Protein AF-A0A2A5VUQ7-F1 (afdb_monomer_lite)

Radius of gyration: 29.66 Å; chains: 1; bounding box: 62×109×73 Å

Foldseek 3Di:
DDDPPPPVVVVVVVVVVVVVCVVVDDDPPPPDPPDPPADDPPDFPPDDQQWADFADFFWKFKWWKWKDCPLLQCVLFPPWDFGIWTKMKMKGFHDWDWDQAPNFTFIKTKMKMKMKTKDAFIWGQDPRDIWTFIKMKIKMWIWIATRQQRFTFKIKIWIWIKGACTDPPVCVPQNRMDRFKIKIKIKGKVNGHRLDAPSDDFLWKWKFWIWIWIDMDIDGPPCSDDIDHTDTDTFIKMKHQQEWAQPPFQPPQRRTWTKIWIARPPPRHTPFIFTHGSSLSGTQWGWDDDPSGMIMIIHTNDIDGDQFQKDWAKAWPFQEDEAFDKTKIKIAIAGSVRQADFQQWKWKDQGQVPDIDIFGHHPRNITMDIDHPHQDADSIDTPLASHKTKIWIARVVRRGIDIGIHTYHNDADQKDKDWNPSSWWKWKADPNDIDTADPVNHPDDDPPIDIDIDIDIAIPHRAWAAWDKDWDADPVRDIDIDIRHTHGD

Sequence (489 aa):
MGDHSRLLPISLVLLLIFSILVPLSQPENPSELESDSSLNLVSTRSGTLIDVVDWRIGDEWIYDAEFDVEDLVVGGAPGSQVGVLTGQLTREVVDIRIATVDNVSTLVYDLDSSGTFNYNGATIVASGFNVGGDLEVELEMEEVIRASDLGQITYNMYLDVDFNNIGFPASLVVGSSLDLATLSIDTDYSPPKEIYDFPMNVGEIWDTETTTSTAWSGEVYDNLFELPDDSEESTTERFEVVGSGDPGVSYSGCSNAYNVTAYNASSGNINGYRWWCDNARNDAWWHQSIDVGADIDFKLNQYNPVSRNHEIDVNLAFPAWPLDFDLGVWVNVTNSNGQPVANQDVEFAYEIEEDIRVVTTAANGSAYLEFDTGHELDSSPTNFDFASHGVIAWIEATDEIGVSTLTLDENLVEVDLVAVSSGVSVSRLRDGVSQQLNSLTGYYAIPGDELTFSVPVQNRGILSSPTTILEIQAPDGSSSQVSVPSLPA

pLDDT: mean 86.26, std 13.79, range [35.72, 98.69]

Structure (mmCIF, N/CA/C/O backbone):
data_AF-A0A2A5VUQ7-F1
#
_entry.id   AF-A0A2A5VUQ7-F1
#
loop_
_atom_site.group_PDB
_atom_site.id
_atom_site.type_symbol
_atom_site.label_atom_id
_atom_site.label_alt_id
_atom_site.label_comp_id
_atom_site.label_asym_id
_atom_site.label_entity_id
_atom_site.label_seq_id
_atom_site.pdbx_PDB_ins_code
_atom_site.Cartn_x
_atom_site.Cartn_y
_atom_site.Cartn_z
_atom_site.occupancy
_atom_site.B_iso_or_equiv
_atom_site.auth_seq_id
_atom_site.auth_comp_id
_atom_site.auth_asym_id
_atom_site.auth_atom_id
_atom_site.pdbx_PDB_model_num
ATOM 1 N N . MET A 1 1 ? 33.742 87.148 -28.316 1.00 51.78 1 MET A N 1
ATOM 2 C CA . MET A 1 1 ? 33.645 86.913 -26.859 1.00 51.78 1 MET A CA 1
ATOM 3 C C . MET A 1 1 ? 32.172 86.918 -26.496 1.00 51.78 1 MET A C 1
ATOM 5 O O . MET A 1 1 ? 31.564 87.976 -26.518 1.00 51.78 1 MET A O 1
ATOM 9 N N . GLY A 1 2 ? 31.593 85.738 -26.287 1.00 43.94 2 GLY A N 1
ATOM 10 C CA . GLY A 1 2 ? 30.202 85.541 -25.881 1.00 43.94 2 GLY A CA 1
ATOM 11 C C . GLY A 1 2 ? 30.125 84.226 -25.110 1.00 43.94 2 GLY A C 1
ATOM 12 O O . GLY A 1 2 ? 30.600 83.209 -25.604 1.00 43.94 2 GLY A O 1
ATOM 13 N N . ASP A 1 3 ? 29.654 84.309 -23.871 1.00 47.31 3 ASP A N 1
ATOM 14 C CA . ASP A 1 3 ? 29.726 83.309 -22.802 1.00 47.31 3 ASP A CA 1
ATOM 15 C C . ASP A 1 3 ? 29.113 81.941 -23.154 1.00 47.31 3 ASP A C 1
ATOM 17 O O . ASP A 1 3 ? 27.896 81.812 -23.263 1.00 47.31 3 ASP A O 1
ATOM 21 N N . HIS A 1 4 ? 29.932 80.884 -23.175 1.00 51.66 4 HIS A N 1
ATOM 22 C CA . HIS A 1 4 ? 29.469 79.490 -23.043 1.00 51.66 4 HIS A CA 1
ATOM 23 C C . HIS A 1 4 ? 29.433 79.006 -21.578 1.00 51.66 4 HIS A C 1
ATOM 25 O O . HIS A 1 4 ? 29.252 77.823 -21.308 1.00 51.66 4 HIS A O 1
ATOM 31 N N . SER A 1 5 ? 29.561 79.913 -20.606 1.00 55.75 5 SER A N 1
ATOM 32 C CA . SER A 1 5 ? 29.673 79.580 -19.179 1.00 55.75 5 SER A CA 1
ATOM 33 C C . SER A 1 5 ? 28.332 79.484 -18.428 1.00 55.75 5 SER A C 1
ATOM 35 O O . SER A 1 5 ? 28.324 79.163 -17.243 1.00 55.75 5 SER A O 1
ATOM 37 N N . ARG A 1 6 ? 27.181 79.728 -19.081 1.00 54.34 6 ARG A N 1
ATOM 38 C CA . ARG A 1 6 ? 25.870 79.831 -18.396 1.00 54.34 6 ARG A CA 1
ATOM 39 C C . ARG A 1 6 ? 24.880 78.677 -18.611 1.00 54.34 6 ARG A C 1
ATOM 41 O O . ARG A 1 6 ? 23.832 78.687 -17.977 1.00 54.34 6 ARG A O 1
ATOM 48 N N . LEU A 1 7 ? 25.189 77.675 -19.441 1.00 53.56 7 LEU A N 1
ATOM 49 C CA . LEU A 1 7 ? 24.254 76.565 -19.726 1.00 53.56 7 LEU A CA 1
ATOM 50 C C . LEU A 1 7 ? 24.424 75.336 -18.813 1.00 53.56 7 LEU A C 1
ATOM 52 O O . LEU A 1 7 ? 23.458 74.615 -18.578 1.00 53.56 7 LEU A O 1
ATOM 56 N N . LEU A 1 8 ? 25.607 75.134 -18.227 1.00 51.72 8 LEU A N 1
ATOM 57 C CA . LEU A 1 8 ? 25.865 74.051 -17.268 1.00 51.72 8 LEU A CA 1
ATOM 58 C C . LEU A 1 8 ? 25.092 74.165 -15.933 1.00 51.72 8 LEU A C 1
ATOM 60 O O . LEU A 1 8 ? 24.547 73.151 -15.499 1.00 51.72 8 LEU A O 1
ATOM 64 N N . PRO A 1 9 ? 24.958 75.342 -15.284 1.00 56.28 9 PRO A N 1
ATOM 65 C CA . PRO A 1 9 ? 24.253 75.417 -14.002 1.00 56.28 9 PRO A CA 1
ATOM 66 C C . PRO A 1 9 ? 22.727 75.305 -14.147 1.00 56.28 9 PRO A C 1
ATOM 68 O O . PRO A 1 9 ? 22.066 74.814 -13.240 1.00 56.28 9 PRO A O 1
ATOM 71 N N . ILE A 1 10 ? 22.156 75.702 -15.291 1.00 60.69 10 ILE A N 1
ATOM 72 C CA . ILE A 1 10 ? 20.702 75.632 -15.531 1.00 60.69 10 ILE A CA 1
ATOM 73 C C . ILE A 1 10 ? 20.263 74.182 -15.777 1.00 60.69 10 ILE A C 1
ATOM 75 O O . ILE A 1 10 ? 19.234 73.757 -15.257 1.00 60.69 10 ILE A O 1
ATOM 79 N N . SER A 1 11 ? 21.073 73.399 -16.498 1.00 57.03 11 SER A N 1
ATOM 80 C CA . SER A 1 11 ? 20.800 71.976 -16.726 1.00 57.03 11 SER A CA 1
ATOM 81 C C . SER A 1 11 ? 20.880 71.152 -15.438 1.00 57.03 11 SER A C 1
ATOM 83 O O . SER A 1 11 ? 20.106 70.214 -15.272 1.00 57.03 11 SER A O 1
ATOM 85 N N . LEU A 1 12 ? 21.783 71.509 -14.515 1.00 56.41 12 LEU A N 1
ATOM 86 C CA . LEU A 1 12 ? 21.939 70.804 -13.240 1.00 56.41 12 LEU A CA 1
ATOM 87 C C . LEU A 1 12 ? 20.773 71.092 -12.279 1.00 56.41 12 LEU A C 1
ATOM 89 O O . LEU A 1 12 ? 20.304 70.192 -11.590 1.00 56.41 12 LEU A O 1
ATOM 93 N N . VAL A 1 13 ? 20.268 72.331 -12.273 1.00 66.81 13 VAL A N 1
ATOM 94 C CA . VAL A 1 13 ? 19.104 72.733 -11.466 1.00 66.81 13 VAL A CA 1
ATOM 95 C C . VAL A 1 13 ? 17.812 72.093 -11.986 1.00 66.81 13 VAL A C 1
ATOM 97 O O . VAL A 1 13 ? 16.998 71.647 -11.185 1.00 66.81 13 VAL A O 1
ATOM 100 N N . LEU A 1 14 ? 17.636 71.970 -13.306 1.00 60.56 14 LEU A N 1
ATOM 101 C CA . LEU A 1 14 ? 16.483 71.275 -13.898 1.00 60.56 14 LEU A CA 1
ATOM 102 C C . LEU A 1 14 ? 16.478 69.766 -13.603 1.00 60.56 14 LEU A C 1
ATOM 104 O O . LEU A 1 14 ? 15.415 69.215 -13.331 1.00 60.56 14 LEU A O 1
ATOM 108 N N . LEU A 1 15 ? 17.649 69.120 -13.583 1.00 60.50 15 LEU A N 1
ATOM 109 C CA . LEU A 1 15 ? 17.805 67.716 -13.173 1.00 60.50 15 LEU A CA 1
ATOM 110 C C . LEU A 1 15 ? 17.478 67.507 -11.686 1.00 60.50 15 LEU A C 1
ATOM 112 O O . LEU A 1 15 ? 16.801 66.545 -11.331 1.00 60.50 15 LEU A O 1
ATOM 116 N N . LEU A 1 16 ? 17.889 68.448 -10.830 1.00 61.06 16 LEU A N 1
ATOM 117 C CA . LEU A 1 16 ? 17.567 68.436 -9.401 1.00 61.06 16 LEU A CA 1
ATOM 118 C C . LEU A 1 16 ? 16.066 68.641 -9.148 1.00 61.06 16 LEU A C 1
ATOM 120 O O . LEU A 1 16 ? 15.486 67.927 -8.338 1.00 61.06 16 LEU A O 1
ATOM 124 N N . ILE A 1 17 ? 15.404 69.536 -9.887 1.00 62.19 17 ILE A N 1
ATOM 125 C CA . ILE A 1 17 ? 13.949 69.739 -9.780 1.00 62.19 17 ILE A CA 1
ATOM 126 C C . ILE A 1 17 ? 13.176 68.507 -10.281 1.00 62.19 17 ILE A C 1
ATOM 128 O O . ILE A 1 17 ? 12.191 68.123 -9.654 1.00 62.19 17 ILE A O 1
ATOM 132 N N . PHE A 1 18 ? 13.640 67.838 -11.345 1.00 57.00 18 PHE A N 1
ATOM 133 C CA . PHE A 1 18 ? 13.026 66.588 -11.808 1.00 57.00 18 PHE A CA 1
ATOM 134 C C . PHE A 1 18 ? 13.181 65.452 -10.788 1.00 57.00 18 PHE A C 1
ATOM 136 O O . PHE A 1 18 ? 12.223 64.723 -10.561 1.00 57.00 18 PHE A O 1
ATOM 143 N N . SER A 1 19 ? 14.327 65.344 -10.101 1.00 57.06 19 SER A N 1
ATOM 144 C CA . SER A 1 19 ? 14.546 64.305 -9.078 1.00 57.06 19 SER A CA 1
ATOM 145 C C . SER A 1 19 ? 13.661 64.436 -7.829 1.00 57.06 19 SER A C 1
ATOM 147 O O . SER A 1 19 ? 13.413 63.440 -7.158 1.00 57.06 19 SER A O 1
ATOM 149 N N . ILE A 1 20 ? 13.132 65.633 -7.542 1.00 59.25 20 ILE A N 1
ATOM 150 C CA . ILE A 1 20 ? 12.236 65.878 -6.395 1.00 59.25 20 ILE A CA 1
ATOM 151 C C . ILE A 1 20 ? 10.765 65.575 -6.752 1.00 59.25 20 ILE A C 1
ATOM 153 O O . ILE A 1 20 ? 9.938 65.414 -5.860 1.00 59.25 20 ILE A O 1
ATOM 157 N N . LEU A 1 21 ? 10.428 65.462 -8.046 1.00 50.69 21 LEU A N 1
ATOM 158 C CA . LEU A 1 21 ? 9.065 65.189 -8.534 1.00 50.69 21 LEU A CA 1
ATOM 159 C C . LEU A 1 21 ? 8.803 63.709 -8.869 1.00 50.69 21 LEU A C 1
ATOM 161 O O . LEU A 1 21 ? 7.646 63.321 -8.999 1.00 50.69 21 LEU A O 1
ATOM 165 N N . VAL A 1 22 ? 9.841 62.866 -8.934 1.00 50.41 22 VAL A N 1
ATOM 166 C CA . VAL A 1 22 ? 9.694 61.409 -9.131 1.00 50.41 22 VAL A CA 1
ATOM 167 C C . VAL A 1 22 ? 8.857 60.702 -8.042 1.00 50.41 22 VAL A C 1
ATOM 169 O O . VAL A 1 22 ? 8.088 59.817 -8.419 1.00 50.41 22 VAL A O 1
ATOM 172 N N . PRO A 1 23 ? 8.875 61.073 -6.739 1.00 48.03 23 PRO A N 1
ATOM 173 C CA . PRO A 1 23 ? 8.088 60.347 -5.743 1.00 48.03 23 PRO A CA 1
ATOM 174 C C . PRO A 1 23 ? 6.576 60.628 -5.820 1.00 48.03 23 PRO A C 1
ATOM 176 O O . PRO A 1 23 ? 5.823 60.010 -5.082 1.00 48.03 23 PRO A O 1
ATOM 179 N N . LEU A 1 24 ? 6.102 61.513 -6.714 1.00 46.97 24 LEU A N 1
ATOM 180 C CA . LEU A 1 24 ? 4.662 61.732 -6.948 1.00 46.97 24 LEU A CA 1
ATOM 181 C C . LEU A 1 24 ? 4.059 60.838 -8.044 1.00 46.97 24 LEU A C 1
ATOM 183 O O . LEU A 1 24 ? 2.872 60.945 -8.339 1.00 46.97 24 LEU A O 1
ATOM 187 N N . SER A 1 25 ? 4.867 59.975 -8.656 1.00 49.72 25 SER A N 1
ATOM 188 C CA . SER A 1 25 ? 4.430 59.033 -9.694 1.00 49.72 25 SER A CA 1
ATOM 189 C C . SER A 1 25 ? 5.041 57.653 -9.468 1.00 49.72 25 SER A C 1
ATOM 191 O O . SER A 1 25 ? 5.501 56.999 -10.402 1.00 49.72 25 SER A O 1
ATOM 193 N N . GLN A 1 26 ? 5.057 57.209 -8.209 1.00 42.81 26 GLN A N 1
ATOM 194 C CA . GLN A 1 26 ? 5.096 55.775 -7.959 1.00 42.81 26 GLN A CA 1
ATOM 195 C C . GLN A 1 26 ? 3.756 55.206 -8.453 1.00 42.81 26 GLN A C 1
ATOM 197 O O . GLN A 1 26 ? 2.716 55.724 -8.036 1.00 42.81 26 GLN A O 1
ATOM 202 N N . PRO A 1 27 ? 3.728 54.193 -9.343 1.00 45.44 27 PRO A N 1
ATOM 203 C CA . PRO A 1 27 ? 2.577 53.302 -9.342 1.00 45.44 27 PRO A CA 1
ATOM 204 C C . PRO A 1 27 ? 2.417 52.830 -7.895 1.00 45.44 27 PRO A C 1
ATOM 206 O O . PRO A 1 27 ? 3.428 52.557 -7.241 1.00 45.44 27 PRO A O 1
ATOM 209 N N . GLU A 1 28 ? 1.193 52.825 -7.369 1.00 38.69 28 GLU A N 1
ATOM 210 C CA . GLU A 1 28 ? 0.927 52.137 -6.109 1.00 38.69 28 GLU A CA 1
ATOM 211 C C . GLU A 1 28 ? 1.588 50.762 -6.224 1.00 38.69 28 GLU A C 1
ATOM 213 O O . GLU A 1 28 ? 1.261 49.986 -7.124 1.00 38.69 28 GLU A O 1
ATOM 218 N N . ASN A 1 29 ? 2.600 50.501 -5.390 1.00 42.22 29 ASN A N 1
ATOM 219 C CA . ASN A 1 29 ? 2.990 49.124 -5.151 1.00 42.22 29 ASN A CA 1
ATOM 220 C C . ASN A 1 29 ? 1.692 48.465 -4.682 1.00 42.22 29 ASN A C 1
ATOM 222 O O . ASN A 1 29 ? 1.122 48.994 -3.720 1.00 42.22 29 ASN A O 1
ATOM 226 N N . PRO A 1 30 ? 1.180 47.414 -5.349 1.00 42.69 30 PRO A N 1
ATOM 227 C CA . PRO A 1 30 ? 0.073 46.680 -4.771 1.00 42.69 30 PRO A CA 1
ATOM 228 C C . PRO A 1 30 ? 0.517 46.314 -3.359 1.00 42.69 30 PRO A C 1
ATOM 230 O O . PRO A 1 30 ? 1.628 45.809 -3.162 1.00 42.69 30 PRO A O 1
ATOM 233 N N . SER A 1 31 ? -0.292 46.724 -2.389 1.00 44.88 31 SER A N 1
ATOM 234 C CA . SER A 1 31 ? -0.138 46.361 -0.994 1.00 44.88 31 SER A CA 1
ATOM 235 C C . SER A 1 31 ? 0.171 44.868 -0.907 1.00 44.88 31 SER A C 1
ATOM 237 O O . SER A 1 31 ? -0.376 44.062 -1.664 1.00 44.88 31 SER A O 1
ATOM 239 N N . GLU A 1 32 ? 1.102 44.518 -0.018 1.00 50.25 32 GLU A N 1
ATOM 240 C CA . GLU A 1 32 ? 1.304 43.141 0.427 1.00 50.25 32 GLU A CA 1
ATOM 241 C C . GLU A 1 32 ? -0.063 42.496 0.650 1.00 50.25 32 GLU A C 1
ATOM 243 O O . GLU A 1 32 ? -0.844 43.070 1.400 1.00 50.25 32 GLU A O 1
ATOM 248 N N . LEU A 1 33 ? -0.338 41.380 -0.044 1.00 44.09 33 LEU A N 1
ATOM 249 C CA . LEU A 1 33 ? -1.437 40.429 0.185 1.00 44.09 33 LEU A CA 1
ATOM 250 C C . LEU A 1 33 ? -2.589 40.972 1.059 1.00 44.09 33 LEU A C 1
ATOM 252 O O . LEU A 1 33 ? -2.882 40.414 2.114 1.00 44.09 33 LEU A O 1
ATOM 256 N N . GLU A 1 34 ? -3.270 42.046 0.640 1.00 48.91 34 GLU A N 1
ATOM 257 C CA . GLU A 1 34 ? -4.566 42.375 1.233 1.00 48.91 34 GLU A CA 1
ATOM 258 C C . GLU A 1 34 ? -5.546 41.351 0.673 1.00 48.91 34 GLU A C 1
ATOM 260 O O . GLU A 1 34 ? -6.101 41.498 -0.415 1.00 48.91 34 GLU A O 1
ATOM 265 N N . SER A 1 35 ? -5.678 40.252 1.402 1.00 51.28 35 SER A N 1
ATOM 266 C CA . SER A 1 35 ? -6.673 39.224 1.157 1.00 51.28 35 SER A CA 1
ATOM 267 C C . SER A 1 35 ? -7.432 39.016 2.454 1.00 51.28 35 SER A C 1
ATOM 269 O O . SER A 1 35 ? -6.831 38.875 3.520 1.00 51.28 35 SER A O 1
ATOM 271 N N . ASP A 1 36 ? -8.760 39.055 2.358 1.00 53.09 36 ASP A N 1
ATOM 272 C CA . ASP A 1 36 ? -9.656 38.598 3.410 1.00 53.09 36 ASP A CA 1
ATOM 273 C C . ASP A 1 36 ? -9.287 37.142 3.733 1.00 53.09 36 ASP A C 1
ATOM 275 O O . ASP A 1 36 ? -9.711 36.213 3.045 1.00 53.09 36 ASP A O 1
ATOM 279 N N . SER A 1 37 ? -8.452 36.934 4.755 1.00 53.62 37 SER A N 1
ATOM 280 C CA . SER A 1 37 ? -8.194 35.598 5.281 1.00 53.62 37 SER A CA 1
ATOM 281 C C . SER A 1 37 ? -9.501 35.102 5.881 1.00 53.62 37 SER A C 1
ATOM 283 O O . SER A 1 37 ? -9.965 35.604 6.907 1.00 53.62 37 SER A O 1
ATOM 285 N N . SER A 1 38 ? -10.147 34.167 5.188 1.00 61.19 38 SER A N 1
ATOM 286 C CA . SER A 1 38 ? -11.369 33.538 5.664 1.00 61.19 38 SER A CA 1
ATOM 287 C C . SER A 1 38 ? -11.043 32.129 6.131 1.00 61.19 38 SER A C 1
ATOM 289 O O . SER A 1 38 ? -10.598 31.280 5.361 1.00 61.19 38 SER A O 1
ATOM 291 N N . LEU A 1 39 ? -11.244 31.889 7.424 1.00 59.19 39 LEU A N 1
ATOM 292 C CA . LEU A 1 39 ? -11.134 30.557 7.991 1.00 59.19 39 LEU A CA 1
ATOM 293 C C . LEU A 1 39 ? -12.459 29.836 7.765 1.00 59.19 39 LEU A C 1
ATOM 295 O O . LEU A 1 39 ? -13.459 30.134 8.421 1.00 59.19 39 LEU A O 1
ATOM 299 N N . ASN A 1 40 ? -12.464 28.900 6.826 1.00 61.66 40 ASN A N 1
ATOM 300 C CA . ASN A 1 40 ? -13.628 28.079 6.535 1.00 61.66 40 ASN A CA 1
ATOM 301 C C . ASN A 1 40 ? -13.351 26.638 6.944 1.00 61.66 40 ASN A C 1
ATOM 303 O O . ASN A 1 40 ? -12.251 26.121 6.765 1.00 61.66 40 ASN A O 1
ATOM 307 N N . LEU A 1 41 ? -14.377 25.974 7.462 1.00 56.22 41 LEU A N 1
ATOM 308 C CA . LEU A 1 41 ? -14.365 24.531 7.624 1.00 56.22 41 LEU A CA 1
ATOM 309 C C . LEU A 1 41 ? -14.526 23.914 6.234 1.00 56.22 41 LEU A C 1
ATOM 311 O O . LEU A 1 41 ? -15.636 23.855 5.709 1.00 56.22 41 LEU A O 1
ATOM 315 N N . VAL A 1 42 ? -13.407 23.536 5.619 1.00 53.62 42 VAL A N 1
ATOM 316 C CA . VAL A 1 42 ? -13.381 23.017 4.240 1.00 53.62 42 VAL A CA 1
ATOM 317 C C . VAL A 1 42 ? -14.016 21.629 4.169 1.00 53.62 42 VAL A C 1
ATOM 319 O O . VAL A 1 42 ? -14.690 21.300 3.197 1.00 53.62 42 VAL A O 1
ATOM 322 N N . SER A 1 43 ? -13.851 20.832 5.225 1.00 48.03 43 SER A N 1
ATOM 323 C CA . SER A 1 43 ? -14.470 19.519 5.340 1.00 48.03 43 SER A CA 1
ATOM 324 C C . SER A 1 43 ? -14.710 19.152 6.799 1.00 48.03 43 SER A C 1
ATOM 326 O O . SER A 1 43 ? -13.861 19.366 7.662 1.00 48.03 43 SER A O 1
ATOM 328 N N . THR A 1 44 ? -15.881 18.582 7.065 1.00 42.50 44 THR A N 1
ATOM 329 C CA . THR A 1 44 ? -16.148 17.797 8.268 1.00 42.50 44 THR A CA 1
ATOM 330 C C . THR A 1 44 ? -16.145 16.343 7.858 1.00 42.50 44 THR A C 1
ATOM 332 O O . THR A 1 44 ? -17.140 15.861 7.311 1.00 42.50 44 THR A O 1
ATOM 335 N N . ARG A 1 45 ? -15.058 15.624 8.123 1.00 45.72 45 ARG A N 1
ATOM 336 C C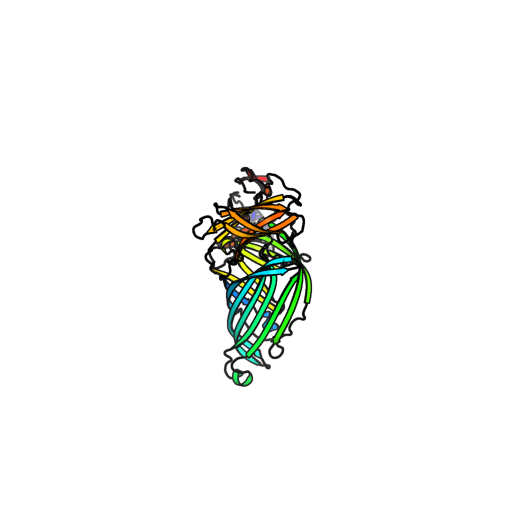A . ARG A 1 45 ? -15.130 14.167 8.071 1.00 45.72 45 ARG A CA 1
ATOM 337 C C . ARG A 1 45 ? -15.731 13.671 9.375 1.00 45.72 45 ARG A C 1
ATOM 339 O O . ARG A 1 45 ? -15.045 13.412 10.352 1.00 45.72 45 ARG A O 1
ATOM 346 N N . SER A 1 46 ? -17.057 13.607 9.398 1.00 35.72 46 SER A N 1
ATOM 347 C CA . SER A 1 46 ? -17.762 12.700 10.296 1.00 35.72 46 SER A CA 1
ATOM 348 C C . SER A 1 46 ? -17.737 11.320 9.637 1.00 35.72 46 SER A C 1
ATOM 350 O O . SER A 1 46 ? -18.661 10.979 8.902 1.00 35.72 46 SER A O 1
ATOM 352 N N . GLY A 1 47 ? -16.648 10.577 9.801 1.00 38.78 47 GLY A N 1
ATOM 353 C CA . GLY A 1 47 ? -16.517 9.256 9.192 1.00 38.78 47 GLY A CA 1
ATOM 354 C C . GLY A 1 47 ? -15.064 8.839 9.067 1.00 38.78 47 GLY A C 1
ATOM 355 O O . GLY A 1 47 ? -14.396 9.334 8.167 1.00 38.78 47 GLY A O 1
ATOM 356 N N . THR A 1 48 ? -14.677 7.983 10.016 1.00 45.25 48 THR A N 1
ATOM 357 C CA . THR A 1 48 ? -13.584 6.998 10.015 1.00 45.25 48 THR A CA 1
ATOM 358 C C . THR A 1 48 ? -12.173 7.513 9.726 1.00 45.25 48 THR A C 1
ATOM 360 O O . THR A 1 48 ? -11.888 8.074 8.669 1.00 45.25 48 THR A O 1
ATOM 363 N N . LEU A 1 49 ? -11.276 7.269 10.687 1.00 63.94 49 LEU A N 1
ATOM 364 C CA . LEU A 1 49 ? -9.859 7.046 10.413 1.00 63.94 49 LEU A CA 1
ATOM 365 C C . LEU A 1 49 ? -9.703 6.189 9.139 1.00 63.94 49 LEU A C 1
ATOM 367 O O . LEU A 1 49 ? -10.567 5.346 8.876 1.00 63.94 49 LEU A O 1
ATOM 371 N N . ILE A 1 50 ? -8.663 6.421 8.329 1.00 81.44 50 ILE A N 1
ATOM 372 C CA . ILE A 1 50 ? -8.379 5.492 7.227 1.00 81.44 50 ILE A CA 1
ATOM 373 C C . ILE A 1 50 ? -7.847 4.233 7.879 1.00 81.44 50 ILE A C 1
ATOM 375 O O . ILE A 1 50 ? -6.692 4.194 8.286 1.00 81.44 50 ILE A O 1
ATOM 379 N N . ASP A 1 51 ? -8.723 3.260 8.031 1.00 90.00 51 ASP A N 1
ATOM 380 C CA . ASP A 1 51 ? -8.382 1.973 8.600 1.00 90.00 51 ASP A CA 1
ATOM 381 C C . ASP A 1 51 ? -7.708 1.095 7.538 1.00 90.00 51 ASP A C 1
ATOM 383 O O . ASP A 1 51 ? -7.798 1.369 6.332 1.00 90.00 51 ASP A O 1
ATOM 387 N N . VAL A 1 52 ? -7.045 0.037 7.989 1.00 94.62 52 VAL A N 1
ATOM 388 C CA . VAL A 1 52 ? -6.542 -1.009 7.105 1.00 94.62 52 VAL A CA 1
ATOM 389 C C . VAL A 1 52 ? -7.700 -1.600 6.300 1.00 94.62 52 VAL A C 1
ATOM 391 O O . VAL A 1 52 ? -8.826 -1.758 6.782 1.00 94.62 52 VAL A O 1
ATOM 394 N N . VAL A 1 53 ? -7.439 -1.892 5.029 1.00 93.94 53 VAL A N 1
ATOM 395 C CA . VAL A 1 53 ? -8.450 -2.416 4.112 1.00 93.94 53 VAL A CA 1
ATOM 396 C C . VAL A 1 53 ? -8.341 -3.924 3.979 1.00 93.94 53 VAL A C 1
ATOM 398 O O . VAL A 1 53 ? -7.262 -4.507 3.989 1.00 93.94 53 VAL A O 1
ATOM 401 N N . ASP A 1 54 ? -9.486 -4.556 3.769 1.00 93.81 54 ASP A N 1
ATOM 402 C CA . ASP A 1 54 ? -9.576 -5.955 3.391 1.00 93.81 54 ASP A CA 1
ATOM 403 C C . ASP A 1 54 ? -9.751 -6.094 1.867 1.00 93.81 54 ASP A C 1
ATOM 405 O O . ASP A 1 54 ? -10.660 -5.491 1.273 1.00 93.81 54 ASP A O 1
ATOM 409 N N . TRP A 1 55 ? -8.898 -6.907 1.240 1.00 96.69 55 TRP A N 1
ATOM 410 C CA . TRP A 1 55 ? -8.992 -7.264 -0.177 1.00 96.69 55 TRP A CA 1
ATOM 411 C C . TRP A 1 55 ? -9.717 -8.597 -0.383 1.00 96.69 55 TRP A C 1
ATOM 413 O O . TRP A 1 55 ? -9.980 -9.358 0.556 1.00 96.69 55 TRP A O 1
ATOM 423 N N . ARG A 1 56 ? -10.100 -8.869 -1.628 1.00 95.31 56 ARG A N 1
ATOM 424 C CA . ARG A 1 56 ? -10.689 -10.133 -2.073 1.00 95.31 56 ARG A CA 1
ATOM 425 C C . ARG A 1 56 ? -9.877 -10.705 -3.217 1.00 95.31 56 ARG A C 1
ATOM 427 O O . ARG A 1 56 ? -9.433 -9.959 -4.081 1.00 95.31 56 ARG A O 1
ATOM 434 N N . ILE A 1 57 ? -9.774 -12.032 -3.264 1.00 97.44 57 ILE A N 1
ATOM 435 C CA . ILE A 1 57 ? -9.244 -12.724 -4.441 1.00 97.44 57 ILE A CA 1
ATOM 436 C C . ILE A 1 57 ? -10.051 -12.285 -5.673 1.00 97.44 57 ILE A C 1
ATOM 438 O O . ILE A 1 57 ? -11.283 -12.394 -5.690 1.00 97.44 57 ILE A O 1
ATOM 442 N N . GLY A 1 58 ? -9.342 -11.784 -6.680 1.00 97.62 58 GLY A N 1
ATOM 443 C CA . GLY A 1 58 ? -9.862 -11.220 -7.920 1.00 97.62 58 GLY A CA 1
ATOM 444 C C . GLY A 1 58 ? -10.116 -9.710 -7.904 1.00 97.62 58 GLY A C 1
ATOM 445 O O . GLY A 1 58 ? -10.562 -9.181 -8.924 1.00 97.62 58 GLY A O 1
ATOM 446 N N . ASP A 1 59 ? -9.894 -9.005 -6.786 1.00 98.44 59 ASP A N 1
ATOM 447 C CA . ASP A 1 59 ? -9.866 -7.538 -6.805 1.00 98.44 59 ASP A CA 1
ATOM 448 C C . ASP A 1 59 ? -8.752 -7.090 -7.762 1.00 98.44 59 ASP A C 1
ATOM 450 O O . ASP A 1 59 ? -7.600 -7.499 -7.615 1.00 98.44 59 ASP A O 1
ATOM 454 N N . GLU A 1 60 ? -9.115 -6.274 -8.756 1.00 98.62 60 GLU A N 1
ATOM 455 C CA . GLU A 1 60 ? -8.232 -5.910 -9.868 1.00 98.62 60 GLU A CA 1
ATOM 456 C C . GLU A 1 60 ? -8.078 -4.387 -9.985 1.00 98.62 60 GLU A C 1
ATOM 458 O O . GLU A 1 60 ? -9.058 -3.630 -9.987 1.00 98.62 60 GLU A O 1
ATOM 463 N N . TRP A 1 61 ? -6.838 -3.937 -10.159 1.00 98.62 61 TRP A N 1
ATOM 464 C CA . TRP A 1 61 ? -6.473 -2.554 -10.447 1.00 98.62 61 TRP A CA 1
ATOM 465 C C . TRP A 1 61 ? -5.742 -2.473 -11.783 1.00 98.62 61 TRP A C 1
ATOM 467 O O . TRP A 1 61 ? -4.810 -3.228 -12.048 1.00 98.62 61 TRP A O 1
ATOM 477 N N . ILE A 1 62 ? -6.142 -1.520 -12.621 1.00 98.56 62 ILE A N 1
ATOM 478 C CA . ILE A 1 62 ? -5.491 -1.235 -13.899 1.00 98.56 62 ILE A CA 1
ATOM 479 C C . ILE A 1 62 ? -4.842 0.139 -13.800 1.00 98.56 62 ILE A C 1
ATOM 481 O O . ILE A 1 62 ? -5.526 1.144 -13.573 1.00 98.56 62 ILE A O 1
ATOM 485 N N . TYR A 1 63 ? -3.534 0.182 -14.017 1.00 98.38 63 TYR A N 1
ATOM 486 C CA . TYR A 1 63 ? -2.711 1.383 -13.997 1.00 98.38 63 TYR A CA 1
ATOM 487 C C . TYR A 1 63 ? -2.273 1.745 -15.412 1.00 98.38 63 TYR A C 1
ATOM 489 O O . TYR A 1 63 ? -1.825 0.884 -16.165 1.00 98.38 63 TYR A O 1
ATOM 497 N N . ASP A 1 64 ? -2.365 3.023 -15.765 1.00 97.88 64 ASP A N 1
ATOM 498 C CA . ASP A 1 64 ? -1.591 3.569 -16.876 1.00 97.88 64 ASP A CA 1
ATOM 499 C C . ASP A 1 64 ? -0.165 3.786 -16.363 1.00 97.88 64 ASP A C 1
ATOM 501 O O . ASP A 1 64 ? 0.015 4.450 -15.336 1.00 97.88 64 ASP A O 1
ATOM 505 N N . ALA A 1 65 ? 0.832 3.221 -17.045 1.00 95.19 65 ALA A N 1
ATOM 506 C CA . ALA A 1 65 ? 2.217 3.306 -16.601 1.00 95.19 65 ALA A CA 1
ATOM 507 C C . ALA A 1 65 ? 3.155 3.945 -17.626 1.00 95.19 65 ALA A C 1
ATOM 509 O O . ALA A 1 65 ? 3.014 3.773 -18.844 1.00 95.19 65 ALA A O 1
ATOM 510 N N . GLU A 1 66 ? 4.116 4.687 -17.087 1.00 94.75 66 GLU A N 1
ATOM 511 C CA . GLU A 1 66 ? 5.218 5.325 -17.794 1.00 94.75 66 GLU A CA 1
ATOM 512 C C . GLU A 1 66 ? 6.517 4.707 -17.273 1.00 94.75 66 GLU A C 1
ATOM 514 O O . GLU A 1 66 ? 6.760 4.716 -16.070 1.00 94.75 66 GLU A O 1
ATOM 519 N N . PHE A 1 67 ? 7.324 4.149 -18.172 1.00 93.25 67 PHE A N 1
ATOM 520 C CA . PHE A 1 67 ? 8.593 3.509 -17.842 1.00 93.25 67 PHE A CA 1
ATOM 521 C C . PHE A 1 67 ? 9.718 4.278 -18.541 1.00 93.25 67 PHE A C 1
ATOM 523 O O . PHE A 1 67 ? 9.863 4.227 -19.767 1.00 93.25 67 PHE A O 1
ATOM 530 N N . ASP A 1 68 ? 10.501 5.017 -17.761 1.00 90.38 68 ASP A N 1
ATOM 531 C CA . ASP A 1 68 ? 11.698 5.708 -18.222 1.00 90.38 68 ASP A CA 1
ATOM 532 C C . ASP A 1 68 ? 12.940 4.824 -18.035 1.00 90.38 68 ASP A C 1
ATOM 534 O O . ASP A 1 68 ? 13.311 4.453 -16.924 1.00 90.38 68 ASP A O 1
ATOM 538 N N . VAL A 1 69 ? 13.576 4.467 -19.151 1.00 86.94 69 VAL A N 1
ATOM 539 C CA . VAL A 1 69 ? 14.789 3.631 -19.207 1.00 86.94 69 VAL A CA 1
ATOM 540 C C . VAL A 1 69 ? 15.963 4.374 -19.839 1.00 86.94 69 VAL A C 1
ATOM 542 O O . VAL A 1 69 ? 16.939 3.743 -20.252 1.00 86.94 69 VAL A O 1
ATOM 545 N N . GLU A 1 70 ? 15.865 5.697 -20.016 1.00 83.00 70 GLU A N 1
ATOM 546 C CA . GLU A 1 70 ? 16.898 6.456 -20.725 1.00 83.00 70 GLU A CA 1
ATOM 547 C C . GLU A 1 70 ? 18.273 6.256 -20.070 1.00 83.00 70 GLU A C 1
ATOM 549 O O . GLU A 1 70 ? 19.243 5.941 -20.768 1.00 83.00 70 GLU A O 1
ATOM 554 N N . ASP A 1 71 ? 18.341 6.346 -18.742 1.00 81.56 71 ASP A N 1
ATOM 555 C CA . ASP A 1 71 ? 19.585 6.197 -17.986 1.00 81.56 71 ASP A CA 1
ATOM 556 C C . ASP A 1 71 ? 20.164 4.777 -18.089 1.00 81.56 71 ASP A C 1
ATOM 558 O O . ASP A 1 71 ? 21.358 4.625 -18.380 1.00 81.56 71 ASP A O 1
ATOM 562 N N . LEU A 1 72 ? 19.324 3.745 -17.968 1.00 82.62 72 LEU A N 1
ATOM 563 C CA . LEU A 1 72 ? 19.696 2.343 -18.182 1.00 82.62 72 LEU A CA 1
ATOM 564 C C . LEU A 1 72 ? 20.308 2.125 -19.578 1.00 82.62 72 LEU A C 1
ATOM 566 O O . LEU A 1 72 ? 21.415 1.593 -19.725 1.00 82.62 72 LEU A O 1
ATOM 570 N N . VAL A 1 73 ? 19.615 2.568 -20.631 1.00 78.62 73 VAL A N 1
ATOM 571 C CA . VAL A 1 73 ? 20.019 2.295 -22.019 1.00 78.62 73 VAL A CA 1
ATOM 572 C C . VAL A 1 73 ? 21.240 3.124 -22.431 1.00 78.62 73 VAL A C 1
ATOM 574 O O . VAL A 1 73 ? 22.126 2.619 -23.128 1.00 78.62 73 VAL A O 1
ATOM 577 N N . VAL A 1 74 ? 21.331 4.390 -22.014 1.00 76.94 74 VAL A N 1
ATOM 578 C CA . VAL A 1 74 ? 22.489 5.252 -22.309 1.00 76.94 74 VAL A CA 1
ATOM 579 C C . VAL A 1 74 ? 23.725 4.807 -21.529 1.00 76.94 74 VAL A C 1
ATOM 581 O O . VAL A 1 74 ? 24.830 4.851 -22.083 1.00 76.94 74 VAL A O 1
ATOM 584 N N . GLY A 1 75 ? 23.549 4.371 -20.279 1.00 74.06 75 GLY A N 1
ATOM 585 C CA . GLY A 1 75 ? 24.618 3.834 -19.441 1.00 74.06 75 GLY A CA 1
ATOM 586 C C . GLY A 1 75 ? 25.267 2.598 -20.060 1.00 74.06 75 GLY A C 1
ATOM 587 O O . GLY A 1 75 ? 26.497 2.521 -20.121 1.00 74.06 75 GLY A O 1
ATOM 588 N N . GLY A 1 76 ? 24.448 1.683 -20.588 1.00 73.69 76 GLY A N 1
ATOM 589 C CA . GLY A 1 76 ? 24.937 0.445 -21.189 1.00 73.69 76 GLY A CA 1
ATOM 590 C C . GLY A 1 76 ? 25.379 0.541 -22.656 1.00 73.69 76 GLY A C 1
ATOM 591 O O . GLY A 1 76 ? 26.366 -0.063 -23.078 1.00 73.69 76 GLY A O 1
ATOM 592 N N . ALA A 1 77 ? 24.704 1.366 -23.457 1.00 76.75 77 ALA A N 1
ATOM 593 C CA . ALA A 1 77 ? 25.017 1.566 -24.871 1.00 76.75 77 ALA A CA 1
ATOM 594 C C . ALA A 1 77 ? 25.109 3.058 -25.222 1.00 76.75 77 ALA A C 1
ATOM 596 O O . ALA A 1 77 ? 24.161 3.637 -25.769 1.00 76.75 77 ALA A O 1
ATOM 597 N N . PRO A 1 78 ? 26.272 3.699 -24.990 1.00 81.25 78 PRO A N 1
ATOM 598 C CA . PRO A 1 78 ? 26.448 5.121 -25.250 1.00 81.25 78 PRO A CA 1
ATOM 599 C C . PRO A 1 78 ? 26.133 5.508 -26.700 1.00 81.25 78 PRO A C 1
ATOM 601 O O . PRO A 1 78 ? 26.733 4.995 -27.647 1.00 81.25 78 PRO A O 1
ATOM 604 N N . GLY A 1 79 ? 25.232 6.478 -26.871 1.00 80.88 79 GLY A N 1
ATOM 605 C CA . GLY A 1 79 ? 24.757 6.939 -28.182 1.00 80.88 79 GLY A CA 1
ATOM 606 C C . GLY A 1 79 ? 23.399 6.372 -28.600 1.00 80.88 79 GLY A C 1
ATOM 607 O O . GLY A 1 79 ? 22.897 6.758 -29.659 1.00 80.88 79 GLY A O 1
ATOM 608 N N . SER A 1 80 ? 22.809 5.508 -27.772 1.00 85.25 80 SER A N 1
ATOM 609 C CA . SER A 1 80 ? 21.414 5.088 -27.885 1.00 85.25 80 SER A CA 1
ATOM 610 C C . SER A 1 80 ? 20.456 6.238 -27.547 1.00 85.25 80 SER A C 1
ATOM 612 O O . SER A 1 80 ? 20.826 7.198 -26.874 1.00 85.25 80 SER A O 1
ATOM 614 N N . GLN A 1 81 ? 19.241 6.165 -28.080 1.00 87.12 81 GLN A N 1
ATOM 615 C CA . GLN A 1 81 ? 18.152 7.118 -27.902 1.00 87.12 81 GLN A CA 1
ATOM 616 C C . GLN A 1 81 ? 16.859 6.329 -27.741 1.00 87.12 81 GLN A C 1
ATOM 618 O O . GLN A 1 81 ? 16.405 5.668 -28.680 1.00 87.12 81 GLN A O 1
ATOM 623 N N . VAL A 1 82 ? 16.283 6.418 -26.552 1.00 86.94 82 VAL A N 1
ATOM 624 C CA . VAL A 1 82 ? 15.023 5.787 -26.170 1.00 86.94 82 VAL A CA 1
ATOM 625 C C . VAL A 1 82 ? 14.185 6.865 -25.492 1.00 86.94 82 VAL A C 1
ATOM 627 O O . VAL A 1 82 ? 14.739 7.749 -24.848 1.00 86.94 82 VAL A O 1
ATOM 630 N N . GLY A 1 83 ? 12.876 6.860 -25.721 1.00 88.69 83 GLY A N 1
ATOM 631 C CA . GLY A 1 83 ? 11.958 7.692 -24.948 1.00 88.69 83 GLY A CA 1
ATOM 632 C C . GLY A 1 83 ? 11.199 6.851 -23.932 1.00 88.69 83 GLY A C 1
ATOM 633 O O . GLY A 1 83 ? 11.299 5.629 -23.939 1.00 88.69 83 GLY A O 1
ATOM 634 N N . VAL A 1 84 ? 10.397 7.516 -23.108 1.00 93.75 84 VAL A N 1
ATOM 635 C CA . VAL A 1 84 ? 9.549 6.871 -22.101 1.00 93.75 84 VAL A CA 1
ATOM 636 C C . VAL A 1 84 ? 8.609 5.864 -22.768 1.00 93.75 84 VAL A C 1
ATOM 638 O O . VAL A 1 84 ? 7.852 6.219 -23.682 1.00 93.75 84 VAL A O 1
ATOM 641 N N . LEU A 1 85 ? 8.674 4.609 -22.328 1.00 95.81 85 LEU A N 1
ATOM 642 C CA . LEU A 1 85 ? 7.746 3.573 -22.752 1.00 95.81 85 LEU A CA 1
ATOM 643 C C . LEU A 1 85 ? 6.418 3.780 -22.031 1.00 95.81 85 LEU A C 1
ATOM 645 O O . LEU A 1 85 ? 6.370 4.224 -20.887 1.00 95.81 85 LEU A O 1
ATOM 649 N N . THR A 1 86 ? 5.327 3.444 -22.707 1.00 97.12 86 THR A N 1
ATOM 650 C CA . THR A 1 86 ? 3.981 3.571 -22.136 1.00 97.12 86 THR A CA 1
ATOM 651 C C . THR A 1 86 ? 3.204 2.283 -22.329 1.00 97.12 86 THR A C 1
ATOM 653 O O . THR A 1 86 ? 3.421 1.558 -23.305 1.00 97.12 86 THR A O 1
ATOM 656 N N . GLY A 1 87 ? 2.304 1.996 -21.398 1.00 96.88 87 GLY A N 1
ATOM 657 C CA . GLY A 1 87 ? 1.521 0.768 -21.382 1.00 96.88 87 GLY A CA 1
ATOM 658 C C . GLY A 1 87 ? 0.530 0.762 -20.228 1.00 96.88 87 GLY A C 1
ATOM 659 O O . GLY A 1 87 ? 0.342 1.774 -19.551 1.00 96.88 87 GLY A O 1
ATOM 660 N N . GLN A 1 88 ? -0.114 -0.381 -20.024 1.00 97.44 88 GLN A N 1
ATOM 661 C CA . GLN A 1 88 ? -0.972 -0.607 -18.866 1.00 97.44 88 GLN A CA 1
ATOM 662 C C . GLN A 1 88 ? -0.434 -1.777 -18.054 1.00 97.44 88 GLN A C 1
ATOM 664 O O . GLN A 1 88 ? 0.007 -2.772 -18.628 1.00 97.44 88 GLN A O 1
ATOM 669 N N . LEU A 1 89 ? -0.501 -1.640 -16.734 1.00 98.19 89 LEU A N 1
ATOM 670 C CA . LEU A 1 89 ? -0.241 -2.705 -15.777 1.00 98.19 89 LEU A CA 1
ATOM 671 C C . LEU A 1 89 ? -1.575 -3.134 -15.165 1.00 98.19 89 LEU A C 1
ATOM 673 O O . LEU A 1 89 ? -2.340 -2.287 -14.701 1.00 98.19 89 LEU A O 1
ATOM 677 N N . THR A 1 90 ? -1.840 -4.434 -15.142 1.00 98.62 90 THR A N 1
ATOM 678 C CA . THR A 1 90 ? -2.933 -5.015 -14.354 1.00 98.62 90 THR A CA 1
ATOM 679 C C . THR A 1 90 ? -2.342 -5.624 -13.095 1.00 98.62 90 THR A C 1
ATOM 681 O O . THR A 1 90 ? -1.357 -6.344 -13.199 1.00 98.62 90 THR A O 1
ATOM 684 N N . ARG A 1 91 ? -2.928 -5.331 -11.935 1.00 98.62 91 ARG A N 1
ATOM 685 C CA . ARG A 1 91 ? -2.609 -5.912 -10.627 1.00 98.62 91 ARG A CA 1
ATOM 686 C C . ARG A 1 91 ? -3.847 -6.619 -10.096 1.00 98.62 91 ARG A C 1
ATOM 688 O O . ARG A 1 91 ? -4.916 -6.013 -10.098 1.00 98.62 91 ARG A O 1
ATOM 695 N N . GLU A 1 92 ? -3.706 -7.840 -9.605 1.00 98.69 92 GLU A N 1
ATOM 696 C CA . GLU A 1 92 ? -4.806 -8.658 -9.087 1.00 98.69 92 GLU A CA 1
ATOM 697 C C . GLU A 1 92 ? -4.396 -9.342 -7.777 1.00 98.69 92 GLU A C 1
ATOM 699 O O . GLU A 1 92 ? -3.260 -9.795 -7.638 1.00 98.69 92 GLU A O 1
ATOM 704 N N . VAL A 1 93 ? -5.315 -9.435 -6.813 1.00 98.69 93 VAL A N 1
ATOM 705 C CA . VAL A 1 93 ? -5.138 -10.342 -5.666 1.00 98.69 93 VAL A CA 1
ATOM 706 C C . VAL A 1 93 ? -5.442 -11.763 -6.121 1.00 98.69 93 VAL A C 1
ATOM 708 O O . VAL A 1 93 ? -6.586 -12.070 -6.452 1.00 98.69 93 VAL A O 1
ATOM 711 N N . VAL A 1 94 ? -4.445 -12.640 -6.123 1.00 98.44 94 VAL A N 1
ATOM 712 C CA . VAL A 1 94 ? -4.576 -13.993 -6.684 1.00 98.44 94 VAL A CA 1
ATOM 713 C C . VAL A 1 94 ? -4.796 -15.068 -5.627 1.00 98.44 94 VAL A C 1
ATOM 715 O O . VAL A 1 94 ? -5.420 -16.088 -5.929 1.00 98.44 94 VAL A O 1
ATOM 718 N N . ASP A 1 95 ? -4.343 -14.838 -4.394 1.00 97.88 95 ASP A N 1
ATOM 719 C CA . ASP A 1 95 ? -4.527 -15.778 -3.289 1.00 97.88 95 ASP A CA 1
ATOM 720 C C . ASP A 1 95 ? -4.615 -15.071 -1.929 1.00 97.88 95 ASP A C 1
ATOM 722 O O . ASP A 1 95 ? -4.138 -13.949 -1.741 1.00 97.88 95 ASP A O 1
ATOM 726 N N . ILE A 1 96 ? -5.232 -15.763 -0.975 1.00 97.75 96 ILE A N 1
ATOM 727 C CA . ILE A 1 96 ? -5.242 -15.430 0.448 1.00 97.75 96 ILE A CA 1
ATOM 728 C C . ILE A 1 96 ? -4.853 -16.701 1.185 1.00 97.75 96 ILE A C 1
ATOM 730 O O . ILE A 1 96 ? -5.552 -17.710 1.107 1.00 97.75 96 ILE A O 1
ATOM 734 N N . ARG A 1 97 ? -3.749 -16.668 1.929 1.00 96.44 97 ARG A N 1
ATOM 735 C CA . ARG A 1 97 ? -3.231 -17.876 2.579 1.00 96.44 97 ARG A CA 1
ATOM 736 C C . ARG A 1 97 ? -2.504 -17.581 3.874 1.00 96.44 97 ARG A C 1
ATOM 738 O O . ARG A 1 97 ? -2.080 -16.464 4.138 1.00 96.44 97 ARG A O 1
ATOM 745 N N . ILE A 1 98 ? -2.294 -18.632 4.657 1.00 96.75 98 ILE A N 1
ATOM 746 C CA . ILE A 1 98 ? -1.409 -18.587 5.818 1.00 96.75 98 ILE A CA 1
ATOM 747 C C . ILE A 1 98 ? 0.042 -18.787 5.365 1.00 96.75 98 ILE A C 1
ATOM 749 O O . ILE A 1 98 ? 0.368 -19.737 4.644 1.00 96.75 98 ILE A O 1
ATOM 753 N N . ALA A 1 99 ? 0.921 -17.907 5.825 1.00 96.81 99 ALA A N 1
ATOM 754 C CA . ALA A 1 99 ? 2.368 -17.980 5.703 1.00 96.81 99 ALA A CA 1
ATOM 755 C C . ALA A 1 99 ? 3.017 -18.003 7.093 1.00 96.81 99 ALA A C 1
ATOM 757 O O . ALA A 1 99 ? 2.394 -17.682 8.101 1.00 96.81 99 ALA A O 1
ATOM 758 N N . THR A 1 100 ? 4.289 -18.391 7.154 1.00 95.56 100 THR A N 1
ATOM 759 C CA . THR A 1 100 ? 5.100 -18.188 8.359 1.00 95.56 100 THR A CA 1
ATOM 760 C C . THR A 1 100 ? 5.994 -16.980 8.134 1.00 95.56 100 THR A C 1
ATOM 762 O O . THR A 1 100 ? 6.897 -17.058 7.304 1.00 95.56 100 THR A O 1
ATOM 765 N N . VAL A 1 101 ? 5.748 -15.899 8.871 1.00 93.75 101 VAL A N 1
ATOM 766 C CA . VAL A 1 101 ? 6.494 -14.634 8.797 1.00 93.75 101 VAL A CA 1
ATOM 767 C C . VAL A 1 101 ? 7.099 -14.386 10.174 1.00 93.75 101 VAL A C 1
ATOM 769 O O . VAL A 1 101 ? 6.388 -14.440 11.168 1.00 93.75 101 VAL A O 1
ATOM 772 N N . ASP A 1 102 ? 8.422 -14.250 10.267 1.00 88.12 102 ASP A N 1
ATOM 773 C CA . ASP A 1 102 ? 9.146 -14.079 11.541 1.00 88.12 102 ASP A CA 1
ATOM 774 C C . ASP A 1 102 ? 8.819 -15.124 12.640 1.00 88.12 102 ASP A C 1
ATOM 776 O O . ASP A 1 102 ? 8.971 -14.888 13.836 1.00 88.12 102 ASP A O 1
ATOM 780 N N . ASN A 1 103 ? 8.477 -16.353 12.225 1.00 89.56 103 ASN A N 1
ATOM 781 C CA . ASN A 1 103 ? 7.990 -17.481 13.048 1.00 89.56 103 ASN A CA 1
ATOM 782 C C . ASN A 1 103 ? 6.554 -17.358 13.584 1.00 89.56 103 ASN A C 1
ATOM 784 O O . ASN A 1 103 ? 6.128 -18.235 14.335 1.00 89.56 103 ASN A O 1
ATOM 788 N N . VAL A 1 104 ? 5.803 -16.351 13.153 1.00 92.56 104 VAL A N 1
ATOM 789 C CA . VAL A 1 104 ? 4.375 -16.182 13.432 1.00 92.56 104 VAL A CA 1
ATOM 790 C C . VAL A 1 104 ? 3.557 -16.757 12.273 1.00 92.56 104 VAL A C 1
ATOM 792 O O . VAL A 1 104 ? 3.975 -16.724 11.113 1.00 92.56 104 VAL A O 1
ATOM 795 N N . SER A 1 105 ? 2.413 -17.367 12.590 1.00 95.06 105 SER A N 1
ATOM 796 C CA . SER A 1 105 ? 1.433 -17.802 11.590 1.00 95.06 105 SER A CA 1
ATOM 797 C C . SER A 1 105 ? 0.610 -16.593 11.164 1.00 95.06 105 SER A C 1
ATOM 799 O O . SER A 1 105 ? -0.170 -16.089 11.965 1.00 95.06 105 SER A O 1
ATOM 801 N N . THR A 1 106 ? 0.782 -16.162 9.921 1.00 96.75 106 THR A N 1
ATOM 802 C CA . THR A 1 106 ? 0.314 -14.862 9.432 1.00 96.75 106 THR A CA 1
ATOM 803 C C . THR A 1 106 ? -0.517 -15.034 8.172 1.00 96.75 106 THR A C 1
ATOM 805 O O . THR A 1 106 ? -0.108 -15.740 7.248 1.00 96.75 106 THR A O 1
ATOM 808 N N . LEU A 1 107 ? -1.670 -14.383 8.115 1.00 97.88 107 LEU A N 1
ATOM 809 C CA . LEU A 1 107 ? -2.512 -14.299 6.936 1.00 97.88 107 LEU A CA 1
ATOM 810 C C . LEU A 1 107 ? -1.921 -13.276 5.964 1.00 97.88 107 LEU A C 1
ATOM 812 O O . LEU A 1 107 ? -1.604 -12.143 6.332 1.00 97.88 107 LEU A O 1
ATOM 816 N N . VAL A 1 108 ? -1.750 -13.687 4.712 1.00 98.44 108 VAL A N 1
ATOM 817 C CA . VAL A 1 108 ? -1.130 -12.875 3.664 1.00 98.44 108 VAL A CA 1
ATOM 818 C C . VAL A 1 108 ? -1.979 -12.873 2.400 1.00 98.44 108 VAL A C 1
ATOM 820 O O . VAL A 1 108 ? -2.680 -13.844 2.104 1.00 98.44 108 VAL A O 1
ATOM 823 N N . TYR A 1 109 ? -1.879 -11.779 1.656 1.00 98.62 109 TYR A N 1
ATOM 824 C CA . TYR A 1 109 ? -2.322 -11.665 0.276 1.00 98.62 109 TYR A CA 1
ATOM 825 C C . TYR A 1 109 ? -1.150 -11.971 -0.654 1.00 98.62 109 TYR A C 1
ATOM 827 O O . TYR A 1 109 ? -0.063 -11.424 -0.457 1.00 98.62 109 TYR A O 1
ATOM 835 N N . ASP A 1 110 ? -1.401 -12.772 -1.686 1.00 98.69 110 ASP A N 1
ATOM 836 C CA . ASP A 1 110 ? -0.513 -12.870 -2.843 1.00 98.69 110 ASP A CA 1
ATOM 837 C C . ASP A 1 110 ? -1.093 -12.007 -3.972 1.00 98.69 110 ASP A C 1
ATOM 839 O O . ASP A 1 110 ? -2.290 -12.089 -4.282 1.00 98.69 110 ASP A O 1
ATOM 843 N N . LEU A 1 111 ? -0.260 -11.150 -4.560 1.00 98.69 111 LEU A N 1
ATOM 844 C CA . LEU A 1 111 ? -0.643 -10.257 -5.647 1.00 98.69 111 LEU A CA 1
ATOM 845 C C . LEU A 1 111 ? 0.246 -10.499 -6.855 1.00 98.69 111 LEU A C 1
ATOM 847 O O . LEU A 1 111 ? 1.469 -10.437 -6.740 1.00 98.69 111 LEU A O 1
ATOM 851 N N . ASP A 1 112 ? -0.393 -10.642 -8.011 1.00 98.69 112 ASP A N 1
ATOM 852 C CA . ASP A 1 112 ? 0.287 -10.705 -9.297 1.00 98.69 112 ASP A CA 1
ATOM 853 C C . ASP A 1 112 ? 0.025 -9.412 -10.057 1.00 98.69 112 ASP A C 1
ATOM 855 O O . ASP A 1 112 ? -1.097 -8.897 -10.103 1.00 98.69 112 ASP A O 1
ATOM 859 N N . SER A 1 113 ? 1.065 -8.876 -10.683 1.00 98.44 113 SER A N 1
ATOM 860 C CA . SER A 1 113 ? 0.936 -7.771 -11.623 1.00 98.44 113 SER A CA 1
ATOM 861 C C . SER A 1 113 ? 1.629 -8.091 -12.934 1.00 98.44 113 SER A C 1
ATOM 863 O O . SER A 1 113 ? 2.712 -8.659 -12.934 1.00 98.44 113 SER A O 1
ATOM 865 N N . SER A 1 114 ? 1.039 -7.690 -14.058 1.00 98.06 114 SER A N 1
ATOM 866 C CA . SER A 1 114 ? 1.671 -7.835 -15.371 1.00 98.06 114 SER A CA 1
ATOM 867 C C . SER A 1 114 ? 1.318 -6.694 -16.319 1.00 98.06 114 SER A C 1
ATOM 869 O O . SER A 1 114 ? 0.231 -6.106 -16.252 1.00 98.06 114 SER A O 1
ATOM 871 N N . GLY A 1 115 ? 2.248 -6.353 -17.208 1.00 97.25 115 GLY A N 1
ATOM 872 C CA . GLY A 1 115 ? 2.063 -5.302 -18.203 1.00 97.25 115 GLY A CA 1
ATOM 873 C C . GLY A 1 115 ? 3.119 -5.332 -19.301 1.00 97.25 115 GLY A C 1
ATOM 874 O O . GLY A 1 115 ? 4.225 -5.827 -19.109 1.00 97.25 115 GLY A O 1
ATOM 875 N N . THR A 1 116 ? 2.772 -4.766 -20.457 1.00 96.94 116 THR A N 1
ATOM 876 C CA . THR A 1 116 ? 3.693 -4.609 -21.591 1.00 96.94 116 THR A CA 1
ATOM 877 C C . THR A 1 116 ? 3.799 -3.135 -21.959 1.00 96.94 116 THR A C 1
ATOM 879 O O . THR A 1 116 ? 2.796 -2.474 -22.254 1.00 96.94 116 THR A O 1
ATOM 882 N N . PHE A 1 117 ? 5.024 -2.623 -21.985 1.00 96.25 117 PHE A N 1
ATOM 883 C CA . PHE A 1 117 ? 5.345 -1.225 -22.245 1.00 96.25 117 PHE A CA 1
ATOM 884 C C . PHE A 1 117 ? 6.091 -1.095 -23.558 1.00 96.25 117 PHE A C 1
ATOM 886 O O . PHE A 1 117 ? 6.968 -1.892 -23.865 1.00 96.25 117 PHE A O 1
ATOM 893 N N . ASN A 1 118 ? 5.741 -0.084 -24.349 1.00 96.12 118 ASN A N 1
ATOM 894 C CA . ASN A 1 118 ? 6.259 0.056 -25.704 1.00 96.12 118 ASN A CA 1
ATOM 895 C C . ASN A 1 118 ? 6.751 1.476 -25.998 1.00 96.12 118 ASN A C 1
ATOM 897 O O . ASN A 1 118 ? 6.104 2.463 -25.633 1.00 96.12 118 ASN A O 1
ATOM 901 N N . TYR A 1 119 ? 7.843 1.572 -26.757 1.00 95.50 119 TYR A N 1
ATOM 902 C CA . TYR A 1 119 ? 8.300 2.799 -27.404 1.00 95.50 119 TYR A CA 1
ATOM 903 C C . TYR A 1 119 ? 8.725 2.533 -28.852 1.00 95.50 119 TYR A C 1
ATOM 905 O O . TYR A 1 119 ? 9.665 1.789 -29.130 1.00 95.50 119 TYR A O 1
ATOM 913 N N . ASN A 1 120 ? 8.064 3.206 -29.794 1.00 94.12 120 ASN A N 1
ATOM 914 C CA . ASN A 1 120 ? 8.346 3.040 -31.218 1.00 94.12 120 ASN A CA 1
ATOM 915 C C . ASN A 1 120 ? 9.433 4.005 -31.704 1.00 94.12 120 ASN A C 1
ATOM 917 O O . ASN A 1 120 ? 9.381 5.206 -31.428 1.00 94.12 120 ASN A O 1
ATOM 921 N N . GLY A 1 121 ? 10.347 3.510 -32.539 1.00 90.94 121 GLY A N 1
ATOM 922 C CA . GLY A 1 121 ? 11.385 4.324 -33.174 1.00 90.94 121 GLY A CA 1
ATOM 923 C C . GLY A 1 121 ? 12.589 4.641 -32.284 1.00 90.94 121 GLY A C 1
ATOM 924 O O . GLY A 1 121 ? 13.260 5.652 -32.507 1.00 90.94 121 GLY A O 1
ATOM 925 N N . ALA A 1 122 ? 12.879 3.784 -31.308 1.00 91.81 122 ALA A N 1
ATOM 926 C CA . ALA A 1 122 ? 14.123 3.826 -30.556 1.00 91.81 122 ALA A CA 1
ATOM 927 C C . ALA A 1 122 ? 15.337 3.556 -31.462 1.00 91.81 122 ALA A C 1
ATOM 929 O O . ALA A 1 122 ? 15.254 2.971 -32.549 1.00 91.81 122 ALA A O 1
ATOM 930 N N . THR A 1 123 ? 16.501 4.014 -31.014 1.00 90.88 123 THR A N 1
ATOM 931 C CA . THR A 1 123 ? 17.789 3.702 -31.631 1.00 90.88 123 THR A CA 1
ATOM 932 C C . THR A 1 123 ? 18.734 3.190 -30.563 1.00 90.88 123 THR A C 1
ATOM 934 O O . THR A 1 123 ? 19.034 3.922 -29.631 1.00 90.88 123 THR A O 1
ATOM 937 N N . ILE A 1 124 ? 19.264 1.983 -30.721 1.00 87.69 124 ILE A N 1
ATOM 938 C CA . ILE A 1 124 ? 20.282 1.432 -29.820 1.00 87.69 124 ILE A CA 1
ATOM 939 C C . ILE A 1 124 ? 21.615 1.262 -30.541 1.00 87.69 124 ILE A C 1
ATOM 941 O O . ILE A 1 124 ? 21.663 1.127 -31.767 1.00 87.69 124 ILE A O 1
ATOM 945 N N . VAL A 1 125 ? 22.717 1.258 -29.799 1.00 85.06 125 VAL A N 1
ATOM 946 C CA . VAL A 1 125 ? 24.029 0.884 -30.337 1.00 85.06 125 VAL A CA 1
ATOM 947 C C . VAL A 1 125 ? 24.269 -0.595 -30.065 1.00 85.06 125 VAL A C 1
ATOM 949 O O . VAL A 1 125 ? 24.647 -0.969 -28.963 1.00 85.06 125 VAL A O 1
ATOM 952 N N . ALA A 1 126 ? 24.102 -1.434 -31.087 1.00 77.12 126 ALA A N 1
ATOM 953 C CA . ALA A 1 126 ? 24.373 -2.868 -31.000 1.00 77.12 126 ALA A CA 1
ATOM 954 C C . ALA A 1 126 ? 25.496 -3.252 -31.969 1.00 77.12 126 ALA A C 1
ATOM 956 O O . ALA A 1 126 ? 25.540 -2.793 -33.114 1.00 77.12 126 ALA A O 1
ATOM 957 N N . SER A 1 127 ? 26.447 -4.072 -31.507 1.00 74.00 127 SER A N 1
ATOM 958 C CA . SER A 1 127 ? 27.592 -4.530 -32.312 1.00 74.00 127 SER A CA 1
ATOM 959 C C . SER A 1 127 ? 28.373 -3.394 -33.012 1.00 74.00 127 SER A C 1
ATOM 961 O O . SER A 1 127 ? 28.928 -3.571 -34.102 1.00 74.00 127 SER A O 1
ATOM 963 N N . GLY A 1 128 ? 28.430 -2.211 -32.385 1.00 75.88 128 GLY A N 1
ATOM 964 C CA . GLY A 1 128 ? 29.214 -1.055 -32.835 1.00 75.88 128 GLY A CA 1
ATOM 965 C C . GLY A 1 128 ? 28.565 -0.161 -33.901 1.00 75.88 128 GLY A C 1
ATOM 966 O O . GLY A 1 128 ? 29.270 0.653 -34.504 1.00 75.88 128 GLY A O 1
ATOM 967 N N . PHE A 1 129 ? 27.261 -0.285 -34.162 1.00 81.00 129 PHE A N 1
ATOM 968 C CA . PHE A 1 129 ? 26.520 0.621 -35.046 1.00 81.00 129 PHE A CA 1
ATOM 969 C C . PHE A 1 129 ? 25.103 0.897 -34.529 1.00 81.00 129 PHE A C 1
ATOM 971 O O . PHE A 1 129 ? 24.564 0.146 -33.724 1.00 81.00 129 PHE A O 1
ATOM 978 N N . ASN A 1 130 ? 24.499 1.984 -35.016 1.00 87.25 130 ASN A N 1
ATOM 979 C CA . ASN A 1 130 ? 23.145 2.374 -34.629 1.00 87.25 130 ASN A CA 1
ATOM 980 C C . ASN A 1 130 ? 22.111 1.471 -35.309 1.00 87.25 130 ASN A C 1
ATOM 982 O O . ASN A 1 130 ? 22.082 1.361 -36.541 1.00 87.25 130 ASN A O 1
ATOM 986 N N . VAL A 1 131 ? 21.241 0.883 -34.500 1.00 88.56 131 VAL A N 1
ATOM 987 C CA . VAL A 1 131 ? 20.134 0.020 -34.896 1.00 88.56 131 VAL A CA 1
ATOM 988 C C . VAL A 1 131 ? 18.839 0.722 -34.520 1.00 88.56 131 VAL A C 1
ATOM 990 O O . VAL A 1 131 ? 18.632 1.047 -33.359 1.00 88.56 131 VAL A O 1
ATOM 993 N N . GLY A 1 132 ? 17.991 0.987 -35.512 1.00 92.62 132 GLY A N 1
ATOM 994 C CA . GLY A 1 132 ? 16.649 1.522 -35.286 1.00 92.62 132 GLY A CA 1
ATOM 995 C C . GLY A 1 132 ? 15.619 0.399 -35.216 1.00 92.62 132 GLY A C 1
ATOM 996 O O . GLY A 1 132 ? 15.715 -0.556 -35.996 1.00 92.62 132 GLY A O 1
ATOM 997 N N . GLY A 1 133 ? 14.645 0.549 -34.328 1.00 94.00 133 GLY A N 1
ATOM 998 C CA . GLY A 1 133 ? 13.603 -0.435 -34.051 1.00 94.00 133 GLY A CA 1
ATOM 999 C C . GLY A 1 133 ? 12.623 0.086 -33.006 1.00 94.00 133 GLY A C 1
ATOM 1000 O O . GLY A 1 133 ? 12.590 1.285 -32.723 1.00 94.00 133 GLY A O 1
ATOM 1001 N N . ASP A 1 134 ? 11.839 -0.823 -32.452 1.00 94.56 134 ASP A N 1
ATOM 1002 C CA . ASP A 1 134 ? 10.862 -0.541 -31.406 1.00 94.56 134 ASP A CA 1
ATOM 1003 C C . ASP A 1 134 ? 11.292 -1.280 -30.138 1.00 94.56 134 ASP A C 1
ATOM 1005 O O . ASP A 1 134 ? 11.740 -2.421 -30.221 1.00 94.56 134 ASP A O 1
ATOM 1009 N N . LEU A 1 135 ? 11.208 -0.616 -28.991 1.00 93.75 135 LEU A N 1
ATOM 1010 C CA . LEU A 1 135 ? 11.555 -1.191 -27.697 1.00 93.75 135 LEU A CA 1
ATOM 1011 C C . LEU A 1 135 ? 10.278 -1.637 -26.989 1.00 93.75 135 LEU A C 1
ATOM 1013 O O . LEU A 1 135 ? 9.322 -0.861 -26.905 1.00 93.75 135 LEU A O 1
ATOM 1017 N N . GLU A 1 136 ? 10.294 -2.858 -26.480 1.00 94.81 136 GLU A N 1
ATOM 1018 C CA . GLU A 1 136 ? 9.222 -3.475 -25.710 1.00 94.81 136 GLU A CA 1
ATOM 1019 C C . GLU A 1 136 ? 9.790 -3.990 -24.385 1.00 94.81 136 GLU A C 1
ATOM 1021 O O . GLU A 1 136 ? 10.903 -4.513 -24.347 1.00 94.81 136 GLU A O 1
ATOM 1026 N N . VAL A 1 137 ? 9.046 -3.790 -23.300 1.00 94.19 137 VAL A N 1
ATOM 1027 C CA . VAL A 1 137 ? 9.368 -4.328 -21.977 1.00 94.19 137 VAL A CA 1
ATOM 1028 C C . VAL A 1 137 ? 8.133 -5.029 -21.436 1.00 94.19 137 VAL A C 1
ATOM 1030 O O . VAL A 1 137 ? 7.100 -4.385 -21.236 1.00 94.19 137 VAL A O 1
ATOM 1033 N N . GLU A 1 138 ? 8.239 -6.328 -21.198 1.00 96.19 138 GLU A N 1
ATOM 1034 C CA . GLU A 1 138 ? 7.279 -7.085 -20.402 1.00 96.19 138 GLU A CA 1
ATOM 1035 C C . GLU A 1 138 ? 7.718 -7.022 -18.935 1.00 96.19 138 GLU A C 1
ATOM 1037 O O . GLU A 1 138 ? 8.887 -7.230 -18.614 1.00 96.19 138 GLU A O 1
ATOM 1042 N N . LEU A 1 139 ? 6.789 -6.664 -18.051 1.00 95.75 139 LEU A N 1
ATOM 1043 C CA . LEU A 1 139 ? 6.997 -6.595 -16.608 1.00 95.75 139 LEU A CA 1
ATOM 1044 C C . LEU A 1 139 ? 5.999 -7.522 -15.934 1.00 95.75 139 LEU A C 1
ATOM 1046 O O . LEU A 1 139 ? 4.793 -7.383 -16.154 1.00 95.75 139 LEU A O 1
ATOM 1050 N N . GLU A 1 140 ? 6.497 -8.380 -15.058 1.00 98.06 140 GLU A N 1
ATOM 1051 C CA . GLU A 1 140 ? 5.704 -9.166 -14.120 1.00 98.06 140 GLU A CA 1
ATOM 1052 C C . GLU A 1 140 ? 6.182 -8.869 -12.694 1.00 98.06 140 GLU A C 1
ATOM 1054 O O . GLU A 1 140 ? 7.371 -8.647 -12.461 1.00 98.06 140 GLU A O 1
ATOM 1059 N N . MET A 1 141 ? 5.259 -8.809 -11.737 1.00 98.12 141 MET A N 1
ATOM 1060 C CA . MET A 1 141 ? 5.576 -8.615 -10.323 1.00 98.12 141 MET A CA 1
ATOM 1061 C C . MET A 1 141 ? 4.759 -9.580 -9.477 1.00 98.12 141 MET A C 1
ATOM 1063 O O . MET A 1 141 ? 3.552 -9.688 -9.681 1.00 98.12 141 MET A O 1
ATOM 1067 N N . GLU A 1 142 ? 5.413 -10.222 -8.517 1.00 98.62 142 GLU A N 1
ATOM 1068 C CA . GLU A 1 142 ? 4.788 -11.100 -7.527 1.00 98.62 142 GLU A CA 1
ATOM 1069 C C . GLU A 1 142 ? 5.064 -10.538 -6.130 1.00 98.62 142 GLU A C 1
ATOM 1071 O O . GLU A 1 142 ? 6.215 -10.280 -5.758 1.00 98.62 142 GLU A O 1
ATOM 1076 N N . GLU A 1 143 ? 4.012 -10.336 -5.344 1.00 98.38 143 GLU A N 1
ATOM 1077 C CA . GLU A 1 143 ? 4.111 -9.714 -4.025 1.00 98.38 143 GLU A CA 1
ATOM 1078 C C . GLU A 1 143 ? 3.389 -10.526 -2.969 1.00 98.38 143 GLU A C 1
ATOM 1080 O O . GLU A 1 143 ? 2.286 -11.019 -3.195 1.00 98.38 143 GLU A O 1
ATOM 1085 N N . VAL A 1 144 ? 3.994 -10.589 -1.785 1.00 98.69 144 VAL A N 1
ATOM 1086 C CA . VAL A 1 144 ? 3.364 -11.156 -0.594 1.00 98.69 144 VAL A CA 1
ATOM 1087 C C . VAL A 1 144 ? 3.212 -10.037 0.424 1.00 98.69 144 VAL A C 1
ATOM 1089 O O . VAL A 1 144 ? 4.195 -9.406 0.819 1.00 98.69 144 VAL A O 1
ATOM 1092 N N . ILE A 1 145 ? 1.974 -9.778 0.833 1.00 98.31 145 ILE A N 1
ATOM 1093 C CA . ILE A 1 145 ? 1.604 -8.651 1.692 1.00 98.31 145 ILE A CA 1
ATOM 1094 C C . ILE A 1 145 ? 0.853 -9.171 2.916 1.00 98.31 145 ILE A C 1
ATOM 1096 O O . ILE A 1 145 ? -0.066 -9.978 2.792 1.00 98.31 145 ILE A O 1
ATOM 1100 N N . ARG A 1 146 ? 1.225 -8.708 4.108 1.00 97.69 146 ARG A N 1
ATOM 1101 C CA . ARG A 1 146 ? 0.574 -9.080 5.366 1.00 97.69 146 ARG A CA 1
ATOM 1102 C C . ARG A 1 146 ? -0.841 -8.497 5.447 1.00 97.69 146 ARG A C 1
ATOM 1104 O O . ARG A 1 146 ? -1.056 -7.331 5.134 1.00 97.69 146 ARG A O 1
ATOM 1111 N N . ALA A 1 147 ? -1.821 -9.295 5.869 1.00 97.50 147 ALA A N 1
ATOM 1112 C CA . ALA A 1 147 ? -3.222 -8.875 5.859 1.00 97.50 147 ALA A CA 1
ATOM 1113 C C . ALA A 1 147 ? -3.618 -7.948 7.024 1.00 97.50 147 ALA A C 1
ATOM 1115 O O . ALA A 1 147 ? -4.626 -7.252 6.911 1.00 97.50 147 ALA A O 1
ATOM 1116 N N . SER A 1 148 ? -2.857 -7.941 8.124 1.00 96.44 148 SER A N 1
ATOM 1117 C CA . SER A 1 148 ? -3.148 -7.143 9.326 1.00 96.44 148 SER A CA 1
ATOM 1118 C C . SER A 1 148 ? -2.977 -5.637 9.116 1.00 96.44 148 SER A C 1
ATOM 1120 O O . SER A 1 148 ? -3.715 -4.863 9.712 1.00 96.44 148 SER A O 1
ATOM 1122 N N . ASP A 1 149 ? -2.024 -5.234 8.279 1.00 95.25 149 ASP A N 1
ATOM 1123 C CA . ASP A 1 149 ? -1.539 -3.845 8.168 1.00 95.25 149 ASP A CA 1
ATOM 1124 C C . ASP A 1 149 ? -0.989 -3.494 6.771 1.00 95.25 149 ASP A C 1
ATOM 1126 O O . ASP A 1 149 ? -0.571 -2.368 6.529 1.00 95.25 149 ASP A O 1
ATOM 1130 N N . LEU A 1 150 ? -1.019 -4.432 5.818 1.00 96.81 150 LEU A N 1
ATOM 1131 C CA . LEU A 1 150 ? -0.420 -4.293 4.486 1.00 96.81 150 LEU A CA 1
ATOM 1132 C C . LEU A 1 150 ? 1.113 -4.148 4.471 1.00 96.81 150 LEU A C 1
ATOM 1134 O O . LEU A 1 150 ? 1.673 -3.657 3.487 1.00 96.81 150 LEU A O 1
ATOM 1138 N N . GLY A 1 151 ? 1.808 -4.638 5.502 1.00 96.00 151 GLY A N 1
ATOM 1139 C CA . GLY A 1 151 ? 3.263 -4.768 5.500 1.00 96.00 151 GLY A CA 1
ATOM 1140 C C . GLY A 1 151 ? 3.757 -5.656 4.351 1.00 96.00 151 GLY A C 1
ATOM 1141 O O . GLY A 1 151 ? 3.332 -6.804 4.200 1.00 96.00 151 GLY A O 1
ATOM 1142 N N . GLN A 1 152 ? 4.660 -5.134 3.521 1.00 96.31 152 GLN A N 1
ATOM 1143 C CA . GLN A 1 152 ? 5.205 -5.845 2.365 1.00 96.31 152 GLN A CA 1
ATOM 1144 C C . GLN A 1 152 ? 6.282 -6.839 2.817 1.00 96.31 152 GLN A C 1
ATOM 1146 O O . GLN A 1 152 ? 7.281 -6.441 3.410 1.00 96.31 152 GLN A O 1
ATOM 1151 N N . ILE A 1 153 ? 6.085 -8.129 2.541 1.00 97.81 153 ILE A N 1
ATOM 1152 C CA . ILE A 1 153 ? 6.997 -9.208 2.956 1.00 97.81 153 ILE A CA 1
ATOM 1153 C C . ILE A 1 153 ? 8.003 -9.490 1.839 1.00 97.81 153 ILE A C 1
ATOM 1155 O O . ILE A 1 153 ? 9.209 -9.427 2.058 1.00 97.81 153 ILE A O 1
ATOM 1159 N N . THR A 1 154 ? 7.504 -9.744 0.627 1.00 98.12 154 THR A N 1
ATOM 1160 C CA . THR A 1 154 ? 8.340 -9.944 -0.563 1.00 98.12 154 THR A CA 1
ATOM 1161 C C . THR A 1 154 ? 7.845 -9.110 -1.730 1.00 98.12 154 THR A C 1
ATOM 1163 O O . THR A 1 154 ? 6.649 -8.830 -1.854 1.00 98.12 154 THR A O 1
ATOM 1166 N N . TYR A 1 155 ? 8.777 -8.754 -2.604 1.00 96.75 155 TYR A N 1
ATOM 1167 C CA . TYR A 1 155 ? 8.528 -7.995 -3.817 1.00 96.75 155 TYR A CA 1
ATOM 1168 C C . TYR A 1 155 ? 9.472 -8.484 -4.919 1.00 96.75 155 TYR A C 1
ATOM 1170 O O . TYR A 1 155 ? 10.646 -8.108 -4.958 1.00 96.75 155 TYR A O 1
ATOM 1178 N N . ASN A 1 156 ? 8.965 -9.355 -5.789 1.00 97.94 156 ASN A N 1
ATOM 1179 C CA . ASN A 1 156 ? 9.738 -9.936 -6.879 1.00 97.94 156 ASN A CA 1
ATOM 1180 C C . ASN A 1 156 ? 9.336 -9.278 -8.193 1.00 97.94 156 ASN A C 1
ATOM 1182 O O . ASN A 1 156 ? 8.148 -9.175 -8.493 1.00 97.94 156 ASN A O 1
ATOM 1186 N N . MET A 1 157 ? 10.317 -8.849 -8.980 1.00 96.88 157 MET A N 1
ATOM 1187 C CA . MET A 1 157 ? 10.102 -8.273 -10.304 1.00 96.88 157 MET A CA 1
ATOM 1188 C C . MET A 1 157 ? 10.792 -9.109 -11.373 1.00 96.88 157 MET A C 1
ATOM 1190 O O . MET A 1 157 ? 11.977 -9.422 -11.250 1.00 96.88 157 MET A O 1
ATOM 1194 N N . TYR A 1 158 ? 10.084 -9.359 -12.467 1.00 96.38 158 TYR A N 1
ATOM 1195 C CA . TYR A 1 158 ? 10.605 -9.985 -13.673 1.00 96.38 158 TYR A CA 1
ATOM 1196 C C . TYR A 1 158 ? 10.446 -9.025 -14.849 1.00 96.38 158 TYR A C 1
ATOM 1198 O O . TYR A 1 158 ? 9.366 -8.492 -15.090 1.00 96.38 158 TYR A O 1
ATOM 1206 N N . LEU A 1 159 ? 11.536 -8.782 -15.569 1.00 93.75 159 LEU A N 1
ATOM 1207 C CA . LEU A 1 159 ? 11.588 -7.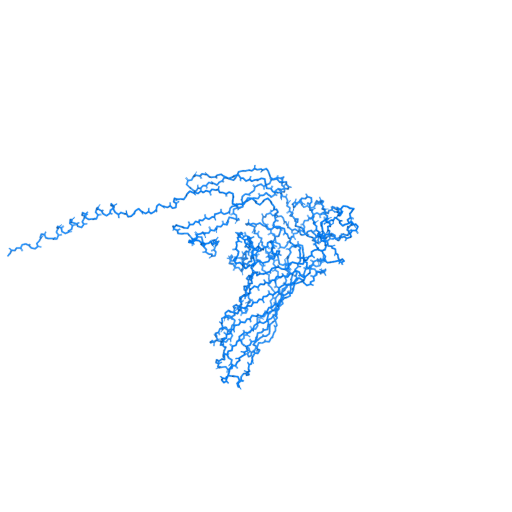882 -16.717 1.00 93.75 159 LEU A CA 1
ATOM 1208 C C . LEU A 1 159 ? 12.104 -8.657 -17.926 1.00 93.75 159 LEU A C 1
ATOM 1210 O O . LEU A 1 159 ? 13.174 -9.258 -17.840 1.00 93.75 159 LEU A O 1
ATOM 1214 N N . ASP A 1 160 ? 11.397 -8.591 -19.049 1.00 93.44 160 ASP A N 1
ATOM 1215 C CA . ASP A 1 160 ? 11.875 -9.083 -20.342 1.00 93.44 160 ASP A CA 1
ATOM 1216 C C . ASP A 1 160 ? 11.905 -7.933 -21.348 1.00 93.44 160 ASP A C 1
ATOM 1218 O O . ASP A 1 160 ? 10.906 -7.244 -21.560 1.00 93.44 160 ASP A O 1
ATOM 1222 N N . VAL A 1 161 ? 13.081 -7.657 -21.907 1.00 91.94 161 VAL A N 1
ATOM 1223 C CA . VAL A 1 161 ? 13.353 -6.456 -22.698 1.00 91.94 161 VAL A CA 1
ATOM 1224 C C . VAL A 1 161 ? 13.719 -6.851 -24.116 1.00 91.94 161 VAL A C 1
ATOM 1226 O O . VAL A 1 161 ? 14.818 -7.339 -24.382 1.00 91.94 161 VAL A O 1
ATOM 1229 N N . ASP A 1 162 ? 12.845 -6.509 -25.054 1.00 92.56 162 ASP A N 1
ATOM 1230 C CA . ASP A 1 162 ? 12.978 -6.854 -26.460 1.00 92.56 162 ASP A CA 1
ATOM 1231 C C . ASP A 1 162 ? 13.124 -5.616 -27.349 1.00 92.56 162 ASP A C 1
ATOM 1233 O O . ASP A 1 162 ? 12.433 -4.603 -27.219 1.00 92.56 162 ASP A O 1
ATOM 1237 N N . PHE A 1 163 ? 14.003 -5.715 -28.345 1.00 93.19 163 PHE A N 1
ATOM 1238 C CA . PHE A 1 163 ? 14.148 -4.728 -29.406 1.00 93.19 163 PHE A CA 1
ATOM 1239 C C . PHE A 1 163 ? 13.686 -5.296 -30.740 1.00 93.19 163 PHE A C 1
ATOM 1241 O O . PHE A 1 163 ? 14.385 -6.061 -31.408 1.00 93.19 163 PHE A O 1
ATOM 1248 N N . ASN A 1 164 ? 12.498 -4.886 -31.157 1.00 94.69 164 ASN A N 1
ATOM 1249 C CA . ASN A 1 164 ? 11.754 -5.434 -32.275 1.00 94.69 164 ASN A CA 1
ATOM 1250 C C . ASN A 1 164 ? 11.813 -4.541 -33.526 1.00 94.69 164 ASN A C 1
ATOM 1252 O O . ASN A 1 164 ? 12.371 -3.443 -33.545 1.00 94.69 164 ASN A O 1
ATOM 1256 N N . ASN A 1 165 ? 11.237 -5.036 -34.625 1.00 94.56 165 ASN A N 1
ATOM 1257 C CA . ASN A 1 165 ? 11.054 -4.297 -35.882 1.00 94.56 165 ASN A CA 1
ATOM 1258 C C . ASN A 1 165 ? 12.341 -3.700 -36.490 1.00 94.56 165 ASN A C 1
ATOM 1260 O O . ASN A 1 165 ? 12.312 -2.667 -37.168 1.00 94.56 165 ASN A O 1
ATOM 1264 N N . ILE A 1 166 ? 13.474 -4.394 -36.336 1.00 93.19 166 ILE A N 1
ATOM 1265 C CA . ILE A 1 166 ? 14.767 -3.933 -36.848 1.00 93.19 166 ILE A CA 1
ATOM 1266 C C . ILE A 1 166 ? 14.762 -3.895 -38.385 1.00 93.19 166 ILE A C 1
ATOM 1268 O O . ILE A 1 166 ? 14.583 -4.899 -39.087 1.00 93.19 166 ILE A O 1
ATOM 1272 N N . GLY A 1 167 ? 15.004 -2.703 -38.931 1.00 89.12 167 GLY A N 1
ATOM 1273 C CA . GLY A 1 167 ? 14.972 -2.440 -40.368 1.00 89.12 167 GLY A CA 1
ATOM 1274 C C . GLY A 1 167 ? 16.223 -2.880 -41.143 1.00 89.12 167 GLY A C 1
ATOM 1275 O O . GLY A 1 167 ? 17.317 -3.071 -40.610 1.00 89.12 167 GLY A O 1
ATOM 1276 N N . PHE A 1 168 ? 16.088 -2.977 -42.469 1.00 87.44 168 PHE A N 1
ATOM 1277 C CA . PHE A 1 168 ? 17.237 -3.115 -43.371 1.00 87.44 168 PHE A CA 1
ATOM 1278 C C . PHE A 1 168 ? 18.063 -1.809 -43.403 1.00 87.44 168 PHE A C 1
ATOM 1280 O O . PHE A 1 168 ? 17.469 -0.734 -43.500 1.00 87.44 168 PHE A O 1
ATOM 1287 N N . PRO A 1 169 ? 19.413 -1.858 -43.428 1.00 88.31 169 PRO A N 1
ATOM 1288 C CA . PRO A 1 169 ? 20.264 -3.048 -43.551 1.00 88.31 169 PRO A CA 1
ATOM 1289 C C . PRO A 1 169 ? 20.678 -3.701 -42.228 1.00 88.31 169 PRO A C 1
ATOM 1291 O O . PRO A 1 169 ? 21.297 -4.763 -42.278 1.00 88.31 169 PRO A O 1
ATOM 1294 N N . ALA A 1 170 ? 20.362 -3.096 -41.080 1.00 87.25 170 ALA A N 1
ATOM 1295 C CA . ALA A 1 170 ? 20.793 -3.570 -39.764 1.00 87.25 170 ALA A CA 1
ATOM 1296 C C . ALA A 1 170 ? 20.353 -5.016 -39.491 1.00 87.25 170 ALA A C 1
ATOM 1298 O O . ALA A 1 170 ? 21.152 -5.819 -39.008 1.00 87.25 170 ALA A O 1
ATOM 1299 N N . SER A 1 171 ? 19.148 -5.393 -39.928 1.00 90.25 171 SER A N 1
ATOM 1300 C CA . SER A 1 171 ? 18.627 -6.747 -39.722 1.00 90.25 171 SER A CA 1
ATOM 1301 C C . SER A 1 171 ? 19.389 -7.872 -40.424 1.00 90.25 171 SER A C 1
ATOM 1303 O O . SER A 1 171 ? 19.206 -9.038 -40.084 1.00 90.25 171 SER A O 1
ATOM 1305 N N . LEU A 1 172 ? 20.296 -7.561 -41.362 1.00 87.62 172 LEU A N 1
ATOM 1306 C CA . LEU A 1 172 ? 21.220 -8.557 -41.920 1.00 87.62 172 LEU A CA 1
ATOM 1307 C C . LEU A 1 172 ? 22.344 -8.957 -40.956 1.00 87.62 172 LEU A C 1
ATOM 1309 O O . LEU A 1 172 ? 23.000 -9.970 -41.193 1.00 87.62 172 LEU A O 1
ATOM 1313 N N . VAL A 1 173 ? 22.613 -8.136 -39.942 1.00 86.00 173 VAL A N 1
ATOM 1314 C CA . VAL A 1 173 ? 23.721 -8.322 -38.999 1.00 86.00 173 VAL A CA 1
ATOM 1315 C C . VAL A 1 173 ? 23.207 -8.833 -37.661 1.00 86.00 173 VAL A C 1
ATOM 1317 O O . VAL A 1 173 ? 23.746 -9.813 -37.160 1.00 86.00 173 VAL A O 1
ATOM 1320 N N . VAL A 1 174 ? 22.167 -8.194 -37.122 1.00 85.62 174 VAL A N 1
ATOM 1321 C CA . VAL A 1 174 ? 21.650 -8.469 -35.769 1.00 85.62 174 VAL A CA 1
ATOM 1322 C C . VAL A 1 174 ? 20.333 -9.248 -35.749 1.00 85.62 174 VAL A C 1
ATOM 1324 O O . VAL A 1 174 ? 19.911 -9.695 -34.697 1.00 85.62 174 VAL A O 1
ATOM 1327 N N . GLY A 1 175 ? 19.703 -9.473 -36.906 1.00 89.00 175 GLY A N 1
ATOM 1328 C CA . GLY A 1 175 ? 18.366 -10.071 -36.983 1.00 89.00 175 GLY A CA 1
ATOM 1329 C C . GLY A 1 175 ? 17.241 -9.031 -36.991 1.00 89.00 175 GLY A C 1
ATOM 1330 O O . GLY A 1 175 ? 17.485 -7.827 -36.988 1.00 89.00 175 GLY A O 1
ATOM 1331 N N . SER A 1 176 ? 15.993 -9.491 -37.105 1.00 91.12 176 SER A N 1
ATOM 1332 C CA . SER A 1 176 ? 14.801 -8.622 -37.110 1.00 91.12 176 SER A CA 1
ATOM 1333 C C . SER A 1 176 ? 14.332 -8.206 -35.715 1.00 91.12 176 SER A C 1
ATOM 1335 O O . SER A 1 176 ? 13.526 -7.285 -35.613 1.00 91.12 176 SER A O 1
ATOM 1337 N N . SER A 1 177 ? 14.826 -8.888 -34.686 1.00 92.69 177 SER A N 1
ATOM 1338 C CA . SER A 1 177 ? 14.637 -8.580 -33.274 1.00 92.69 177 SER A CA 1
ATOM 1339 C C . SER A 1 177 ? 15.907 -8.946 -32.502 1.00 92.69 177 SER A C 1
ATOM 1341 O O . SER A 1 177 ? 16.715 -9.744 -32.993 1.00 92.69 177 SER A O 1
ATOM 1343 N N . LEU A 1 178 ? 16.080 -8.344 -31.332 1.00 90.88 178 LEU A N 1
ATOM 1344 C CA . LEU A 1 178 ? 17.124 -8.634 -30.358 1.00 90.88 178 LEU A CA 1
ATOM 1345 C C . LEU A 1 178 ? 16.479 -8.718 -28.978 1.00 90.88 178 LEU A C 1
ATOM 1347 O O . LEU A 1 178 ? 15.893 -7.735 -28.547 1.00 90.88 178 LEU A O 1
ATOM 1351 N N . ASP A 1 179 ? 16.653 -9.848 -28.310 1.00 90.81 179 ASP A N 1
ATOM 1352 C CA . ASP A 1 179 ? 16.470 -9.952 -26.863 1.00 90.81 179 ASP A CA 1
ATOM 1353 C C . ASP A 1 179 ? 17.621 -9.172 -26.218 1.00 90.81 179 ASP A C 1
ATOM 1355 O O . ASP A 1 179 ? 18.790 -9.457 -26.508 1.00 90.81 179 ASP A O 1
ATOM 1359 N N . LEU A 1 180 ? 17.296 -8.102 -25.490 1.00 88.44 180 LEU A N 1
ATOM 1360 C CA . LEU A 1 180 ? 18.272 -7.203 -24.881 1.00 88.44 180 LEU A CA 1
ATOM 1361 C C . LEU A 1 180 ? 18.601 -7.609 -23.454 1.00 88.44 180 LEU A C 1
ATOM 1363 O O . LEU A 1 180 ? 19.773 -7.510 -23.075 1.00 88.44 180 LEU A O 1
ATOM 1367 N N . ALA A 1 181 ? 17.602 -8.006 -22.672 1.00 89.31 181 ALA A N 1
ATOM 1368 C CA . ALA A 1 181 ? 17.815 -8.489 -21.323 1.00 89.31 181 ALA A CA 1
ATOM 1369 C C . ALA A 1 181 ? 16.577 -9.184 -20.754 1.00 89.31 181 ALA A C 1
ATOM 1371 O O . ALA A 1 181 ? 15.473 -8.666 -20.870 1.00 89.31 181 ALA A O 1
ATOM 1372 N N . THR A 1 182 ? 16.811 -10.244 -19.987 1.00 92.94 182 THR A N 1
ATOM 1373 C CA . THR A 1 182 ? 15.838 -10.801 -19.045 1.00 92.94 182 THR A CA 1
ATOM 1374 C C . THR A 1 182 ? 16.398 -10.626 -17.638 1.00 92.94 182 THR A C 1
ATOM 1376 O O . THR A 1 182 ? 17.527 -11.051 -17.385 1.00 92.94 182 THR A O 1
ATOM 1379 N N . LEU A 1 183 ? 15.649 -10.004 -16.728 1.00 93.19 183 LEU A N 1
ATOM 1380 C CA . LEU A 1 183 ? 16.072 -9.730 -15.354 1.00 93.19 183 LEU A CA 1
ATOM 1381 C C . LEU A 1 183 ? 15.047 -10.255 -14.351 1.00 93.19 183 LEU A C 1
ATOM 1383 O O . LEU A 1 183 ? 13.845 -10.165 -14.572 1.00 93.19 183 LEU A O 1
ATOM 1387 N N . SER A 1 184 ? 15.552 -10.737 -13.223 1.00 96.19 184 SER A N 1
ATOM 1388 C CA . SER A 1 184 ? 14.796 -11.091 -12.026 1.00 96.19 184 SER A CA 1
ATOM 1389 C C . SER A 1 184 ? 15.403 -10.346 -10.848 1.00 96.19 184 SER A C 1
ATOM 1391 O O . SER A 1 184 ? 16.621 -10.408 -10.643 1.00 96.19 184 SER A O 1
ATOM 1393 N N . ILE A 1 185 ? 14.558 -9.655 -10.094 1.00 96.81 185 ILE A N 1
ATOM 1394 C CA . ILE A 1 185 ? 14.918 -8.905 -8.894 1.00 96.81 185 ILE A CA 1
ATOM 1395 C C . ILE A 1 185 ? 14.045 -9.445 -7.773 1.00 96.81 185 ILE A C 1
ATOM 1397 O O . ILE A 1 185 ? 12.872 -9.091 -7.682 1.00 96.81 185 ILE A O 1
ATOM 1401 N N . ASP A 1 186 ? 14.608 -10.315 -6.944 1.00 98.00 186 ASP A N 1
ATOM 1402 C CA . ASP A 1 186 ? 13.885 -10.887 -5.813 1.00 98.00 186 ASP A CA 1
ATOM 1403 C C . ASP A 1 186 ? 14.208 -10.064 -4.565 1.00 98.00 186 ASP A C 1
ATOM 1405 O O . ASP A 1 186 ? 15.383 -9.933 -4.202 1.00 98.00 186 ASP A O 1
ATOM 1409 N N . THR A 1 187 ? 13.185 -9.497 -3.921 1.00 97.06 187 THR A N 1
ATOM 1410 C CA . THR A 1 187 ? 13.353 -8.656 -2.727 1.00 97.06 187 THR A CA 1
ATOM 1411 C C . THR A 1 187 ? 12.581 -9.218 -1.543 1.00 97.06 187 THR A C 1
ATOM 1413 O O . THR A 1 187 ? 11.391 -9.511 -1.654 1.00 97.06 187 THR A O 1
ATOM 1416 N N . ASP A 1 188 ? 13.251 -9.322 -0.398 1.00 97.31 188 ASP A N 1
ATOM 1417 C CA . ASP A 1 188 ? 12.685 -9.761 0.881 1.00 97.31 188 ASP A CA 1
ATOM 1418 C C . ASP A 1 188 ? 12.911 -8.696 1.961 1.00 97.31 188 ASP A C 1
ATOM 1420 O O . ASP A 1 188 ? 13.979 -8.071 2.021 1.00 97.31 188 ASP A O 1
ATOM 1424 N N . TYR A 1 189 ? 11.898 -8.491 2.801 1.00 96.31 189 TYR A N 1
ATOM 1425 C CA . TYR A 1 189 ? 11.887 -7.508 3.878 1.00 96.31 189 TYR A CA 1
ATOM 1426 C C . TYR A 1 189 ? 11.714 -8.197 5.236 1.00 96.31 189 TYR A C 1
ATOM 1428 O O . TYR A 1 189 ? 10.703 -8.855 5.485 1.00 96.31 189 TYR A O 1
ATOM 1436 N N . SER A 1 190 ? 12.675 -7.992 6.144 1.00 94.81 190 SER A N 1
ATOM 1437 C CA . SER A 1 190 ? 12.588 -8.468 7.532 1.00 94.81 190 SER A CA 1
ATOM 1438 C C . SER A 1 190 ? 12.926 -7.353 8.544 1.00 94.81 190 SER A C 1
ATOM 1440 O O . SER A 1 190 ? 14.053 -6.832 8.524 1.00 94.81 190 SER A O 1
ATOM 1442 N N . PRO A 1 191 ? 11.985 -6.968 9.435 1.00 94.56 191 PRO A N 1
ATOM 1443 C CA . PRO A 1 191 ? 10.564 -7.348 9.409 1.00 94.56 191 PRO A CA 1
ATOM 1444 C C . PRO A 1 191 ? 9.858 -6.837 8.133 1.00 94.56 191 PRO A C 1
ATOM 1446 O O . PRO A 1 191 ? 10.447 -6.023 7.408 1.00 94.56 191 PRO A O 1
ATOM 1449 N N . PRO A 1 192 ? 8.619 -7.286 7.840 1.00 95.25 192 PRO A N 1
ATOM 1450 C CA . PRO A 1 192 ? 7.848 -6.789 6.703 1.00 95.25 192 PRO A CA 1
ATOM 1451 C C . PRO A 1 192 ? 7.786 -5.261 6.680 1.00 95.25 192 PRO A C 1
ATOM 1453 O O . PRO A 1 192 ? 7.625 -4.610 7.712 1.00 95.25 192 PRO A O 1
ATOM 1456 N N . LYS A 1 193 ? 7.936 -4.677 5.493 1.00 93.88 193 LYS A N 1
ATOM 1457 C CA . LYS A 1 193 ? 8.054 -3.232 5.316 1.00 93.88 193 LYS A CA 1
ATOM 1458 C C . LYS A 1 193 ? 6.682 -2.562 5.303 1.00 93.88 193 LYS A C 1
ATOM 1460 O O . LYS A 1 193 ? 5.924 -2.694 4.342 1.00 93.88 193 LYS A O 1
ATOM 1465 N N . GLU A 1 194 ? 6.397 -1.779 6.334 1.00 93.31 194 GLU A N 1
ATOM 1466 C CA . GLU A 1 194 ? 5.142 -1.034 6.479 1.00 93.31 194 GLU A CA 1
ATOM 1467 C C . GLU A 1 194 ? 5.223 0.337 5.791 1.00 93.31 194 GLU A C 1
ATOM 1469 O O . GLU A 1 194 ? 5.660 1.349 6.343 1.00 93.31 194 GLU A O 1
ATOM 1474 N N . ILE A 1 195 ? 4.817 0.360 4.519 1.00 92.25 195 ILE A N 1
ATOM 1475 C CA . ILE A 1 195 ? 4.737 1.590 3.709 1.00 92.25 195 ILE A CA 1
ATOM 1476 C C . ILE A 1 195 ? 3.577 2.478 4.153 1.00 92.25 195 ILE A C 1
ATOM 1478 O O . ILE A 1 195 ? 3.594 3.679 3.888 1.00 92.25 195 ILE A O 1
ATOM 1482 N N . TYR A 1 196 ? 2.579 1.880 4.796 1.00 93.38 196 TYR A N 1
ATOM 1483 C CA . TYR A 1 196 ? 1.439 2.528 5.415 1.00 93.38 196 TYR A CA 1
ATOM 1484 C C . TYR A 1 196 ? 1.376 2.056 6.853 1.00 93.38 196 TYR A C 1
ATOM 1486 O O . TYR A 1 196 ? 1.459 0.859 7.094 1.00 93.38 196 TYR A O 1
ATOM 1494 N N . ASP A 1 197 ? 1.219 3.001 7.764 1.00 92.00 197 ASP A N 1
ATOM 1495 C CA . ASP A 1 197 ? 0.934 2.729 9.160 1.00 92.00 197 ASP A CA 1
ATOM 1496 C C . ASP A 1 197 ? -0.527 3.109 9.402 1.00 92.00 197 ASP A C 1
ATOM 1498 O O . ASP A 1 197 ? -0.930 4.272 9.268 1.00 92.00 197 ASP A O 1
ATOM 1502 N N . PHE A 1 198 ? -1.355 2.087 9.593 1.00 92.75 198 PHE A N 1
ATOM 1503 C CA . PHE A 1 198 ? -2.775 2.277 9.816 1.00 92.75 198 PHE A CA 1
ATOM 1504 C C . PHE A 1 198 ? -3.034 2.454 11.315 1.00 92.75 198 PHE A C 1
ATOM 1506 O O . PHE A 1 198 ? -2.360 1.856 12.132 1.00 92.75 198 PHE A O 1
ATOM 1513 N N . PRO A 1 199 ? -4.059 3.213 11.709 1.00 89.38 199 PRO A N 1
ATOM 1514 C CA . PRO A 1 199 ? -4.892 4.017 10.842 1.00 89.38 199 PRO A CA 1
ATOM 1515 C C . PRO A 1 199 ? -4.202 5.313 10.389 1.00 89.38 199 PRO A C 1
ATOM 1517 O O . PRO A 1 199 ? -3.740 6.091 11.212 1.00 89.38 199 PRO A O 1
ATOM 1520 N N . MET A 1 200 ? -4.270 5.631 9.094 1.00 87.06 200 MET A N 1
ATOM 1521 C CA . MET A 1 200 ? -3.555 6.788 8.547 1.00 87.06 200 MET A CA 1
ATOM 1522 C C . MET A 1 200 ? -4.288 8.122 8.727 1.00 87.06 200 MET A C 1
ATOM 1524 O O . MET A 1 200 ? -5.462 8.286 8.362 1.00 87.06 200 MET A O 1
ATOM 1528 N N . ASN A 1 201 ? -3.529 9.145 9.117 1.00 80.62 201 ASN A N 1
ATOM 1529 C CA . ASN A 1 201 ? -3.937 10.541 9.186 1.00 80.62 201 ASN A CA 1
ATOM 1530 C C . ASN A 1 201 ? -2.877 11.490 8.617 1.00 80.62 201 ASN A C 1
ATOM 1532 O O . ASN A 1 201 ? -1.675 11.255 8.640 1.00 80.62 201 ASN A O 1
ATOM 1536 N N . VAL A 1 202 ? -3.332 12.645 8.121 1.00 81.62 202 VAL A N 1
ATOM 1537 C CA . VAL A 1 202 ? -2.421 13.674 7.601 1.00 81.62 202 VAL A CA 1
ATOM 1538 C C . VAL A 1 202 ? -1.543 14.233 8.722 1.00 81.62 202 VAL A C 1
ATOM 1540 O O . VAL A 1 202 ? -2.048 14.724 9.733 1.00 81.62 202 VAL A O 1
ATOM 1543 N N . GLY A 1 203 ? -0.236 14.259 8.480 1.00 77.69 203 GLY A N 1
ATOM 1544 C CA . GLY A 1 203 ? 0.785 14.708 9.418 1.00 77.69 203 GLY A CA 1
ATOM 1545 C C . GLY A 1 203 ? 1.379 13.602 10.277 1.00 77.69 203 GLY A C 1
ATOM 1546 O O . GLY A 1 203 ? 2.196 13.928 11.145 1.00 77.69 203 GLY A O 1
ATOM 1547 N N . GLU A 1 204 ? 0.963 12.352 10.065 1.00 82.56 204 GLU A N 1
ATOM 1548 C CA . GLU A 1 204 ? 1.589 11.193 10.688 1.00 82.56 204 GLU A CA 1
ATOM 1549 C C . GLU A 1 204 ? 2.954 10.897 10.083 1.00 82.56 204 GLU A C 1
ATOM 1551 O O . GLU A 1 204 ? 3.183 11.153 8.899 1.00 82.56 204 GLU A O 1
ATOM 1556 N N . ILE A 1 205 ? 3.869 10.441 10.940 1.00 86.50 205 ILE A N 1
ATOM 1557 C CA . ILE A 1 205 ? 5.265 10.157 10.623 1.00 86.50 205 ILE A CA 1
ATOM 1558 C C . ILE A 1 205 ? 5.662 8.906 11.395 1.00 86.50 205 ILE A C 1
ATOM 1560 O O . ILE A 1 205 ? 5.499 8.871 12.616 1.00 86.50 205 ILE A O 1
ATOM 1564 N N . TRP A 1 206 ? 6.254 7.948 10.697 1.00 90.56 206 TRP A N 1
ATOM 1565 C CA . TRP A 1 206 ? 6.828 6.744 11.287 1.00 90.56 206 TRP A CA 1
ATOM 1566 C C . TRP A 1 206 ? 8.174 6.437 10.644 1.00 90.56 206 TRP A C 1
ATOM 1568 O O . TRP A 1 206 ? 8.458 6.840 9.509 1.00 90.56 206 TRP A O 1
ATOM 1578 N N . ASP A 1 207 ? 9.024 5.756 11.404 1.00 90.06 207 ASP A N 1
ATOM 1579 C CA . ASP A 1 207 ? 10.294 5.231 10.921 1.00 90.06 207 ASP A CA 1
ATOM 1580 C C . ASP A 1 207 ? 10.169 3.711 10.814 1.00 90.06 207 ASP A C 1
ATOM 1582 O O . ASP A 1 207 ? 9.808 3.051 11.780 1.00 90.06 207 ASP A O 1
ATOM 1586 N N . THR A 1 208 ? 10.506 3.159 9.654 1.00 90.00 208 THR A N 1
ATOM 1587 C CA . THR A 1 208 ? 10.600 1.711 9.434 1.00 90.00 208 THR A CA 1
ATOM 1588 C C . THR A 1 208 ? 12.064 1.310 9.414 1.00 90.00 208 THR A C 1
ATOM 1590 O O . THR A 1 208 ? 12.866 1.870 8.659 1.00 90.00 208 THR A O 1
ATOM 1593 N N . GLU A 1 209 ? 12.437 0.363 10.267 1.00 91.44 209 GLU A N 1
ATOM 1594 C CA . GLU A 1 209 ? 13.762 -0.251 10.257 1.00 91.44 209 GLU A CA 1
ATOM 1595 C C . GLU A 1 209 ? 13.649 -1.646 9.651 1.00 91.44 209 GLU A C 1
ATOM 1597 O O . GLU A 1 209 ? 13.173 -2.577 10.294 1.00 91.44 209 GLU A O 1
ATOM 1602 N N . THR A 1 210 ? 14.111 -1.793 8.412 1.00 91.81 210 THR A N 1
ATOM 1603 C CA . THR A 1 210 ? 13.980 -3.044 7.661 1.00 91.81 210 THR A CA 1
ATOM 1604 C C . THR A 1 210 ? 15.339 -3.493 7.148 1.00 91.81 210 THR A C 1
ATOM 1606 O O . THR A 1 210 ? 16.134 -2.689 6.651 1.00 91.81 210 THR A O 1
ATOM 1609 N N . THR A 1 211 ? 15.612 -4.791 7.256 1.00 95.38 211 THR A N 1
ATOM 1610 C CA . THR A 1 211 ? 16.692 -5.441 6.511 1.00 95.38 211 THR A CA 1
ATOM 1611 C C . THR A 1 211 ? 16.129 -5.878 5.169 1.00 95.38 211 THR A C 1
ATOM 1613 O O . THR A 1 211 ? 15.220 -6.701 5.122 1.00 95.38 211 THR A O 1
ATOM 1616 N N . THR A 1 212 ? 16.638 -5.283 4.093 1.00 95.44 212 THR A N 1
ATOM 1617 C CA . THR A 1 212 ? 16.242 -5.589 2.718 1.00 95.44 212 THR A CA 1
ATOM 1618 C C . THR A 1 212 ? 17.290 -6.502 2.106 1.00 95.44 212 THR A C 1
ATOM 1620 O O . THR A 1 212 ? 18.463 -6.128 2.031 1.00 95.44 212 THR A O 1
ATOM 1623 N N . SER A 1 213 ? 16.869 -7.686 1.674 1.00 97.25 213 SER A N 1
ATOM 1624 C CA . SER A 1 213 ? 17.703 -8.598 0.891 1.00 97.25 213 SER A CA 1
ATOM 1625 C C . SER A 1 213 ? 17.279 -8.521 -0.567 1.00 97.25 213 SER A C 1
ATOM 1627 O O . SER A 1 213 ? 16.110 -8.755 -0.862 1.00 97.25 213 SER A O 1
ATOM 1629 N N . THR A 1 214 ? 18.205 -8.212 -1.472 1.00 97.06 214 THR A N 1
ATOM 1630 C CA . THR A 1 214 ? 17.935 -8.154 -2.914 1.00 97.06 214 THR A CA 1
ATOM 1631 C C . THR A 1 214 ? 18.852 -9.120 -3.648 1.00 97.06 214 THR A C 1
ATOM 1633 O O . THR A 1 214 ? 20.076 -9.046 -3.520 1.00 97.06 214 THR A O 1
ATOM 1636 N N . ALA A 1 215 ? 18.260 -10.013 -4.437 1.00 97.25 215 ALA A N 1
ATOM 1637 C CA . ALA A 1 215 ? 18.979 -10.931 -5.308 1.00 97.25 215 ALA A CA 1
ATOM 1638 C C . ALA A 1 215 ? 18.729 -10.584 -6.777 1.00 97.25 215 ALA A C 1
ATOM 1640 O O . ALA A 1 215 ? 17.585 -10.419 -7.203 1.00 97.25 215 ALA A O 1
ATOM 1641 N N . TRP A 1 216 ? 19.808 -10.503 -7.553 1.00 95.50 216 TRP A N 1
ATOM 1642 C CA . TRP A 1 216 ? 19.768 -10.174 -8.973 1.00 95.50 216 TRP A CA 1
ATOM 1643 C C . TRP A 1 216 ? 20.119 -11.401 -9.806 1.00 95.50 216 TRP A C 1
ATOM 1645 O O . TRP A 1 216 ? 21.139 -12.063 -9.604 1.00 95.50 216 TRP A O 1
ATOM 1655 N N . SER A 1 217 ? 19.307 -11.699 -10.815 1.00 95.31 217 SER A N 1
ATOM 1656 C CA . SER A 1 217 ? 19.662 -12.706 -11.813 1.00 95.31 217 SER A CA 1
ATOM 1657 C C . SER A 1 217 ? 19.119 -12.349 -13.190 1.00 95.31 217 SER A C 1
ATOM 1659 O O . SER A 1 217 ? 18.262 -11.480 -13.323 1.00 95.31 217 SER A O 1
ATOM 1661 N N . GLY A 1 218 ? 19.663 -12.971 -14.235 1.00 93.00 218 GLY A N 1
ATOM 1662 C CA . GLY A 1 218 ? 19.264 -12.657 -15.600 1.00 93.00 218 GLY A CA 1
ATOM 1663 C C . GLY A 1 218 ? 20.340 -12.895 -16.648 1.00 93.00 218 GLY A C 1
ATOM 1664 O O . GLY A 1 218 ? 21.452 -13.341 -16.349 1.00 93.00 218 GLY A O 1
ATOM 1665 N N . GLU A 1 219 ? 20.000 -12.559 -17.888 1.00 90.62 219 GLU A N 1
ATOM 1666 C CA . GLU A 1 219 ? 20.911 -12.514 -19.028 1.00 90.62 219 GLU A CA 1
ATOM 1667 C C . GLU A 1 219 ? 20.802 -11.140 -19.696 1.00 90.62 219 GLU A C 1
ATOM 1669 O O . GLU A 1 219 ? 19.711 -10.602 -19.840 1.00 90.62 219 GLU A O 1
ATOM 1674 N N . VAL A 1 220 ? 21.936 -10.560 -20.096 1.00 87.62 220 VAL A N 1
ATOM 1675 C CA . VAL A 1 220 ? 21.987 -9.256 -20.774 1.00 87.62 220 VAL A CA 1
ATOM 1676 C C . VAL A 1 220 ? 22.756 -9.415 -22.080 1.00 87.62 220 VAL A C 1
ATOM 1678 O O . VAL A 1 220 ? 23.900 -9.887 -22.100 1.00 87.62 220 VAL A O 1
ATOM 1681 N N . TYR A 1 221 ? 22.145 -9.005 -23.186 1.00 85.06 221 TYR A N 1
ATOM 1682 C CA . TYR A 1 221 ? 22.739 -9.072 -24.514 1.00 85.06 221 TYR A CA 1
ATOM 1683 C C . TYR A 1 221 ? 24.057 -8.304 -24.570 1.00 85.06 221 TYR A C 1
ATOM 1685 O O . TYR A 1 221 ? 24.138 -7.162 -24.134 1.00 85.06 221 TYR A O 1
ATOM 1693 N N . ASP A 1 222 ? 25.102 -8.931 -25.119 1.00 79.56 222 ASP A N 1
ATOM 1694 C CA . ASP A 1 222 ? 26.436 -8.340 -25.340 1.00 79.56 222 ASP A CA 1
ATOM 1695 C C . ASP A 1 222 ? 27.039 -7.615 -24.110 1.00 79.56 222 ASP A C 1
ATOM 1697 O O . ASP A 1 222 ? 27.903 -6.754 -24.264 1.00 79.56 222 ASP A O 1
ATOM 1701 N N . ASN A 1 223 ? 26.615 -7.978 -22.888 1.00 74.38 223 ASN A N 1
ATOM 1702 C CA . ASN A 1 223 ? 26.922 -7.260 -21.642 1.00 74.38 223 ASN A CA 1
ATOM 1703 C C . ASN A 1 223 ? 26.667 -5.747 -21.758 1.00 74.38 223 ASN A C 1
ATOM 1705 O O . ASN A 1 223 ? 27.533 -4.950 -21.391 1.00 74.38 223 ASN A O 1
ATOM 1709 N N . LEU A 1 224 ? 25.510 -5.356 -22.312 1.00 73.88 224 LEU A N 1
ATOM 1710 C CA . LEU A 1 224 ? 25.090 -3.954 -22.404 1.00 73.88 224 LEU A CA 1
ATOM 1711 C C . LEU A 1 224 ? 25.285 -3.244 -21.063 1.00 73.88 224 LEU A C 1
ATOM 1713 O O . LEU A 1 224 ? 25.891 -2.185 -21.028 1.00 73.88 224 LEU A O 1
ATOM 1717 N N . PHE A 1 225 ? 24.871 -3.857 -19.960 1.00 78.31 225 PHE A N 1
ATOM 1718 C CA . PHE A 1 225 ? 25.168 -3.397 -18.609 1.00 78.31 225 PHE A CA 1
ATOM 1719 C C . PHE A 1 225 ? 25.517 -4.586 -17.709 1.00 78.31 225 PHE A C 1
ATOM 1721 O O . PHE A 1 225 ? 25.251 -5.742 -18.048 1.00 78.31 225 PHE A O 1
ATOM 1728 N N . GLU A 1 226 ? 26.160 -4.295 -16.580 1.00 84.25 226 GLU A N 1
ATOM 1729 C CA . GLU A 1 226 ? 26.433 -5.284 -15.538 1.00 84.25 226 GLU A CA 1
ATOM 1730 C C . GLU A 1 226 ? 25.266 -5.283 -14.548 1.00 84.25 226 GLU A C 1
ATOM 1732 O O . GLU A 1 226 ? 24.827 -4.216 -14.113 1.00 84.25 226 GLU A O 1
ATOM 1737 N N . LEU A 1 227 ? 24.760 -6.472 -14.211 1.00 87.38 227 LEU A N 1
ATOM 1738 C CA . LEU A 1 227 ? 23.796 -6.614 -13.123 1.00 87.38 227 LEU A CA 1
ATOM 1739 C C . LEU A 1 227 ? 24.479 -6.250 -11.792 1.00 87.38 227 LEU A C 1
ATOM 1741 O O . LEU A 1 227 ? 25.658 -6.584 -11.622 1.00 87.38 227 LEU A O 1
ATOM 1745 N N . PRO A 1 228 ? 23.775 -5.583 -10.862 1.00 90.31 228 PRO A N 1
ATOM 1746 C CA . PRO A 1 228 ? 24.279 -5.366 -9.512 1.00 90.31 228 PRO A CA 1
ATOM 1747 C C . PRO A 1 228 ? 24.619 -6.685 -8.803 1.00 90.31 228 PRO A C 1
ATOM 1749 O O . PRO A 1 228 ? 24.083 -7.742 -9.135 1.00 90.31 228 PRO A O 1
ATOM 1752 N N . ASP A 1 229 ? 25.514 -6.614 -7.817 1.00 93.31 229 ASP A N 1
ATOM 1753 C CA . ASP A 1 229 ? 25.747 -7.731 -6.899 1.00 93.31 229 ASP A CA 1
ATOM 1754 C C . ASP A 1 229 ? 24.556 -7.865 -5.932 1.00 93.31 229 ASP A C 1
ATOM 1756 O O . ASP A 1 229 ? 23.967 -6.858 -5.530 1.00 93.31 229 ASP A O 1
ATOM 1760 N N . ASP A 1 230 ? 24.253 -9.096 -5.508 1.00 96.12 230 ASP A N 1
ATOM 1761 C CA . ASP A 1 230 ? 23.291 -9.356 -4.431 1.00 96.12 230 ASP A CA 1
ATOM 1762 C C . ASP A 1 230 ? 23.665 -8.575 -3.161 1.00 96.12 230 ASP A C 1
ATOM 1764 O O . ASP A 1 230 ? 24.847 -8.457 -2.801 1.00 96.12 230 ASP A O 1
ATOM 1768 N N . SER A 1 231 ? 22.654 -8.078 -2.454 1.00 95.75 231 SER A N 1
ATOM 1769 C CA . SER A 1 231 ? 22.828 -7.230 -1.277 1.00 95.75 231 SER A CA 1
ATOM 1770 C C . SER A 1 231 ? 21.922 -7.649 -0.121 1.00 95.75 231 SER A C 1
ATOM 1772 O O . SER A 1 231 ? 20.875 -8.268 -0.300 1.00 95.75 231 SER A O 1
ATOM 1774 N N . GLU A 1 232 ? 22.358 -7.314 1.090 1.00 96.69 232 GLU A N 1
ATOM 1775 C CA . GLU A 1 232 ? 21.580 -7.442 2.320 1.00 96.69 232 GLU A CA 1
ATOM 1776 C C . GLU A 1 232 ? 21.917 -6.224 3.179 1.00 96.69 232 GLU A C 1
ATOM 1778 O O . GLU A 1 232 ? 23.008 -6.123 3.747 1.00 96.69 232 GLU A O 1
ATOM 1783 N N . GLU A 1 233 ? 21.008 -5.255 3.208 1.00 93.25 233 GLU A N 1
ATOM 1784 C CA . GLU A 1 233 ? 21.255 -3.943 3.796 1.00 93.25 233 GLU A CA 1
ATOM 1785 C C . GLU A 1 233 ? 20.149 -3.589 4.786 1.00 93.25 233 GLU A C 1
ATOM 1787 O O . GLU A 1 233 ? 18.960 -3.729 4.508 1.00 93.25 233 GLU A O 1
ATOM 1792 N N . SER A 1 234 ? 20.546 -3.098 5.958 1.00 92.69 234 SER A N 1
ATOM 1793 C CA . SER A 1 234 ? 19.609 -2.576 6.949 1.00 92.69 234 SER A CA 1
ATOM 1794 C C . SER A 1 234 ? 19.475 -1.072 6.774 1.00 92.69 234 SER A C 1
ATOM 1796 O O . SER A 1 234 ? 20.465 -0.332 6.826 1.00 92.69 234 SER A O 1
ATOM 1798 N N . THR A 1 235 ? 18.245 -0.619 6.562 1.00 85.38 235 THR A N 1
ATOM 1799 C CA . THR A 1 235 ? 17.935 0.785 6.311 1.00 85.38 235 THR A CA 1
ATOM 1800 C C . THR A 1 235 ? 16.812 1.262 7.210 1.00 85.38 235 THR A C 1
ATOM 1802 O O . THR A 1 235 ? 15.844 0.542 7.436 1.00 85.38 235 THR A O 1
ATOM 1805 N N . THR A 1 236 ? 16.926 2.511 7.662 1.00 89.12 236 THR A N 1
ATOM 1806 C CA . THR A 1 236 ? 15.816 3.235 8.280 1.00 89.12 236 THR A CA 1
ATOM 1807 C C . THR A 1 236 ? 15.210 4.183 7.251 1.00 89.12 236 THR A C 1
ATOM 1809 O O . THR A 1 236 ? 15.862 5.154 6.834 1.00 89.12 236 THR A O 1
ATOM 1812 N N . GLU A 1 237 ? 13.973 3.918 6.847 1.00 89.56 237 GLU A N 1
ATOM 1813 C CA . GLU A 1 237 ? 13.179 4.823 6.016 1.00 89.56 237 GLU A CA 1
ATOM 1814 C C . GLU A 1 237 ? 12.104 5.499 6.851 1.00 89.56 237 GLU A C 1
ATOM 1816 O O . GLU A 1 237 ? 11.396 4.855 7.617 1.00 89.56 237 GLU A O 1
ATOM 1821 N N . ARG A 1 238 ? 11.985 6.814 6.686 1.00 90.44 238 ARG A N 1
ATOM 1822 C CA . ARG A 1 238 ? 10.936 7.614 7.304 1.00 90.44 238 ARG A CA 1
ATOM 1823 C C . ARG A 1 238 ? 9.807 7.815 6.314 1.00 90.44 238 ARG A C 1
ATOM 1825 O O . ARG A 1 238 ? 10.062 8.316 5.222 1.00 90.44 238 ARG A O 1
ATOM 1832 N N . PHE A 1 239 ? 8.581 7.556 6.723 1.00 91.50 239 PHE A N 1
ATOM 1833 C CA . PHE A 1 239 ? 7.390 7.886 5.952 1.00 91.50 239 PHE A CA 1
ATOM 1834 C C . PHE A 1 239 ? 6.636 9.039 6.608 1.00 91.50 239 PHE A C 1
ATOM 1836 O O . PHE A 1 239 ? 6.697 9.233 7.820 1.00 91.50 239 PHE A O 1
ATOM 1843 N N . GLU A 1 240 ? 5.962 9.846 5.794 1.00 87.88 240 GLU A N 1
ATOM 1844 C CA . GLU A 1 240 ? 5.111 10.941 6.258 1.00 87.88 240 GLU A CA 1
ATOM 1845 C C . GLU A 1 240 ? 3.867 11.054 5.383 1.00 87.88 240 GLU A C 1
ATOM 1847 O O . GLU A 1 240 ? 3.975 11.139 4.154 1.00 87.88 240 GLU A O 1
ATOM 1852 N N . VAL A 1 241 ? 2.692 11.168 6.005 1.00 88.25 241 VAL A N 1
ATOM 1853 C CA . VAL A 1 241 ? 1.457 11.548 5.306 1.00 88.25 241 VAL A CA 1
ATOM 1854 C C . VAL A 1 241 ? 1.424 13.067 5.144 1.00 88.25 241 VAL A C 1
ATOM 1856 O O . VAL A 1 241 ? 0.839 13.800 5.944 1.00 88.25 241 VAL A O 1
ATOM 1859 N N . VAL A 1 242 ? 2.048 13.571 4.084 1.00 82.19 242 VAL A N 1
ATOM 1860 C CA . VAL A 1 242 ? 2.265 15.014 3.862 1.00 82.19 242 VAL A CA 1
ATOM 1861 C C . VAL A 1 242 ? 0.952 15.775 3.635 1.00 82.19 242 VAL A C 1
ATOM 1863 O O . VAL A 1 242 ? 0.839 16.975 3.900 1.00 82.19 242 VAL A O 1
ATOM 1866 N N . GLY A 1 243 ? -0.066 15.107 3.097 1.00 79.50 243 GLY A N 1
ATOM 1867 C CA . GLY A 1 243 ? -1.326 15.757 2.764 1.00 79.50 243 GLY A CA 1
ATOM 1868 C C . GLY A 1 243 ? -2.337 14.829 2.119 1.00 79.50 243 GLY A C 1
ATOM 1869 O O . GLY A 1 243 ? -2.046 13.679 1.813 1.00 79.50 243 GLY A O 1
ATOM 1870 N N . SER A 1 244 ? -3.524 15.372 1.860 1.00 84.19 244 SER A N 1
ATOM 1871 C CA 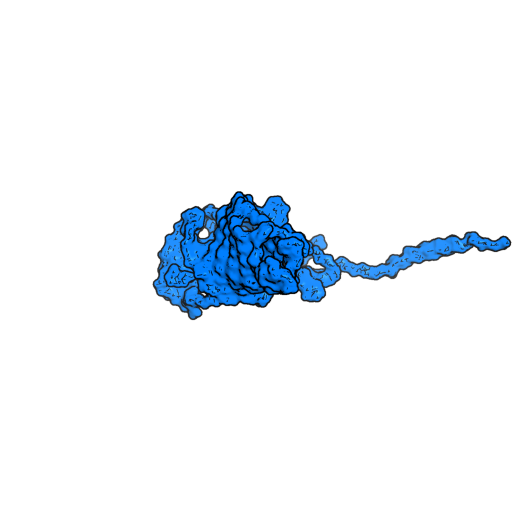. SER A 1 244 ? -4.515 14.750 0.981 1.00 84.19 244 SER A CA 1
ATOM 1872 C C . SER A 1 244 ? -4.916 15.700 -0.145 1.00 84.19 244 SER A C 1
ATOM 1874 O O . SER A 1 244 ? -4.839 16.923 0.006 1.00 84.19 244 SER A O 1
ATOM 1876 N N . GLY A 1 245 ? -5.314 15.142 -1.285 1.00 82.62 245 GLY A N 1
ATOM 1877 C CA . GLY A 1 245 ? -5.692 15.897 -2.473 1.00 82.62 245 GLY A CA 1
ATOM 1878 C C . GLY A 1 245 ? -5.911 15.012 -3.695 1.00 82.62 245 GLY A C 1
ATOM 1879 O O . GLY A 1 245 ? -5.932 13.789 -3.595 1.00 82.62 245 GLY A O 1
ATOM 1880 N N . ASP A 1 246 ? -6.089 15.645 -4.849 1.00 86.00 246 ASP A N 1
ATOM 1881 C CA . ASP A 1 246 ? -6.224 14.952 -6.129 1.00 86.00 246 ASP A CA 1
ATOM 1882 C C . ASP A 1 246 ? -4.823 14.651 -6.702 1.00 86.00 246 ASP A C 1
ATOM 1884 O O . ASP A 1 246 ? -4.087 15.601 -6.997 1.00 86.00 246 ASP A O 1
ATOM 1888 N N . PRO A 1 247 ? -4.435 13.371 -6.863 1.00 89.25 247 PRO A N 1
ATOM 1889 C CA . PRO A 1 247 ? -3.155 12.988 -7.450 1.00 89.25 247 PRO A CA 1
ATOM 1890 C C . PRO A 1 247 ? -3.122 13.157 -8.979 1.00 89.25 247 PRO A C 1
ATOM 1892 O O . PRO A 1 247 ? -2.073 12.957 -9.586 1.00 89.25 247 PRO A O 1
ATOM 1895 N N . GLY A 1 248 ? -4.237 13.525 -9.623 1.00 89.50 248 GLY A N 1
ATOM 1896 C CA . GLY A 1 248 ? -4.315 13.721 -11.072 1.00 89.50 248 GLY A CA 1
ATOM 1897 C C . GLY A 1 248 ? -4.414 12.419 -11.869 1.00 89.50 248 GLY A C 1
ATOM 1898 O O . GLY A 1 248 ? -3.942 12.360 -13.004 1.00 89.50 248 GLY A O 1
ATOM 1899 N N . VAL A 1 249 ? -5.006 11.381 -11.276 1.00 94.38 249 VAL A N 1
ATOM 1900 C CA . VAL A 1 249 ? -5.171 10.050 -11.885 1.00 94.38 249 VAL A CA 1
ATOM 1901 C C . VAL A 1 249 ? -6.515 9.933 -12.612 1.00 94.38 249 VAL A C 1
ATOM 1903 O O . VAL A 1 249 ? -7.458 10.673 -12.326 1.00 94.38 249 VAL A O 1
ATOM 1906 N N . SER A 1 250 ? -6.622 8.999 -13.559 1.00 95.25 250 SER A N 1
ATOM 1907 C CA . SER A 1 250 ? -7.830 8.837 -14.384 1.00 95.25 250 SER A CA 1
ATOM 1908 C C . SER A 1 250 ? -9.027 8.295 -13.589 1.00 95.25 250 SER A C 1
ATOM 1910 O O . SER A 1 250 ? -10.174 8.655 -13.880 1.00 95.25 250 SER A O 1
ATOM 1912 N N . TYR A 1 251 ? -8.792 7.464 -12.565 1.00 96.25 251 TYR A N 1
ATOM 1913 C CA . TYR A 1 251 ? -9.864 6.933 -11.725 1.00 96.25 251 TYR A CA 1
ATOM 1914 C C . TYR A 1 251 ? -10.472 8.015 -10.816 1.00 96.25 251 TYR A C 1
ATOM 1916 O O . TYR A 1 251 ? -9.888 8.452 -9.823 1.00 96.25 251 TYR A O 1
ATOM 1924 N N . SER A 1 252 ? -11.715 8.407 -11.107 1.00 92.75 252 SER A N 1
ATOM 1925 C CA . SER A 1 252 ? -12.395 9.522 -10.428 1.00 92.75 252 SER A CA 1
ATOM 1926 C C . SER A 1 252 ? -12.666 9.308 -8.934 1.00 92.75 252 SER A C 1
ATOM 1928 O O . SER A 1 252 ? -13.021 10.260 -8.242 1.00 92.75 252 SER A O 1
ATOM 1930 N N . GLY A 1 253 ? -12.546 8.074 -8.431 1.00 93.12 253 GLY A N 1
ATOM 1931 C CA . GLY A 1 253 ? -12.708 7.775 -7.006 1.00 93.12 253 GLY A CA 1
ATOM 1932 C C . GLY A 1 253 ? -11.584 8.341 -6.132 1.00 93.12 253 GLY A C 1
ATOM 1933 O O . GLY A 1 253 ? -11.768 8.450 -4.922 1.00 93.12 253 GLY A O 1
ATOM 1934 N N . CYS A 1 254 ? -10.460 8.754 -6.726 1.00 93.62 254 CYS A N 1
ATOM 1935 C CA . CYS A 1 254 ? -9.262 9.177 -5.999 1.00 93.62 254 CYS A CA 1
ATOM 1936 C C . CYS A 1 254 ? -9.022 10.687 -5.985 1.00 93.62 254 CYS A C 1
ATOM 1938 O O . CYS A 1 254 ? -7.910 11.117 -5.712 1.00 93.62 254 CYS A O 1
ATOM 1940 N N . SER A 1 255 ? -10.055 11.517 -6.176 1.00 87.88 255 SER A N 1
ATOM 1941 C CA . SER A 1 255 ? -9.927 12.987 -6.084 1.00 87.88 255 SER A CA 1
ATOM 1942 C C . SER A 1 255 ? -9.470 13.503 -4.706 1.00 87.88 255 SER A C 1
ATOM 1944 O O . SER A 1 255 ? -9.312 14.704 -4.506 1.00 87.88 255 SER A O 1
ATOM 1946 N N . ASN A 1 256 ? -9.366 12.613 -3.724 1.00 85.25 256 ASN A N 1
ATOM 1947 C CA . ASN A 1 256 ? -8.947 12.878 -2.360 1.00 85.25 256 ASN A CA 1
ATOM 1948 C C . ASN A 1 256 ? -8.164 11.658 -1.843 1.00 85.25 256 ASN A C 1
ATOM 1950 O O . ASN A 1 256 ? -8.650 10.898 -1.007 1.00 85.25 256 ASN A O 1
ATOM 1954 N N . ALA A 1 257 ? -6.984 11.459 -2.424 1.00 91.31 257 ALA A N 1
ATOM 1955 C CA . ALA A 1 257 ? -5.978 10.480 -2.030 1.00 91.31 257 ALA A CA 1
ATOM 1956 C C . ALA A 1 257 ? -4.957 11.115 -1.069 1.00 91.31 257 ALA A C 1
ATOM 1958 O O . ALA A 1 257 ? -4.904 12.338 -0.935 1.00 91.31 257 ALA A O 1
ATOM 1959 N N . TYR A 1 258 ? -4.154 10.295 -0.402 1.00 90.88 258 TYR A N 1
ATOM 1960 C CA . TYR A 1 258 ? -3.212 10.700 0.639 1.00 90.88 258 TYR A CA 1
ATOM 1961 C C . TYR A 1 258 ? -1.788 10.517 0.158 1.00 90.88 258 TYR A C 1
ATOM 1963 O O . TYR A 1 258 ? -1.403 9.413 -0.197 1.00 90.88 258 TYR A O 1
ATOM 1971 N N . ASN A 1 259 ? -1.017 11.597 0.144 1.00 89.75 259 ASN A N 1
ATOM 1972 C CA . ASN A 1 259 ? 0.376 11.555 -0.264 1.00 89.75 259 ASN A CA 1
ATOM 1973 C C . ASN A 1 259 ? 1.234 11.073 0.907 1.00 89.75 259 ASN A C 1
ATOM 1975 O O . ASN A 1 259 ? 1.395 11.805 1.887 1.00 89.75 259 ASN A O 1
ATOM 1979 N N . VAL A 1 260 ? 1.780 9.873 0.766 1.00 92.25 260 VAL A N 1
ATOM 1980 C CA . VAL A 1 260 ? 2.763 9.278 1.662 1.00 92.25 260 VAL A CA 1
ATOM 1981 C C . VAL A 1 260 ? 4.127 9.406 0.997 1.00 92.25 260 VAL A C 1
ATOM 1983 O O . VAL A 1 260 ? 4.373 8.844 -0.068 1.00 92.25 260 VAL A O 1
ATOM 1986 N N . THR A 1 261 ? 5.014 10.200 1.589 1.00 88.62 261 THR A N 1
ATOM 1987 C CA . THR A 1 261 ? 6.359 10.448 1.056 1.00 88.62 261 THR A CA 1
ATOM 1988 C C . THR A 1 261 ? 7.384 9.729 1.923 1.00 88.62 261 THR A C 1
ATOM 1990 O O . THR A 1 261 ? 7.367 9.870 3.144 1.00 88.62 261 THR A O 1
ATOM 1993 N N . ALA A 1 262 ? 8.282 8.986 1.281 1.00 89.62 262 ALA A N 1
ATOM 1994 C CA . ALA A 1 262 ? 9.382 8.278 1.915 1.00 89.62 262 ALA A CA 1
ATOM 1995 C C . ALA A 1 262 ? 10.652 9.137 1.897 1.00 89.62 262 ALA A C 1
ATOM 1997 O O . ALA A 1 262 ? 10.984 9.767 0.887 1.00 89.62 262 ALA A O 1
ATOM 1998 N N . TYR A 1 263 ? 11.407 9.117 2.987 1.00 86.94 263 TYR A N 1
ATOM 1999 C CA . TYR A 1 263 ? 12.674 9.814 3.145 1.00 86.94 263 TYR A CA 1
ATOM 2000 C C . TYR A 1 263 ? 13.725 8.871 3.716 1.00 86.94 263 TYR A C 1
ATOM 2002 O O . TYR A 1 263 ? 13.461 8.083 4.621 1.00 86.94 263 TYR A O 1
ATOM 2010 N N . ASN A 1 264 ? 14.971 9.038 3.291 1.00 85.50 264 ASN A N 1
ATOM 2011 C CA . ASN A 1 264 ? 16.089 8.451 4.007 1.00 85.50 264 ASN A CA 1
ATOM 2012 C C . ASN A 1 264 ? 16.207 9.127 5.383 1.00 85.50 264 ASN A C 1
ATOM 2014 O O . ASN A 1 264 ? 16.525 10.318 5.465 1.00 85.50 264 ASN A O 1
ATOM 2018 N N . ALA A 1 265 ? 16.008 8.372 6.467 1.00 80.75 265 ALA A N 1
ATOM 2019 C CA . ALA A 1 265 ? 15.907 8.940 7.814 1.00 80.75 265 ALA A CA 1
ATOM 2020 C C . ALA A 1 265 ? 17.185 9.676 8.273 1.00 80.75 265 ALA A C 1
ATOM 2022 O O . ALA A 1 265 ? 17.124 10.600 9.086 1.00 80.75 265 ALA A O 1
ATOM 2023 N N . SER A 1 266 ? 18.353 9.310 7.727 1.00 80.25 266 SER A N 1
ATOM 2024 C CA . SER A 1 266 ? 19.642 9.922 8.079 1.00 80.25 266 SER A CA 1
ATOM 2025 C C . SER A 1 266 ? 19.946 11.209 7.309 1.00 80.25 266 SER A C 1
ATOM 2027 O O . SER A 1 266 ? 20.486 12.162 7.874 1.00 80.25 266 SER A O 1
ATOM 2029 N N . SER A 1 267 ? 19.658 11.236 6.008 1.00 81.31 267 SER A N 1
ATOM 2030 C CA . SER A 1 267 ? 19.981 12.373 5.135 1.00 81.31 267 SER A CA 1
ATOM 2031 C C . SER A 1 267 ? 18.827 13.363 4.978 1.00 81.31 267 SER A C 1
ATOM 2033 O O . SER A 1 267 ? 19.074 14.526 4.662 1.00 81.31 267 SER A O 1
ATOM 2035 N N . GLY A 1 268 ? 17.587 12.921 5.208 1.00 76.44 268 GLY A N 1
ATOM 2036 C CA . GLY A 1 268 ? 16.370 13.685 4.935 1.00 76.44 268 GLY A CA 1
ATOM 2037 C C . GLY A 1 268 ? 16.071 13.854 3.444 1.00 76.44 268 GLY A C 1
ATOM 2038 O O . GLY A 1 268 ? 15.192 14.636 3.086 1.00 76.44 268 GLY A O 1
ATOM 2039 N N . ASN A 1 269 ? 16.811 13.164 2.571 1.00 77.75 269 ASN A N 1
ATOM 2040 C CA . ASN A 1 269 ? 16.519 13.136 1.144 1.00 77.75 269 ASN A CA 1
ATOM 2041 C C . ASN A 1 269 ? 15.256 12.312 0.900 1.00 77.75 269 ASN A C 1
ATOM 2043 O O . ASN A 1 269 ? 15.046 11.301 1.564 1.00 77.75 269 ASN A O 1
ATOM 2047 N N . ILE A 1 270 ? 14.438 12.745 -0.056 1.00 78.19 270 ILE A N 1
ATOM 2048 C CA . ILE A 1 270 ? 13.257 11.997 -0.492 1.00 78.19 270 ILE A CA 1
ATOM 2049 C C . ILE A 1 270 ? 13.728 10.743 -1.233 1.00 78.19 270 ILE A C 1
ATOM 2051 O O . ILE A 1 270 ? 14.551 10.852 -2.142 1.00 78.19 270 ILE A O 1
ATOM 2055 N N . ASN A 1 271 ? 13.194 9.591 -0.833 1.00 77.25 271 ASN A N 1
ATOM 2056 C CA . ASN A 1 271 ? 13.434 8.286 -1.451 1.00 77.25 271 ASN A CA 1
ATOM 2057 C C . ASN A 1 271 ? 12.319 7.904 -2.432 1.00 77.25 271 ASN A C 1
ATOM 2059 O O . ASN A 1 271 ? 12.561 7.156 -3.368 1.00 77.25 271 ASN A O 1
ATOM 2063 N N . GLY A 1 272 ? 11.104 8.420 -2.239 1.00 82.75 272 GLY A N 1
ATOM 2064 C CA . GLY A 1 272 ? 9.966 8.107 -3.097 1.00 82.75 272 GLY A CA 1
ATOM 2065 C C . GLY A 1 272 ? 8.665 8.684 -2.557 1.00 82.75 272 GLY A C 1
ATOM 2066 O O . GLY A 1 272 ? 8.644 9.324 -1.504 1.00 82.75 272 GLY A O 1
ATOM 2067 N N . TYR A 1 273 ? 7.572 8.475 -3.283 1.00 85.25 273 TYR A N 1
ATOM 2068 C CA . TYR A 1 273 ? 6.234 8.844 -2.829 1.00 85.25 273 TYR A CA 1
ATOM 2069 C C . TYR A 1 273 ? 5.179 7.895 -3.398 1.00 85.25 273 TYR A C 1
ATOM 2071 O O . TYR A 1 273 ? 5.324 7.359 -4.498 1.00 85.25 273 TYR A O 1
ATOM 2079 N N . ARG A 1 274 ? 4.097 7.726 -2.639 1.00 93.44 274 ARG A N 1
ATOM 2080 C CA . ARG A 1 274 ? 2.886 7.008 -3.027 1.00 93.44 274 ARG A CA 1
ATOM 2081 C C . ARG A 1 274 ? 1.656 7.819 -2.652 1.00 93.44 274 ARG A C 1
ATOM 2083 O O . ARG A 1 274 ? 1.686 8.646 -1.745 1.00 93.44 274 ARG A O 1
ATOM 2090 N N . TRP A 1 275 ? 0.566 7.597 -3.368 1.00 94.56 275 TRP A N 1
ATOM 2091 C CA . TRP A 1 275 ? -0.727 8.194 -3.081 1.00 94.56 275 TRP A CA 1
ATOM 2092 C C . TRP A 1 275 ? -1.732 7.106 -2.743 1.00 94.56 275 TRP A C 1
ATOM 2094 O O . TRP A 1 275 ? -2.198 6.417 -3.645 1.00 94.56 275 TRP A O 1
ATOM 2104 N N . TRP A 1 276 ? -2.119 6.992 -1.477 1.00 96.12 276 TRP A N 1
ATOM 2105 C CA . TRP A 1 276 ? -3.132 6.035 -1.038 1.00 96.12 276 TRP A CA 1
ATOM 2106 C C . TRP A 1 276 ? -4.549 6.522 -1.346 1.00 96.12 276 TRP A C 1
ATOM 2108 O O . TRP A 1 276 ? -4.902 7.666 -1.040 1.00 96.12 276 TRP A O 1
ATOM 2118 N N . CYS A 1 277 ? -5.397 5.659 -1.904 1.00 95.38 277 CYS A N 1
ATOM 2119 C CA . CYS A 1 277 ? -6.787 5.981 -2.197 1.00 95.38 277 CYS A CA 1
ATOM 2120 C C . CYS A 1 277 ? -7.759 4.988 -1.565 1.00 95.38 277 CYS A C 1
ATOM 2122 O O . CYS A 1 277 ? -8.003 3.907 -2.089 1.00 95.38 277 CYS A O 1
ATOM 2124 N N . ASP A 1 278 ? -8.417 5.434 -0.497 1.00 92.62 278 ASP A N 1
ATOM 2125 C CA . ASP A 1 278 ? -9.406 4.661 0.262 1.00 92.62 278 ASP A CA 1
ATOM 2126 C C . ASP A 1 278 ? -10.539 4.083 -0.617 1.00 92.62 278 ASP A C 1
ATOM 2128 O O . ASP A 1 278 ? -10.861 2.900 -0.556 1.00 92.62 278 ASP A O 1
ATOM 2132 N N . ASN A 1 279 ? -11.072 4.872 -1.560 1.00 93.75 279 ASN A N 1
ATOM 2133 C CA . ASN A 1 279 ? -12.116 4.406 -2.490 1.00 93.75 279 ASN A CA 1
ATOM 2134 C C . ASN A 1 279 ? -11.641 3.332 -3.485 1.00 93.75 279 ASN A C 1
ATOM 2136 O O . ASN A 1 279 ? -12.474 2.639 -4.073 1.00 93.75 279 ASN A O 1
ATOM 2140 N N . ALA A 1 280 ? -10.335 3.254 -3.741 1.00 96.19 280 ALA A N 1
ATOM 2141 C CA . ALA A 1 280 ? -9.725 2.195 -4.537 1.00 96.19 280 ALA A CA 1
ATOM 2142 C C . ALA A 1 280 ? -9.143 1.082 -3.656 1.00 96.19 280 ALA A C 1
ATOM 2144 O O . ALA A 1 280 ? -8.755 0.051 -4.192 1.00 96.19 280 ALA A O 1
ATOM 2145 N N . ARG A 1 281 ? -9.088 1.282 -2.330 1.00 95.56 281 ARG A N 1
ATOM 2146 C CA . ARG A 1 281 ? -8.458 0.388 -1.351 1.00 95.56 281 ARG A CA 1
ATOM 2147 C C . ARG A 1 281 ? -7.001 0.055 -1.692 1.00 95.56 281 ARG A C 1
ATOM 2149 O O . ARG A 1 281 ? -6.536 -1.022 -1.350 1.00 95.56 281 ARG A O 1
ATOM 2156 N N . ASN A 1 282 ? -6.316 0.922 -2.434 1.00 96.56 282 ASN A N 1
ATOM 2157 C CA . ASN A 1 282 ? -4.943 0.708 -2.883 1.00 96.56 282 ASN A CA 1
ATOM 2158 C C . ASN A 1 282 ? -4.327 2.028 -3.378 1.00 96.56 282 ASN A C 1
ATOM 2160 O O . ASN A 1 282 ? -4.969 3.089 -3.361 1.00 96.56 282 ASN A O 1
ATOM 2164 N N . ASP A 1 283 ? -3.094 1.949 -3.862 1.00 96.94 283 ASP A N 1
ATOM 2165 C CA . ASP A 1 283 ? -2.337 3.039 -4.455 1.00 96.94 283 ASP A CA 1
ATOM 2166 C C . ASP A 1 283 ? -3.092 3.628 -5.658 1.00 96.94 283 ASP A C 1
ATOM 2168 O O . ASP A 1 283 ? -3.415 2.939 -6.626 1.00 96.94 283 ASP A O 1
ATOM 2172 N N . ALA A 1 284 ? -3.374 4.930 -5.613 1.00 97.38 284 ALA A N 1
ATOM 2173 C CA . ALA A 1 284 ? -3.800 5.716 -6.766 1.00 97.38 284 ALA A CA 1
ATOM 2174 C C . ALA A 1 284 ? -2.620 6.064 -7.670 1.00 97.38 284 ALA A C 1
ATOM 2176 O O . ALA A 1 284 ? -2.769 6.124 -8.886 1.00 97.38 284 ALA A O 1
ATOM 2177 N N . TRP A 1 285 ? -1.462 6.334 -7.077 1.00 95.56 285 TRP A N 1
ATOM 2178 C CA . TRP A 1 285 ? -0.233 6.588 -7.807 1.00 95.56 285 TRP A CA 1
ATOM 2179 C C . TRP A 1 285 ? 0.939 6.098 -6.978 1.00 95.56 285 TRP A C 1
ATOM 2181 O O . TRP A 1 285 ? 1.105 6.554 -5.849 1.00 95.56 285 TRP A O 1
ATOM 2191 N N . TRP A 1 286 ? 1.756 5.209 -7.531 1.00 91.06 286 TRP A N 1
ATOM 2192 C CA . TRP A 1 286 ? 3.049 4.886 -6.944 1.00 91.06 286 TRP A CA 1
ATOM 2193 C C . TRP A 1 286 ? 4.163 5.104 -7.966 1.00 91.06 286 TRP A C 1
ATOM 2195 O O . TRP A 1 286 ? 3.993 4.849 -9.160 1.00 91.06 286 TRP A O 1
ATOM 2205 N N . HIS A 1 287 ? 5.283 5.627 -7.477 1.00 89.00 287 HIS A N 1
ATOM 2206 C CA . HIS A 1 287 ? 6.512 5.825 -8.234 1.00 89.00 287 HIS A CA 1
ATOM 2207 C C . HIS A 1 287 ? 7.602 4.932 -7.644 1.00 89.00 287 HIS A C 1
ATOM 2209 O O . HIS A 1 287 ? 7.686 4.780 -6.421 1.00 89.00 287 HIS A O 1
ATOM 2215 N N . GLN A 1 288 ? 8.436 4.362 -8.506 1.00 85.94 288 GLN A N 1
ATOM 2216 C CA . GLN A 1 288 ? 9.528 3.487 -8.111 1.00 85.94 288 GLN A CA 1
ATOM 2217 C C . GLN A 1 288 ? 10.738 3.674 -9.018 1.00 85.94 288 GLN A C 1
ATOM 2219 O O . GLN A 1 288 ? 10.597 3.773 -10.234 1.00 85.94 288 GLN A O 1
ATOM 2224 N N . SER A 1 289 ? 11.919 3.626 -8.410 1.00 86.19 289 SER A N 1
ATOM 2225 C CA . SER A 1 289 ? 13.199 3.558 -9.107 1.00 86.19 289 SER A CA 1
ATOM 2226 C C . SER A 1 289 ? 13.798 2.161 -8.964 1.00 86.19 289 SER A C 1
ATOM 2228 O O . SER A 1 289 ? 13.706 1.540 -7.905 1.00 86.19 289 SER A O 1
ATOM 2230 N N . ILE A 1 290 ? 14.441 1.687 -10.023 1.00 84.62 290 ILE A N 1
ATOM 2231 C CA . ILE A 1 290 ? 15.210 0.446 -10.077 1.00 84.62 290 ILE A CA 1
ATOM 2232 C C . ILE A 1 290 ? 16.691 0.819 -10.182 1.00 84.62 290 ILE A C 1
ATOM 2234 O O . ILE A 1 290 ? 17.073 1.646 -11.015 1.00 84.62 290 ILE A O 1
ATOM 2238 N N . ASP A 1 291 ? 17.540 0.160 -9.392 1.00 82.19 291 ASP A N 1
ATOM 2239 C CA . ASP A 1 291 ? 18.977 0.463 -9.274 1.00 82.19 291 ASP A CA 1
ATOM 2240 C C . ASP A 1 291 ? 19.757 0.415 -10.596 1.00 82.19 291 ASP A C 1
ATOM 2242 O O . ASP A 1 291 ? 20.810 1.044 -10.723 1.00 82.19 291 ASP A O 1
ATOM 2246 N N . VAL A 1 292 ? 19.239 -0.280 -11.613 1.00 80.81 292 VAL A N 1
ATOM 2247 C CA . VAL A 1 292 ? 19.837 -0.306 -12.956 1.00 80.81 292 VAL A CA 1
ATOM 2248 C C . VAL A 1 292 ? 19.595 0.984 -13.762 1.00 80.81 29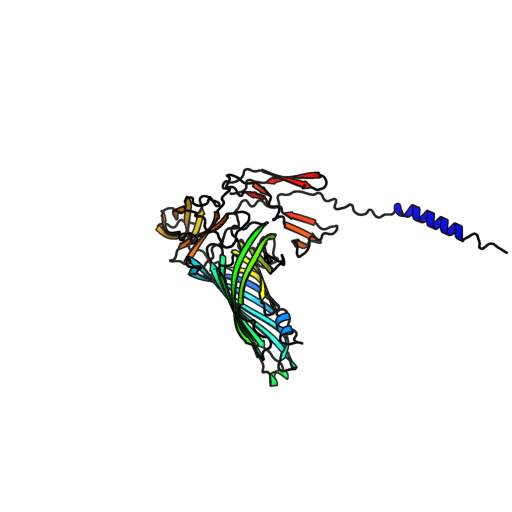2 VAL A C 1
ATOM 2250 O O . VAL A 1 292 ? 20.029 1.077 -14.907 1.00 80.81 292 VAL A O 1
ATOM 2253 N N . GLY A 1 293 ? 18.966 2.007 -13.172 1.00 82.00 293 GLY A N 1
ATOM 2254 C CA . GLY A 1 293 ? 18.752 3.320 -13.793 1.00 82.00 293 GLY A CA 1
ATOM 2255 C C . GLY A 1 293 ? 17.442 3.395 -14.570 1.00 82.00 293 GLY A C 1
ATOM 2256 O O . GLY A 1 293 ? 17.423 3.814 -15.728 1.00 82.00 293 GLY A O 1
ATOM 2257 N N . ALA A 1 294 ? 16.368 2.924 -13.946 1.00 86.25 294 ALA A N 1
ATOM 2258 C CA . ALA A 1 294 ? 15.044 2.831 -14.536 1.00 86.25 294 ALA A CA 1
ATOM 2259 C C . ALA A 1 294 ? 14.006 3.381 -13.555 1.00 86.25 294 ALA A C 1
ATOM 2261 O O . ALA A 1 294 ? 14.008 2.979 -12.397 1.00 86.25 294 ALA A O 1
ATOM 2262 N N . ASP A 1 295 ? 13.116 4.251 -14.017 1.00 89.50 295 ASP A N 1
ATOM 2263 C CA . ASP A 1 295 ? 12.034 4.811 -13.207 1.00 89.50 295 ASP A CA 1
ATOM 2264 C C . ASP A 1 295 ? 10.683 4.396 -13.786 1.00 89.50 295 ASP A C 1
ATOM 2266 O O . ASP A 1 295 ? 10.478 4.422 -15.004 1.00 89.50 295 ASP A O 1
ATOM 2270 N N . ILE A 1 296 ? 9.750 4.018 -12.914 1.00 91.12 296 ILE A N 1
ATOM 2271 C CA . ILE A 1 296 ? 8.405 3.605 -13.303 1.00 91.12 296 ILE A CA 1
ATOM 2272 C C . ILE A 1 296 ? 7.365 4.356 -12.478 1.00 91.12 296 ILE A C 1
ATOM 2274 O O . ILE A 1 296 ? 7.403 4.386 -11.247 1.00 91.12 296 ILE A O 1
ATOM 2278 N N . ASP A 1 297 ? 6.399 4.936 -13.179 1.00 93.50 297 ASP A N 1
ATOM 2279 C CA . ASP A 1 297 ? 5.244 5.613 -12.610 1.00 93.50 297 ASP A CA 1
ATOM 2280 C C . ASP A 1 297 ? 3.971 4.849 -12.963 1.00 93.50 297 ASP A C 1
ATOM 2282 O O . ASP A 1 297 ? 3.661 4.674 -14.139 1.00 93.50 297 ASP A O 1
ATOM 2286 N N . PHE A 1 298 ? 3.191 4.458 -11.954 1.00 96.06 298 PHE A N 1
ATOM 2287 C CA . PHE A 1 298 ? 1.915 3.763 -12.127 1.00 96.06 298 PHE A CA 1
ATOM 2288 C C . PHE A 1 298 ? 0.771 4.647 -11.649 1.00 96.06 298 PHE A C 1
ATOM 2290 O O . PHE A 1 298 ? 0.697 4.983 -10.469 1.00 96.06 298 PHE A O 1
ATOM 2297 N N . LYS A 1 299 ? -0.145 5.027 -12.544 1.00 97.31 299 LYS A N 1
ATOM 2298 C CA . LYS A 1 299 ? -1.288 5.901 -12.235 1.00 97.31 299 LYS A CA 1
ATOM 2299 C C . LYS A 1 299 ? -2.597 5.162 -12.440 1.00 97.31 299 LYS A C 1
ATOM 2301 O O . LYS A 1 299 ? -2.894 4.687 -13.532 1.00 97.31 299 LYS A O 1
ATOM 2306 N N . LEU A 1 300 ? -3.402 5.086 -11.386 1.00 98.50 300 LEU A N 1
ATOM 2307 C CA . LEU A 1 300 ? -4.623 4.298 -11.368 1.00 98.50 300 LEU A CA 1
ATOM 2308 C C . LEU A 1 300 ? -5.623 4.810 -12.406 1.00 98.50 300 LEU A C 1
ATOM 2310 O O . LEU A 1 300 ? -6.094 5.954 -12.366 1.00 98.50 300 LEU A O 1
ATOM 2314 N N . ASN A 1 301 ? -5.989 3.917 -13.312 1.00 98.06 301 ASN A N 1
ATOM 2315 C CA . ASN A 1 301 ? -6.981 4.167 -14.339 1.00 98.06 301 ASN A CA 1
ATOM 2316 C C . ASN A 1 301 ? -8.337 3.561 -13.970 1.00 98.06 301 ASN A C 1
ATOM 2318 O O . ASN A 1 301 ? -9.374 4.216 -14.110 1.00 98.06 301 ASN A O 1
ATOM 2322 N N . GLN A 1 302 ? -8.339 2.338 -13.442 1.00 98.06 302 GLN A N 1
ATOM 2323 C CA . GLN A 1 302 ? -9.563 1.616 -13.115 1.00 98.06 302 GLN A CA 1
ATOM 2324 C C . GLN A 1 302 ? -9.368 0.700 -11.904 1.00 98.06 302 GLN A C 1
ATOM 2326 O O . GLN A 1 302 ? -8.311 0.105 -11.742 1.00 98.06 302 GLN A O 1
ATOM 2331 N N . TYR A 1 303 ? -10.414 0.571 -11.087 1.00 98.06 303 TYR A N 1
ATOM 2332 C CA . TYR A 1 303 ? -10.519 -0.416 -10.013 1.00 98.06 303 TYR A CA 1
ATOM 2333 C C . TYR A 1 303 ? -11.792 -1.248 -10.213 1.00 98.06 303 TYR A C 1
ATOM 2335 O O . TYR A 1 303 ? -12.884 -0.687 -10.364 1.00 98.06 303 TYR A O 1
ATOM 2343 N N . ASN A 1 304 ? -11.639 -2.569 -10.232 1.00 97.81 304 ASN A N 1
ATOM 2344 C CA . ASN A 1 304 ? -12.684 -3.558 -10.460 1.00 97.81 304 ASN A CA 1
ATOM 2345 C C . ASN A 1 304 ? -12.804 -4.474 -9.226 1.00 97.81 304 ASN A C 1
ATOM 2347 O O . ASN A 1 304 ? -12.234 -5.562 -9.220 1.00 97.81 304 ASN A O 1
ATOM 2351 N N . PRO A 1 305 ? -13.548 -4.062 -8.182 1.00 95.88 305 PRO A N 1
ATOM 2352 C CA . PRO A 1 305 ? -13.742 -4.888 -6.995 1.00 95.88 305 PRO A CA 1
ATOM 2353 C C . PRO A 1 305 ? -14.603 -6.120 -7.282 1.00 95.88 305 PRO A C 1
ATOM 2355 O O . PRO A 1 305 ? -15.615 -6.044 -7.995 1.00 95.88 305 PRO A O 1
ATOM 2358 N N . VAL A 1 306 ? -14.285 -7.229 -6.623 1.00 94.56 306 VAL A N 1
ATOM 2359 C CA . VAL A 1 306 ? -15.108 -8.437 -6.603 1.00 94.56 306 VAL A CA 1
ATOM 2360 C C . VAL A 1 306 ? -16.325 -8.241 -5.702 1.00 94.56 306 VAL A C 1
ATOM 2362 O O . VAL A 1 306 ? -16.296 -7.606 -4.646 1.00 94.56 306 VAL A O 1
ATOM 2365 N N . SER A 1 307 ? -17.458 -8.807 -6.122 1.00 89.38 307 SER A N 1
ATOM 2366 C CA . SER A 1 307 ? -18.672 -8.796 -5.310 1.00 89.38 307 SER A CA 1
ATOM 2367 C C . SER A 1 307 ? -18.505 -9.665 -4.063 1.00 89.38 307 SER A C 1
ATOM 2369 O O . SER A 1 307 ? -18.260 -10.865 -4.177 1.00 89.38 307 SER A O 1
ATOM 2371 N N . ARG A 1 308 ? -18.743 -9.082 -2.889 1.00 85.25 308 ARG A N 1
ATOM 2372 C CA . ARG A 1 308 ? -18.663 -9.765 -1.593 1.00 85.25 308 ARG A CA 1
ATOM 2373 C C . ARG A 1 308 ? -19.837 -10.730 -1.407 1.00 85.25 308 ARG A C 1
ATOM 2375 O O . ARG A 1 308 ? -20.996 -10.312 -1.507 1.00 85.25 308 ARG A O 1
ATOM 2382 N N . ASN A 1 309 ? -19.567 -12.014 -1.147 1.00 87.81 309 ASN A N 1
ATOM 2383 C CA . ASN A 1 309 ? -20.622 -12.961 -0.760 1.00 87.81 309 ASN A CA 1
ATOM 2384 C C . ASN A 1 309 ? -20.984 -12.757 0.710 1.00 87.81 309 ASN A C 1
ATOM 2386 O O . ASN A 1 309 ? -22.178 -12.733 1.044 1.00 87.81 309 ASN A O 1
ATOM 2390 N N . HIS A 1 310 ? -19.958 -12.533 1.533 1.00 93.50 310 HIS A N 1
ATOM 2391 C CA . HIS A 1 310 ? -20.061 -12.064 2.901 1.00 93.50 310 HIS A CA 1
ATOM 2392 C C . HIS A 1 310 ? -19.333 -10.731 3.113 1.00 93.50 310 HIS A C 1
ATOM 2394 O O . HIS A 1 310 ? -18.232 -10.506 2.613 1.00 93.50 310 HIS A O 1
ATOM 2400 N N . GLU A 1 311 ? -19.966 -9.858 3.889 1.00 94.25 311 GLU A N 1
ATOM 2401 C CA . GLU A 1 311 ? -19.333 -8.700 4.514 1.00 94.25 311 GLU A CA 1
ATOM 2402 C C . GLU A 1 311 ? -18.961 -9.092 5.944 1.00 94.25 311 GLU A C 1
ATOM 2404 O O . GLU A 1 311 ? -19.828 -9.593 6.674 1.00 94.25 311 GLU A O 1
ATOM 2409 N N . ILE A 1 312 ? -17.698 -8.893 6.321 1.00 96.31 312 ILE A N 1
ATOM 2410 C CA . ILE A 1 312 ? -17.175 -9.205 7.652 1.00 96.31 312 ILE A CA 1
ATOM 2411 C C . ILE A 1 312 ? -16.702 -7.896 8.280 1.00 96.31 312 ILE A C 1
ATOM 2413 O O . ILE A 1 312 ? -15.676 -7.358 7.881 1.00 96.31 312 ILE A O 1
ATOM 2417 N N . ASP A 1 313 ? -17.442 -7.403 9.269 1.00 95.75 313 ASP A N 1
ATOM 2418 C CA . ASP A 1 313 ? -17.072 -6.201 10.018 1.00 95.75 313 ASP A CA 1
ATOM 2419 C C . ASP A 1 313 ? -16.459 -6.596 11.367 1.00 95.75 313 ASP A C 1
ATOM 2421 O O . ASP A 1 313 ? -17.137 -7.202 12.216 1.00 95.75 313 ASP A O 1
ATOM 2425 N N . VAL A 1 314 ? -15.200 -6.210 11.585 1.00 97.06 314 VAL A N 1
ATOM 2426 C CA . VAL A 1 314 ? -14.501 -6.328 12.869 1.00 97.06 314 VAL A CA 1
ATOM 2427 C C . VAL A 1 314 ? -14.717 -5.035 13.648 1.00 97.06 314 VAL A C 1
ATOM 2429 O O . VAL A 1 314 ? -14.215 -3.983 13.303 1.00 97.06 314 VAL A O 1
ATOM 2432 N N . ASN A 1 315 ? -15.518 -5.082 14.707 1.00 95.25 315 ASN A N 1
ATOM 2433 C CA . ASN A 1 315 ? -15.847 -3.897 15.494 1.00 95.25 315 ASN A CA 1
ATOM 2434 C C . ASN A 1 315 ? -15.211 -3.995 16.878 1.00 95.25 315 ASN A C 1
ATOM 2436 O O . ASN A 1 315 ? -15.756 -4.651 17.776 1.00 95.25 315 ASN A O 1
ATOM 2440 N N . LEU A 1 316 ? -14.073 -3.327 17.052 1.00 93.62 316 LEU A N 1
ATOM 2441 C CA . LEU A 1 316 ? -13.436 -3.148 18.354 1.00 93.62 316 LEU A CA 1
ATOM 2442 C C . LEU A 1 316 ? -14.348 -2.322 19.271 1.00 93.62 316 LEU A C 1
ATOM 2444 O O . LEU A 1 316 ? -15.027 -1.393 18.830 1.00 93.62 316 LEU A O 1
ATOM 2448 N N . ALA A 1 317 ? -14.390 -2.653 20.564 1.00 91.50 317 ALA A N 1
ATOM 2449 C CA . ALA A 1 317 ? -15.161 -1.874 21.534 1.00 91.50 317 ALA A CA 1
ATOM 2450 C C . ALA A 1 317 ? -14.650 -0.427 21.629 1.00 91.50 317 ALA A C 1
ATOM 2452 O O . ALA A 1 317 ? -15.450 0.486 21.845 1.00 91.50 317 ALA A O 1
ATOM 2453 N N . PHE A 1 318 ? -13.341 -0.249 21.439 1.00 89.75 318 PHE A N 1
ATOM 2454 C CA . PHE A 1 318 ? -12.649 1.025 21.307 1.00 89.75 318 PHE A CA 1
ATOM 2455 C C . PHE A 1 318 ? -11.530 0.870 20.265 1.00 89.75 318 PHE A C 1
ATOM 2457 O O . PHE A 1 318 ? -10.862 -0.162 20.286 1.00 89.75 318 PHE A O 1
ATOM 2464 N N . PRO A 1 319 ? -11.324 1.855 19.373 1.00 86.50 319 PRO A N 1
ATOM 2465 C CA . PRO A 1 319 ? -10.270 1.802 18.354 1.00 86.50 319 PRO A CA 1
ATOM 2466 C C . PRO A 1 319 ? -8.865 2.005 18.939 1.00 86.50 319 PRO A C 1
ATOM 2468 O O . PRO A 1 319 ? -7.891 1.567 18.342 1.00 86.50 319 PRO A O 1
ATOM 2471 N N . ALA A 1 320 ? -8.768 2.629 20.119 1.00 89.06 320 ALA A N 1
ATOM 2472 C CA . ALA A 1 320 ? -7.531 2.759 20.876 1.00 89.06 320 ALA A CA 1
ATOM 2473 C C . ALA A 1 320 ? -7.699 2.193 22.293 1.00 89.06 320 ALA A C 1
ATOM 2475 O O . ALA A 1 320 ? -8.728 2.441 22.939 1.00 89.06 320 ALA A O 1
ATOM 2476 N N . TRP A 1 321 ? -6.715 1.433 22.782 1.00 92.19 321 TRP A N 1
ATOM 2477 C CA . TRP A 1 321 ? -6.802 0.737 24.071 1.00 92.19 321 TRP A CA 1
ATOM 2478 C C . TRP A 1 321 ? -5.451 0.629 24.806 1.00 92.19 321 TRP A C 1
ATOM 2480 O O . TRP A 1 321 ? -4.404 0.694 24.163 1.00 92.19 321 TRP A O 1
ATOM 2490 N N . PRO A 1 322 ? -5.435 0.525 26.153 1.00 92.19 322 PRO A N 1
ATOM 2491 C CA . PRO A 1 322 ? -4.188 0.379 26.896 1.00 92.19 322 PRO A CA 1
ATOM 2492 C C . PRO A 1 322 ? -3.494 -0.960 26.618 1.00 92.19 322 PRO A C 1
ATOM 2494 O O . PRO A 1 322 ? -4.139 -1.928 26.216 1.00 92.19 322 PRO A O 1
ATOM 2497 N N . LEU A 1 323 ? -2.199 -1.016 26.931 1.00 94.69 323 LEU A N 1
ATOM 2498 C CA . LEU A 1 323 ? -1.381 -2.234 26.900 1.00 94.69 323 LEU A CA 1
ATOM 2499 C C . LEU A 1 323 ? -1.809 -3.243 27.972 1.00 94.69 323 LEU A C 1
ATOM 2501 O O . LEU A 1 323 ? -2.163 -2.830 29.078 1.00 94.69 323 LEU A O 1
ATOM 2505 N N . ASP A 1 324 ? -1.678 -4.538 27.691 1.00 95.31 324 ASP A N 1
ATOM 2506 C CA . ASP A 1 324 ? -1.913 -5.643 28.636 1.00 95.31 324 ASP A CA 1
ATOM 2507 C C . ASP A 1 324 ? -3.319 -5.636 29.286 1.00 95.31 324 ASP A C 1
ATOM 2509 O O . ASP A 1 324 ? -3.480 -5.896 30.491 1.00 95.31 324 ASP A O 1
ATOM 2513 N N . PHE A 1 325 ? -4.355 -5.258 28.528 1.00 95.06 325 PHE A N 1
ATOM 2514 C CA . PHE A 1 325 ? -5.739 -5.237 29.007 1.00 95.06 325 PHE A CA 1
ATOM 2515 C C . PHE A 1 325 ? -6.696 -5.925 28.039 1.00 95.06 325 PHE A C 1
ATOM 2517 O O . PHE A 1 325 ? -6.619 -5.759 26.828 1.00 95.06 325 PHE A O 1
ATOM 2524 N N . ASP A 1 326 ? -7.701 -6.603 28.600 1.00 97.25 326 ASP A N 1
ATOM 2525 C CA . ASP A 1 326 ? -8.770 -7.202 27.804 1.00 97.25 326 ASP A CA 1
ATOM 2526 C C . ASP A 1 326 ? -9.555 -6.122 27.030 1.00 97.25 326 ASP A C 1
ATOM 2528 O O . ASP A 1 326 ? -10.111 -5.185 27.622 1.00 97.25 326 ASP A O 1
ATOM 2532 N N . LEU A 1 327 ? -9.643 -6.283 25.709 1.00 96.50 327 LEU A N 1
ATOM 2533 C CA . LEU A 1 327 ? -10.499 -5.520 24.806 1.00 96.50 327 LEU A CA 1
ATOM 2534 C C . LEU A 1 327 ? -11.588 -6.427 24.227 1.00 96.50 327 LEU A C 1
ATOM 2536 O O . LEU A 1 327 ? -11.341 -7.545 23.777 1.00 96.50 327 LEU A O 1
ATOM 2540 N N . GLY A 1 328 ? -12.825 -5.933 24.216 1.00 97.25 328 GLY A N 1
ATOM 2541 C CA . GLY A 1 328 ? -13.935 -6.611 23.553 1.00 97.25 328 GLY A CA 1
ATOM 2542 C C . GLY A 1 328 ? -13.964 -6.329 22.054 1.00 97.25 328 GLY A C 1
ATOM 2543 O O . GLY A 1 328 ? -13.794 -5.186 21.640 1.00 97.25 328 GLY A O 1
ATOM 2544 N N . VAL A 1 329 ? -14.293 -7.336 21.249 1.00 97.31 329 VAL A N 1
ATOM 2545 C CA . VAL A 1 329 ? -14.466 -7.200 19.797 1.00 97.31 329 VAL A CA 1
ATOM 2546 C C . VAL A 1 329 ? -15.697 -7.960 19.315 1.00 97.31 329 VAL A C 1
ATOM 2548 O O . VAL A 1 329 ? -16.028 -9.044 19.804 1.00 97.31 329 VAL A O 1
ATOM 2551 N N . TRP A 1 330 ? -16.406 -7.362 18.361 1.00 98.00 330 TRP A N 1
ATOM 2552 C CA . TRP A 1 330 ? -17.547 -7.959 17.678 1.00 98.00 330 TRP A CA 1
ATOM 2553 C C . TRP A 1 330 ? -17.197 -8.268 16.231 1.00 98.00 330 TRP A C 1
ATOM 2555 O O . TRP A 1 330 ? -17.000 -7.355 15.438 1.00 98.00 330 TRP A O 1
ATOM 2565 N N . VAL A 1 331 ? -17.238 -9.542 15.862 1.00 97.94 331 VAL A N 1
ATOM 2566 C CA . VAL A 1 331 ? -17.161 -9.977 14.465 1.00 97.94 331 VAL A CA 1
ATOM 2567 C C . VAL A 1 331 ? -18.581 -10.113 13.935 1.00 97.94 331 VAL A C 1
ATOM 2569 O O . VAL A 1 331 ? -19.376 -10.878 14.485 1.00 97.94 331 VAL A O 1
ATOM 2572 N N . ASN A 1 332 ? -18.931 -9.359 12.896 1.00 97.88 332 ASN A N 1
ATOM 2573 C CA . ASN A 1 332 ? -20.274 -9.353 12.320 1.00 97.88 332 ASN A CA 1
ATOM 2574 C C . ASN A 1 332 ? -20.209 -9.842 10.883 1.00 97.88 332 ASN A C 1
ATOM 2576 O O . ASN A 1 332 ? -19.493 -9.270 10.075 1.00 97.88 332 ASN A O 1
ATOM 2580 N N . VAL A 1 333 ? -20.987 -10.872 10.565 1.00 98.06 333 VAL A N 1
ATOM 2581 C CA . VAL A 1 333 ? -21.053 -11.436 9.219 1.00 98.06 333 VAL A CA 1
ATOM 2582 C C . VAL A 1 333 ? -22.435 -11.191 8.638 1.00 98.06 333 VAL A C 1
ATOM 2584 O O . VAL A 1 333 ? -23.458 -11.643 9.176 1.00 98.06 333 VAL A O 1
ATOM 2587 N N . THR A 1 334 ? -22.475 -10.503 7.503 1.00 97.44 334 THR A N 1
ATOM 2588 C CA . THR A 1 334 ? -23.689 -10.343 6.701 1.00 97.44 334 THR A CA 1
ATOM 2589 C C . THR A 1 334 ? -23.479 -10.906 5.306 1.00 97.44 334 THR A C 1
ATOM 2591 O O . THR A 1 334 ? -22.358 -11.021 4.838 1.00 97.44 334 THR A O 1
ATOM 2594 N N . ASN A 1 335 ? -24.549 -11.321 4.634 1.00 95.12 335 ASN A N 1
ATOM 2595 C CA . ASN A 1 335 ? -24.463 -11.715 3.231 1.00 95.12 335 ASN A CA 1
ATOM 2596 C C . ASN A 1 335 ? -24.540 -10.494 2.304 1.00 95.12 335 ASN A C 1
ATOM 2598 O O . ASN A 1 335 ? -24.877 -9.396 2.736 1.00 95.12 335 ASN A O 1
ATOM 2602 N N . SER A 1 336 ? -24.376 -10.712 1.001 1.00 90.81 336 SER A N 1
ATOM 2603 C CA . SER A 1 336 ? -24.489 -9.682 -0.048 1.00 90.81 336 SER A CA 1
ATOM 2604 C C . SER A 1 336 ? -25.789 -8.852 -0.072 1.00 90.81 336 SER A C 1
ATOM 2606 O O . SER A 1 336 ? -25.862 -7.837 -0.760 1.00 90.81 336 SER A O 1
ATOM 2608 N N . ASN A 1 337 ? -26.837 -9.246 0.666 1.00 92.69 337 ASN A N 1
ATOM 2609 C CA . ASN A 1 337 ? -28.076 -8.472 0.831 1.00 92.69 337 ASN A CA 1
ATOM 2610 C C . ASN A 1 337 ? -28.157 -7.747 2.193 1.00 92.69 337 ASN A C 1
ATOM 2612 O O . ASN A 1 337 ? -29.243 -7.315 2.597 1.00 92.69 337 ASN A O 1
ATOM 2616 N N . GLY A 1 338 ? -27.050 -7.683 2.936 1.00 93.38 338 GLY A N 1
ATOM 2617 C CA . GLY A 1 338 ? -26.961 -7.121 4.283 1.00 93.38 338 GLY A CA 1
ATOM 2618 C C . GLY A 1 338 ? -27.756 -7.900 5.334 1.00 93.38 338 GLY A C 1
ATOM 2619 O O . GLY A 1 338 ? -28.152 -7.332 6.351 1.00 93.38 338 GLY A O 1
ATOM 2620 N N . GLN A 1 339 ? -28.085 -9.175 5.086 1.00 97.06 339 GLN A N 1
ATOM 2621 C CA . GLN A 1 339 ? -28.766 -10.010 6.081 1.00 97.06 339 GLN A CA 1
ATOM 2622 C C . GLN A 1 339 ? -27.740 -10.743 6.947 1.00 97.06 339 GLN A C 1
ATOM 2624 O O . GLN A 1 339 ? -26.785 -11.287 6.395 1.00 97.06 339 GLN A O 1
ATOM 2629 N N . PRO A 1 340 ? -27.952 -10.826 8.270 1.00 97.62 340 PRO A N 1
ATOM 2630 C CA . PRO A 1 340 ? -27.022 -11.503 9.164 1.00 97.62 340 PRO A CA 1
ATOM 2631 C C . PRO A 1 340 ? -26.900 -12.997 8.845 1.00 97.62 340 PRO A C 1
ATOM 2633 O O . PRO A 1 340 ? -27.907 -13.668 8.588 1.00 97.62 340 PRO A O 1
ATOM 2636 N N . VAL A 1 341 ? -25.678 -13.525 8.912 1.00 97.81 341 VAL A N 1
ATOM 2637 C CA . VAL A 1 341 ? -25.376 -14.942 8.664 1.00 97.81 341 VAL A CA 1
ATOM 2638 C C . VAL A 1 341 ? -25.089 -15.644 9.982 1.00 97.81 341 VAL A C 1
ATOM 2640 O O . VAL A 1 341 ? -24.085 -15.384 10.632 1.00 97.81 341 VAL A O 1
ATOM 2643 N N . ALA A 1 342 ? -25.992 -16.534 10.390 1.00 97.75 342 ALA A N 1
ATOM 2644 C CA . ALA A 1 342 ? -25.914 -17.251 11.660 1.00 97.75 342 ALA A CA 1
ATOM 2645 C C . ALA A 1 342 ? -25.246 -18.625 11.532 1.00 97.75 342 ALA A C 1
ATOM 2647 O O . ALA A 1 342 ? -25.471 -19.329 10.548 1.00 97.75 342 ALA A O 1
ATOM 2648 N N . ASN A 1 343 ? -24.584 -19.072 12.603 1.00 97.44 343 ASN A N 1
ATOM 2649 C CA . ASN A 1 343 ? -23.813 -20.320 12.659 1.00 97.44 343 ASN A CA 1
ATOM 2650 C C . ASN A 1 343 ? -22.693 -20.377 11.607 1.00 97.44 343 ASN A C 1
ATOM 2652 O O . ASN A 1 343 ? -22.417 -21.444 11.063 1.00 97.44 343 ASN A O 1
ATOM 2656 N N . GLN A 1 344 ? -22.105 -19.222 11.298 1.00 97.69 344 GLN A N 1
ATOM 2657 C CA . GLN A 1 344 ? -20.893 -19.126 10.499 1.00 97.69 344 GLN A CA 1
ATOM 2658 C C . GLN A 1 344 ? -19.701 -19.234 11.444 1.00 97.69 344 GLN A C 1
ATOM 2660 O O . GLN A 1 344 ? -19.614 -18.455 12.394 1.00 97.69 344 GLN A O 1
ATOM 2665 N N . ASP A 1 345 ? -18.819 -20.196 11.193 1.00 97.75 345 ASP A N 1
ATOM 2666 C CA . ASP A 1 345 ? -17.523 -20.257 11.864 1.00 97.75 345 ASP A CA 1
ATOM 2667 C C . ASP A 1 345 ? -16.596 -19.221 11.219 1.00 97.75 345 ASP A C 1
ATOM 2669 O O . ASP A 1 345 ? -16.541 -19.113 9.990 1.00 97.75 345 ASP A O 1
ATOM 2673 N N . VAL A 1 346 ? -15.930 -18.434 12.057 1.00 97.50 346 VAL A N 1
ATOM 2674 C CA . VAL A 1 346 ? -14.991 -17.378 11.678 1.00 97.50 346 VAL A CA 1
ATOM 2675 C C . VAL A 1 346 ? -13.763 -17.518 12.563 1.00 97.50 346 VAL A C 1
ATOM 2677 O O . VAL A 1 346 ? -13.890 -17.644 13.783 1.00 97.50 346 VAL A O 1
ATOM 2680 N N . GLU A 1 347 ? -12.584 -17.515 11.965 1.00 98.06 347 GLU A N 1
ATOM 2681 C CA . GLU A 1 347 ? -11.331 -17.436 12.698 1.00 98.06 347 GLU A CA 1
ATOM 2682 C C . GLU A 1 347 ? -11.065 -15.980 13.074 1.00 98.06 347 GLU A C 1
ATOM 2684 O O . GLU A 1 347 ? -11.011 -15.107 12.218 1.00 98.06 347 GLU A O 1
ATOM 2689 N N . PHE A 1 348 ? -10.957 -15.713 14.367 1.00 98.19 348 PHE A N 1
ATOM 2690 C CA . PHE A 1 348 ? -10.370 -14.496 14.898 1.00 98.19 348 PHE A CA 1
ATOM 2691 C C . PHE A 1 348 ? -8.857 -14.687 14.970 1.00 98.19 348 PHE A C 1
ATOM 2693 O O . PHE A 1 348 ? -8.410 -15.704 15.510 1.00 98.19 348 PHE A O 1
ATOM 2700 N N . ALA A 1 349 ? -8.101 -13.704 14.492 1.00 97.62 349 ALA A N 1
ATOM 2701 C CA . ALA A 1 349 ? -6.651 -13.685 14.596 1.00 97.62 349 ALA A CA 1
ATOM 2702 C C . ALA A 1 349 ? -6.159 -12.308 15.063 1.00 97.62 349 ALA A C 1
ATOM 2704 O O . ALA A 1 349 ? -6.427 -11.284 14.433 1.00 97.62 349 ALA A O 1
ATOM 2705 N N . TYR A 1 350 ? -5.433 -12.311 16.179 1.00 97.44 350 TYR A N 1
ATOM 2706 C CA . TYR A 1 350 ? -4.577 -11.219 16.630 1.00 97.44 350 TYR A CA 1
ATOM 2707 C C . TYR A 1 350 ? -3.143 -11.748 16.633 1.00 97.44 350 TYR A C 1
ATOM 2709 O O . TYR A 1 350 ? -2.661 -12.323 17.610 1.00 97.44 350 TYR A O 1
ATOM 2717 N N . GLU A 1 351 ? -2.529 -11.687 15.452 1.00 96.12 351 GLU A N 1
ATOM 2718 C CA . GLU A 1 351 ? -1.374 -12.515 15.086 1.00 96.12 351 GLU A CA 1
ATOM 2719 C C . GLU A 1 351 ? -0.112 -12.159 15.871 1.00 96.12 351 GLU A C 1
ATOM 2721 O O . GLU A 1 351 ? 0.643 -13.057 16.232 1.00 96.12 351 GLU A O 1
ATOM 2726 N N . ILE A 1 352 ? 0.074 -10.875 16.191 1.00 93.12 352 ILE A N 1
ATOM 2727 C CA . ILE A 1 352 ? 1.249 -10.357 16.906 1.00 93.12 352 ILE A CA 1
ATOM 2728 C C . ILE A 1 352 ? 1.409 -10.964 18.313 1.00 93.12 352 ILE A C 1
ATOM 2730 O O . ILE A 1 352 ? 2.525 -11.227 18.744 1.00 93.12 352 ILE A O 1
ATOM 2734 N N . GLU A 1 353 ? 0.298 -11.284 18.987 1.00 94.62 353 GLU A N 1
ATOM 2735 C CA . GLU A 1 353 ? 0.273 -11.979 20.288 1.00 94.62 353 GLU A CA 1
ATOM 2736 C C . GLU A 1 353 ? -0.050 -13.486 20.146 1.00 94.62 353 GLU A C 1
ATOM 2738 O O . GLU A 1 353 ? -0.325 -14.178 21.130 1.00 94.62 353 GLU A O 1
ATOM 2743 N N . GLU A 1 354 ? -0.060 -14.011 18.914 1.00 94.88 354 GLU A N 1
ATOM 2744 C CA . GLU A 1 354 ? -0.400 -15.399 18.570 1.00 94.88 354 GLU A CA 1
ATOM 2745 C C . GLU A 1 354 ? -1.781 -15.870 19.106 1.00 94.88 354 GLU A C 1
ATOM 2747 O O . GLU A 1 354 ? -2.002 -17.066 19.346 1.00 94.88 354 GLU A O 1
ATOM 2752 N N . ASP A 1 355 ? -2.747 -14.956 19.280 1.00 96.56 355 ASP A N 1
ATOM 2753 C CA . ASP A 1 355 ? -4.106 -15.283 19.732 1.00 96.56 355 ASP A CA 1
ATOM 2754 C C . ASP A 1 355 ? -5.035 -15.572 18.546 1.00 96.56 355 ASP A C 1
ATOM 2756 O O . ASP A 1 355 ? -5.672 -14.684 17.974 1.00 96.56 355 ASP A O 1
ATOM 2760 N N . ILE A 1 356 ? -5.120 -16.857 18.193 1.00 96.50 356 ILE A N 1
ATOM 2761 C CA . ILE A 1 356 ? -5.938 -17.358 17.084 1.00 96.50 356 ILE A CA 1
ATOM 2762 C C . ILE A 1 356 ? -7.039 -18.275 17.623 1.00 96.50 356 ILE A C 1
ATOM 2764 O O . ILE A 1 356 ? -6.782 -19.285 18.294 1.00 96.50 356 ILE A O 1
ATOM 2768 N N . ARG A 1 357 ? -8.300 -17.933 17.342 1.00 96.31 357 ARG A N 1
ATOM 2769 C CA . ARG A 1 357 ? -9.480 -18.620 17.890 1.00 96.31 357 ARG A CA 1
ATOM 2770 C C . ARG A 1 357 ? -10.616 -18.678 16.881 1.00 96.31 357 ARG A C 1
ATOM 2772 O O . ARG A 1 357 ? -11.013 -17.670 16.323 1.00 96.31 357 ARG A O 1
ATOM 2779 N N . VAL A 1 358 ? -11.262 -19.834 16.755 1.00 97.50 358 VAL A N 1
ATOM 2780 C CA . VAL A 1 358 ? -12.511 -19.939 15.985 1.00 97.50 358 VAL A CA 1
ATOM 2781 C C . VAL A 1 358 ? -13.708 -19.555 16.856 1.00 97.50 358 VAL A C 1
ATOM 2783 O O . VAL A 1 358 ? -13.920 -20.121 17.935 1.00 97.50 358 VAL A O 1
ATOM 2786 N N . VAL A 1 359 ? -14.521 -18.623 16.363 1.00 97.12 359 VAL A N 1
ATOM 2787 C CA . VAL A 1 359 ?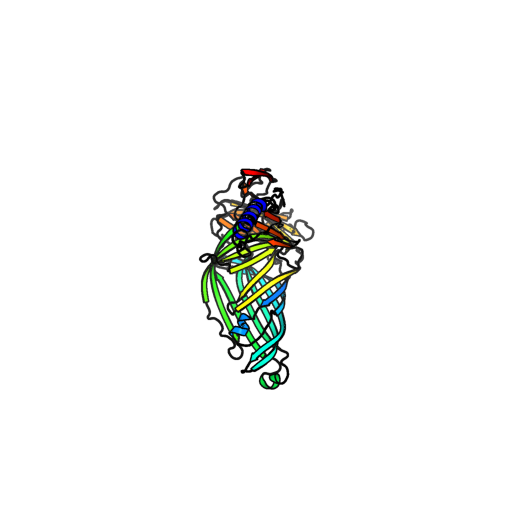 -15.798 -18.206 16.947 1.00 97.12 359 VAL A CA 1
ATOM 2788 C C . VAL A 1 359 ? -16.947 -18.476 15.978 1.00 97.12 359 VAL A C 1
ATOM 2790 O O . VAL A 1 359 ? -16.774 -18.473 14.765 1.00 97.12 359 VAL A O 1
ATOM 2793 N N . THR A 1 360 ? -18.149 -18.700 16.508 1.00 98.00 360 THR A N 1
ATOM 2794 C CA . THR A 1 360 ? -19.338 -18.981 15.692 1.00 98.00 360 THR A CA 1
ATOM 2795 C C . THR A 1 360 ? -20.361 -17.864 15.853 1.00 98.00 360 THR A C 1
ATOM 2797 O O . THR A 1 360 ? -20.751 -17.528 16.977 1.00 98.00 360 THR A O 1
ATOM 2800 N N . THR A 1 361 ? -20.852 -17.315 14.743 1.00 98.31 361 THR A N 1
ATOM 2801 C CA . THR A 1 361 ? -21.855 -16.246 14.777 1.00 98.31 361 THR A CA 1
ATOM 2802 C C . THR A 1 361 ? -23.192 -16.721 15.352 1.00 98.31 361 THR A C 1
ATOM 2804 O O . THR A 1 361 ? -23.710 -17.802 15.048 1.00 98.31 361 THR A O 1
ATOM 2807 N N . ALA A 1 362 ? -23.805 -15.881 16.183 1.00 98.06 362 ALA A N 1
ATOM 2808 C CA . ALA A 1 362 ? -25.136 -16.098 16.729 1.00 98.06 362 ALA A CA 1
ATOM 2809 C C . ALA A 1 362 ? -26.239 -15.821 15.685 1.00 98.06 362 ALA A C 1
ATOM 2811 O O . ALA A 1 362 ? -25.990 -15.457 14.538 1.00 98.06 362 ALA A O 1
ATOM 2812 N N . ALA A 1 363 ? -27.510 -15.980 16.078 1.00 97.25 363 ALA A N 1
ATOM 2813 C CA . ALA A 1 363 ? -28.668 -15.812 15.187 1.00 97.25 363 ALA A CA 1
ATOM 2814 C C . ALA A 1 363 ? -28.781 -14.418 14.530 1.00 97.25 363 ALA A C 1
ATOM 2816 O O . ALA A 1 363 ? -29.458 -14.269 13.517 1.00 97.25 363 ALA A O 1
ATOM 2817 N N . ASN A 1 364 ? -28.156 -13.405 15.127 1.00 96.81 364 ASN A N 1
ATOM 2818 C CA . ASN A 1 364 ? -28.066 -12.034 14.627 1.00 96.81 364 ASN A CA 1
ATOM 2819 C C . ASN A 1 364 ? -26.809 -11.782 13.774 1.00 96.81 364 ASN A C 1
ATOM 2821 O O . ASN A 1 364 ? -26.557 -10.631 13.444 1.00 96.81 364 ASN A O 1
ATOM 2825 N N . GLY A 1 365 ? -26.040 -12.819 13.430 1.00 97.62 365 GLY A N 1
ATOM 2826 C CA . GLY A 1 365 ? -24.857 -12.718 12.576 1.00 97.62 365 GLY A CA 1
ATOM 2827 C C . GLY A 1 365 ? -23.595 -12.229 13.276 1.00 97.62 365 GLY A C 1
ATOM 2828 O O . GLY A 1 365 ? -22.602 -12.011 12.598 1.00 97.62 365 GLY A O 1
ATOM 2829 N N . SER A 1 366 ? -23.606 -12.072 14.604 1.00 97.88 366 SER A N 1
ATOM 2830 C CA . SER A 1 366 ? -22.448 -11.572 15.347 1.00 97.88 366 SER A CA 1
ATOM 2831 C C . SER A 1 366 ? -21.829 -12.622 16.267 1.00 97.88 366 SER A C 1
ATOM 2833 O O . SER A 1 366 ? -22.531 -13.467 16.828 1.00 97.88 366 SER A O 1
ATOM 2835 N N . ALA A 1 367 ? -20.517 -12.548 16.449 1.00 98.00 367 ALA A N 1
ATOM 2836 C CA . ALA A 1 367 ? -19.761 -13.239 17.483 1.00 98.00 367 ALA A CA 1
ATOM 2837 C C . ALA A 1 367 ? -19.031 -12.194 18.336 1.00 98.00 367 ALA A C 1
ATOM 2839 O O . ALA A 1 367 ? -18.581 -11.177 17.817 1.00 98.00 367 ALA A O 1
ATOM 2840 N N . TYR A 1 368 ? -18.957 -12.426 19.644 1.00 97.56 368 TYR A N 1
ATOM 2841 C CA . TYR A 1 368 ? -18.240 -11.560 20.577 1.00 97.56 368 TYR A CA 1
ATOM 2842 C C . TYR A 1 368 ? -17.171 -12.360 21.294 1.00 97.56 368 TYR A C 1
ATOM 2844 O O . TYR A 1 368 ? -17.427 -13.494 21.716 1.00 97.56 368 TYR A O 1
ATOM 2852 N N . LEU A 1 369 ? -16.016 -11.739 21.473 1.00 97.06 369 LEU A N 1
ATOM 2853 C CA . LEU A 1 369 ? -14.929 -12.257 22.276 1.00 97.06 369 LEU A CA 1
ATOM 2854 C C . LEU A 1 369 ? -14.155 -11.107 22.928 1.00 97.06 369 LEU A C 1
ATOM 2856 O O . LEU A 1 369 ? -14.300 -9.945 22.549 1.00 97.06 369 LEU A O 1
ATOM 2860 N N . GLU A 1 370 ? -13.357 -11.462 23.926 1.00 97.75 370 GLU A N 1
ATOM 2861 C CA . GLU A 1 370 ? -12.369 -10.586 24.552 1.00 97.75 370 GLU A CA 1
ATOM 2862 C C . GLU A 1 370 ? -10.978 -11.168 24.273 1.00 97.75 370 GLU A C 1
ATOM 2864 O O . GLU A 1 370 ? -10.822 -12.398 24.195 1.00 97.75 370 GLU A O 1
ATOM 2869 N N . PHE A 1 371 ? -9.998 -10.295 24.076 1.00 97.69 371 PHE A N 1
ATOM 2870 C CA . PHE A 1 371 ? -8.591 -10.633 23.872 1.00 97.69 371 PHE A CA 1
ATOM 2871 C C . PHE A 1 371 ? -7.711 -9.646 24.635 1.00 97.69 371 PHE A C 1
ATOM 2873 O O . PHE A 1 371 ? -8.112 -8.498 24.822 1.00 97.69 371 PHE A O 1
ATOM 2880 N N . ASP A 1 372 ? -6.552 -10.110 25.092 1.00 97.38 372 ASP A N 1
ATOM 2881 C CA . ASP A 1 372 ? -5.547 -9.254 25.719 1.00 97.38 372 ASP A CA 1
ATOM 2882 C C . ASP A 1 372 ? -4.808 -8.500 24.610 1.00 97.38 372 ASP A C 1
ATOM 2884 O O . ASP A 1 372 ? -4.374 -9.108 23.631 1.00 97.38 372 ASP A O 1
ATOM 2888 N N . THR A 1 373 ? -4.722 -7.179 24.731 1.00 96.06 373 THR A N 1
ATOM 2889 C CA . THR A 1 373 ? -4.056 -6.325 23.746 1.00 96.06 373 THR A CA 1
ATOM 2890 C C . THR A 1 373 ? -2.540 -6.461 23.754 1.00 96.06 373 THR A C 1
ATOM 2892 O O . THR A 1 373 ? -1.917 -6.131 22.746 1.00 96.06 373 THR A O 1
ATOM 2895 N N . GLY A 1 374 ? -1.960 -6.960 24.849 1.00 95.94 374 GLY A N 1
ATOM 2896 C CA . GLY A 1 374 ? -0.524 -7.171 24.966 1.00 95.94 374 GLY A CA 1
ATOM 2897 C C . GLY A 1 374 ? 0.297 -5.883 24.881 1.00 95.94 374 GLY A C 1
ATOM 2898 O O . GLY A 1 374 ? -0.188 -4.797 25.221 1.00 95.94 374 GLY A O 1
ATOM 2899 N N . HIS A 1 375 ? 1.565 -6.018 24.494 1.00 94.38 375 HIS A N 1
ATOM 2900 C CA . HIS A 1 375 ? 2.541 -4.917 24.484 1.00 94.38 375 HIS A CA 1
ATOM 2901 C C . HIS A 1 375 ? 3.673 -5.099 23.465 1.00 94.38 375 HIS A C 1
ATOM 2903 O O . HIS A 1 375 ? 4.713 -4.439 23.585 1.00 94.38 375 HIS A O 1
ATOM 2909 N N . GLU A 1 376 ? 3.513 -6.007 22.504 1.00 93.25 376 GLU A N 1
ATOM 2910 C CA . GLU A 1 376 ? 4.443 -6.099 21.383 1.00 93.25 376 GLU A CA 1
ATOM 2911 C C . GLU A 1 376 ? 4.392 -4.819 20.529 1.00 93.25 376 GLU A C 1
ATOM 2913 O O . GLU A 1 376 ? 3.408 -4.076 20.544 1.00 93.25 376 GLU A O 1
ATOM 2918 N N . LEU A 1 377 ? 5.505 -4.525 19.856 1.00 90.81 377 LEU A N 1
ATOM 2919 C CA . LEU A 1 377 ? 5.630 -3.389 18.944 1.00 90.81 377 LEU A CA 1
ATOM 2920 C C . LEU A 1 377 ? 5.423 -3.861 17.503 1.00 90.81 377 LEU A C 1
ATOM 2922 O O . LEU A 1 377 ? 5.859 -4.958 17.145 1.00 90.81 377 LEU A O 1
ATOM 2926 N N . ASP A 1 378 ? 4.836 -2.998 16.681 1.00 89.19 378 ASP A N 1
ATOM 2927 C CA . ASP A 1 378 ? 4.800 -3.154 15.228 1.00 89.19 378 ASP A CA 1
ATOM 2928 C C . ASP A 1 378 ? 6.154 -2.796 14.575 1.00 89.19 378 ASP A C 1
ATOM 2930 O O . ASP A 1 378 ? 7.158 -2.521 15.247 1.00 89.19 378 ASP A O 1
ATOM 2934 N N . SER A 1 379 ? 6.205 -2.833 13.239 1.00 85.69 379 SER A N 1
ATOM 2935 C CA . SER A 1 379 ? 7.425 -2.516 12.478 1.00 85.69 379 SER A CA 1
ATOM 2936 C C . SER A 1 379 ? 7.513 -1.043 12.052 1.00 85.69 379 SER A C 1
ATOM 2938 O O . SER A 1 379 ? 8.456 -0.665 11.345 1.00 85.69 379 SER A O 1
ATOM 2940 N N . SER A 1 380 ? 6.571 -0.207 12.492 1.00 85.31 380 SER A N 1
ATOM 2941 C CA . SER A 1 380 ? 6.407 1.199 12.107 1.00 85.31 380 SER A CA 1
ATOM 2942 C C . SER A 1 380 ? 6.115 2.096 13.312 1.00 85.31 380 SER A C 1
ATOM 2944 O O . SER A 1 380 ? 5.118 2.816 13.323 1.00 85.31 380 SER A O 1
ATOM 2946 N N . PRO A 1 381 ? 7.015 2.157 14.309 1.00 78.69 381 PRO A N 1
ATOM 2947 C CA . PRO A 1 381 ? 6.784 2.967 15.492 1.00 78.69 381 PRO A CA 1
ATOM 2948 C C . PRO A 1 381 ? 6.539 4.434 15.130 1.00 78.69 381 PRO A C 1
ATOM 2950 O O . PRO A 1 381 ? 7.318 5.076 14.409 1.00 78.69 381 PRO A O 1
ATOM 2953 N N . THR A 1 382 ? 5.488 4.992 15.719 1.00 78.44 382 THR A N 1
ATOM 2954 C CA . THR A 1 382 ? 5.104 6.388 15.530 1.00 78.44 382 THR A CA 1
ATOM 2955 C C . THR A 1 382 ? 5.447 7.230 16.757 1.00 78.44 382 THR A C 1
ATOM 2957 O O . THR A 1 382 ? 5.899 6.760 17.802 1.00 78.44 382 THR A O 1
ATOM 2960 N N . ASN A 1 383 ? 5.251 8.543 16.647 1.00 69.50 383 ASN A N 1
ATOM 2961 C CA . ASN A 1 383 ? 5.256 9.450 17.796 1.00 69.50 383 ASN A CA 1
ATOM 2962 C C . ASN A 1 383 ? 3.843 9.760 18.328 1.00 69.50 383 ASN A C 1
ATOM 2964 O O . ASN A 1 383 ? 3.685 10.697 19.123 1.00 69.50 383 ASN A O 1
ATOM 2968 N N . PHE A 1 384 ? 2.829 9.048 17.843 1.00 72.50 384 PHE A N 1
ATOM 2969 C CA . PHE A 1 384 ? 1.414 9.278 18.111 1.00 72.50 384 PHE A CA 1
ATOM 2970 C C . PHE A 1 384 ? 0.764 8.170 18.933 1.00 72.50 384 PHE A C 1
ATOM 2972 O O . PHE A 1 384 ? -0.155 8.485 19.689 1.00 72.50 384 PHE A O 1
ATOM 2979 N N . ASP A 1 385 ? 1.277 6.952 18.841 1.00 83.50 385 ASP A N 1
ATOM 2980 C CA . ASP A 1 385 ? 0.856 5.773 19.585 1.00 83.50 385 ASP A CA 1
ATOM 2981 C C . ASP A 1 385 ? 2.063 4.970 20.103 1.00 83.50 385 ASP A C 1
ATOM 2983 O O . ASP A 1 385 ? 3.217 5.390 19.982 1.00 83.50 385 ASP A O 1
ATOM 2987 N N . PHE A 1 386 ? 1.778 3.873 20.805 1.00 89.31 386 PHE A N 1
ATOM 2988 C CA . PHE A 1 386 ? 2.783 2.893 21.208 1.00 89.31 386 PHE A CA 1
ATOM 2989 C C . PHE A 1 386 ? 3.030 1.865 20.095 1.00 89.31 386 PHE A C 1
ATOM 2991 O O . PHE A 1 386 ? 4.188 1.548 19.840 1.00 89.31 386 PHE A O 1
ATOM 2998 N N . ALA A 1 387 ? 1.954 1.363 19.479 1.00 92.12 387 ALA A N 1
ATOM 2999 C CA . ALA A 1 387 ? 1.950 0.466 18.321 1.00 92.12 387 ALA A CA 1
ATOM 3000 C C . ALA A 1 387 ? 0.544 0.429 17.695 1.00 92.12 387 ALA A C 1
ATOM 3002 O O . ALA A 1 387 ? -0.449 0.681 18.392 1.00 92.12 387 ALA A O 1
ATOM 3003 N N . SER A 1 388 ? 0.449 0.028 16.434 1.00 92.88 388 SER A N 1
ATOM 3004 C CA . SER A 1 388 ? -0.781 -0.228 15.702 1.00 92.88 388 SER A CA 1
ATOM 3005 C C . SER A 1 388 ? -0.823 -1.688 15.230 1.00 92.88 388 SER A C 1
ATOM 3007 O O . SER A 1 388 ? 0.134 -2.239 14.700 1.00 92.88 388 SER A O 1
ATOM 3009 N N . HIS A 1 389 ? -1.934 -2.386 15.482 1.00 95.00 389 HIS A N 1
ATOM 3010 C CA . HIS A 1 389 ? -2.051 -3.815 15.181 1.00 95.00 389 HIS A CA 1
ATOM 3011 C C . HIS A 1 389 ? -3.346 -4.137 14.439 1.00 95.00 389 HIS A C 1
ATOM 3013 O O . HIS A 1 389 ? -4.432 -3.710 14.836 1.00 95.00 389 HIS A O 1
ATOM 3019 N N . GLY A 1 390 ? -3.265 -4.983 13.414 1.00 96.06 390 GLY A N 1
ATOM 3020 C CA . GLY A 1 390 ? -4.448 -5.509 12.737 1.00 96.06 390 GLY A CA 1
ATOM 3021 C C . GLY A 1 390 ? -5.158 -6.602 13.534 1.00 96.06 390 GLY A C 1
ATOM 3022 O O . GLY A 1 390 ? -4.550 -7.574 13.982 1.00 96.06 390 GLY A O 1
ATOM 3023 N N . VAL A 1 391 ? -6.477 -6.476 13.660 1.00 98.00 391 VAL A N 1
ATOM 3024 C CA . VAL A 1 391 ? -7.367 -7.489 14.234 1.00 98.00 391 VAL A CA 1
ATOM 3025 C C . VAL A 1 391 ? -8.196 -8.103 13.115 1.00 98.00 391 VAL A C 1
ATOM 3027 O O . VAL A 1 391 ? -9.025 -7.427 12.504 1.00 98.00 391 VAL A O 1
ATOM 3030 N N . ILE A 1 392 ? -7.988 -9.392 12.855 1.00 98.38 392 ILE A N 1
ATOM 3031 C CA . ILE A 1 392 ? -8.514 -10.082 11.676 1.00 98.38 392 ILE A CA 1
ATOM 3032 C C . ILE A 1 392 ? -9.678 -11.005 12.052 1.00 98.38 392 ILE A C 1
ATOM 3034 O O . ILE A 1 392 ? -9.683 -11.675 13.088 1.00 98.38 392 ILE A O 1
ATOM 3038 N N . ALA A 1 393 ? -10.663 -11.071 11.161 1.00 98.00 393 ALA A N 1
ATOM 3039 C CA . ALA A 1 393 ? -11.688 -12.098 11.114 1.00 98.00 393 ALA A CA 1
ATOM 3040 C C . ALA A 1 393 ? -11.696 -12.762 9.729 1.00 98.00 393 ALA A C 1
ATOM 3042 O O . ALA A 1 393 ? -11.939 -12.096 8.726 1.00 98.00 393 ALA A O 1
ATOM 3043 N N . TRP A 1 394 ? -11.479 -14.073 9.665 1.00 97.50 394 TRP A N 1
ATOM 3044 C CA . TRP A 1 394 ? -11.313 -14.813 8.415 1.00 97.50 394 TRP A CA 1
ATOM 3045 C C . TRP A 1 394 ? -12.274 -16.001 8.309 1.00 97.50 394 TRP A C 1
ATOM 3047 O O . TRP A 1 394 ? -12.430 -16.800 9.235 1.00 97.50 394 TRP A O 1
ATOM 3057 N N . ILE A 1 395 ? -12.945 -16.129 7.164 1.00 96.44 395 ILE A N 1
ATOM 3058 C CA . ILE A 1 395 ? -13.721 -17.316 6.798 1.00 96.44 395 ILE A CA 1
ATOM 3059 C C . ILE A 1 395 ? -12.888 -18.142 5.813 1.00 96.44 395 ILE A C 1
ATOM 3061 O O . ILE A 1 395 ? -12.998 -17.966 4.603 1.00 96.44 395 ILE A O 1
ATOM 3065 N N . GLU A 1 396 ? -12.109 -19.092 6.336 1.00 92.31 396 GLU A N 1
ATOM 3066 C CA . GLU A 1 396 ? -11.225 -19.980 5.552 1.00 92.31 396 GLU A CA 1
ATOM 3067 C C . GLU A 1 396 ? -11.959 -20.709 4.413 1.00 92.31 396 GLU A C 1
ATOM 3069 O O . GLU A 1 396 ? -11.424 -20.919 3.335 1.00 92.31 396 GLU A O 1
ATOM 3074 N N . ALA A 1 397 ? -13.224 -21.093 4.607 1.00 91.88 397 ALA A N 1
ATOM 3075 C CA . ALA A 1 397 ? -13.960 -21.852 3.593 1.00 91.88 397 ALA A CA 1
ATOM 3076 C C . ALA A 1 397 ? -14.268 -21.059 2.305 1.00 91.88 397 ALA A C 1
ATOM 3078 O O . ALA A 1 397 ? -14.666 -21.669 1.306 1.00 91.88 397 ALA A O 1
ATOM 3079 N N . THR A 1 398 ? -14.183 -19.728 2.354 1.00 92.00 398 THR A N 1
ATOM 3080 C CA . THR A 1 398 ? -14.508 -18.821 1.243 1.00 92.00 398 THR A CA 1
ATOM 3081 C C . THR A 1 398 ? -13.440 -17.760 0.993 1.00 92.00 398 THR A C 1
ATOM 3083 O O . THR A 1 398 ? -13.666 -16.913 0.131 1.00 92.00 398 THR A O 1
ATOM 3086 N N . ASP A 1 399 ? -12.315 -17.809 1.711 1.00 93.75 399 ASP A N 1
ATOM 3087 C CA . ASP A 1 399 ? -11.206 -16.853 1.620 1.00 93.75 399 ASP A CA 1
ATOM 3088 C C . ASP A 1 399 ? -11.662 -15.390 1.780 1.00 93.75 399 ASP A C 1
ATOM 3090 O O . ASP A 1 399 ? -11.253 -14.484 1.057 1.00 93.75 399 ASP A O 1
ATOM 3094 N N . GLU A 1 400 ? -12.569 -15.148 2.730 1.00 94.25 400 GLU A N 1
ATOM 3095 C CA . GLU A 1 400 ? -13.119 -13.816 3.003 1.00 94.25 400 GLU A CA 1
ATOM 3096 C C . GLU A 1 400 ? -12.579 -13.267 4.324 1.00 94.25 400 GLU A C 1
ATOM 3098 O O . GLU A 1 400 ? -12.677 -13.927 5.360 1.00 94.25 400 GLU A O 1
ATOM 3103 N N . ILE A 1 401 ? -12.045 -12.044 4.284 1.00 95.81 401 ILE A N 1
ATOM 3104 C CA . ILE A 1 401 ? -11.408 -11.363 5.418 1.00 95.81 401 ILE A CA 1
ATOM 3105 C C . ILE A 1 401 ? -12.205 -10.115 5.809 1.00 95.81 401 ILE A C 1
ATOM 3107 O O . ILE A 1 401 ? -12.682 -9.373 4.954 1.00 95.81 401 ILE A O 1
ATOM 3111 N N . GLY A 1 402 ? -12.317 -9.856 7.104 1.00 96.50 402 GLY A N 1
ATOM 3112 C CA . GLY A 1 402 ? -12.522 -8.523 7.661 1.00 96.50 402 GLY A CA 1
ATOM 3113 C C . GLY A 1 402 ? -11.335 -8.174 8.548 1.00 96.50 402 GLY A C 1
ATOM 3114 O O . GLY A 1 402 ? -10.801 -9.054 9.223 1.00 96.50 402 GLY A O 1
ATOM 3115 N N . VAL A 1 403 ? -10.922 -6.913 8.557 1.00 97.38 403 VAL A N 1
ATOM 3116 C CA . VAL A 1 403 ? -9.825 -6.437 9.403 1.00 97.38 403 VAL A CA 1
ATOM 3117 C C . VAL A 1 403 ? -10.140 -5.035 9.918 1.00 97.38 403 VAL A C 1
ATOM 3119 O O . VAL A 1 403 ? -10.846 -4.276 9.253 1.00 97.38 403 VAL A O 1
ATOM 3122 N N . SER A 1 404 ? -9.651 -4.723 11.113 1.00 96.19 404 SER A N 1
ATOM 3123 C CA . SER A 1 404 ? -9.625 -3.369 11.666 1.00 96.19 404 SER A CA 1
ATOM 3124 C C . SER A 1 404 ? -8.357 -3.153 12.464 1.00 96.19 404 SER A C 1
ATOM 3126 O O . SER A 1 404 ? -7.850 -4.093 13.078 1.00 96.19 404 SER A O 1
ATOM 3128 N N . THR A 1 405 ? -7.886 -1.915 12.507 1.00 94.69 405 THR A N 1
ATOM 3129 C CA . THR A 1 405 ? -6.686 -1.559 13.257 1.00 94.69 405 THR A CA 1
ATOM 3130 C C . THR A 1 405 ? -7.026 -1.205 14.698 1.00 94.69 405 THR A C 1
ATOM 3132 O O . THR A 1 405 ? -7.979 -0.475 14.981 1.00 94.69 405 THR A O 1
ATOM 3135 N N . LEU A 1 406 ? -6.228 -1.731 15.620 1.00 93.94 406 LEU A N 1
ATOM 3136 C CA . LEU A 1 406 ? -6.192 -1.373 17.026 1.00 93.94 406 LEU A CA 1
ATOM 3137 C C . LEU A 1 406 ? -4.957 -0.513 17.283 1.00 93.94 406 LEU A C 1
ATOM 3139 O O . LEU A 1 406 ? -3.839 -0.975 17.091 1.00 93.94 406 LEU A O 1
ATOM 3143 N N . THR A 1 407 ? -5.159 0.688 17.809 1.00 92.31 407 THR A N 1
ATOM 3144 C CA . THR A 1 407 ? -4.072 1.522 18.326 1.00 92.31 407 THR A CA 1
ATOM 3145 C C . THR A 1 407 ? -3.821 1.211 19.802 1.00 92.31 407 THR A C 1
ATOM 3147 O O . THR A 1 407 ? -4.725 1.294 20.641 1.00 92.31 407 THR A O 1
ATOM 3150 N N . LEU A 1 408 ? -2.584 0.891 20.153 1.00 92.81 408 LEU A N 1
ATOM 3151 C CA . LEU A 1 408 ? -2.134 0.755 21.530 1.00 92.81 408 LEU A CA 1
ATOM 3152 C C . LEU A 1 408 ? -1.573 2.085 22.029 1.00 92.81 408 LEU A C 1
ATOM 3154 O O . LEU A 1 408 ? -0.706 2.677 21.397 1.00 92.81 408 LEU A O 1
ATOM 3158 N N . ASP A 1 409 ? -2.047 2.571 23.177 1.00 88.19 409 ASP A N 1
ATOM 3159 C CA . ASP A 1 409 ? -1.565 3.839 23.741 1.00 88.19 409 ASP A CA 1
ATOM 3160 C C . ASP A 1 409 ? -1.499 3.798 25.277 1.00 88.19 409 ASP A C 1
ATOM 3162 O O . ASP A 1 409 ? -2.465 3.496 25.985 1.00 88.19 409 ASP A O 1
ATOM 3166 N N . GLU A 1 410 ? -0.326 4.140 25.812 1.00 86.44 410 GLU A N 1
ATOM 3167 C CA . GLU A 1 410 ? -0.058 4.217 27.250 1.00 86.44 410 GLU A CA 1
ATOM 3168 C C . GLU A 1 410 ? -0.709 5.439 27.928 1.00 86.44 410 GLU A C 1
ATOM 3170 O O . GLU A 1 410 ? -0.838 5.480 29.156 1.00 86.44 410 GLU A O 1
ATOM 3175 N N . ASN A 1 411 ? -1.106 6.455 27.157 1.00 84.19 411 ASN A N 1
ATOM 3176 C CA . ASN A 1 411 ? -1.541 7.767 27.639 1.00 84.19 411 ASN A CA 1
ATOM 3177 C C . ASN A 1 411 ? -3.008 8.086 27.317 1.00 84.19 411 ASN A C 1
ATOM 3179 O O . ASN A 1 411 ? -3.389 9.260 27.278 1.00 84.19 411 ASN A O 1
ATOM 3183 N N . LEU A 1 412 ? -3.845 7.058 27.164 1.00 83.50 412 LEU A N 1
ATOM 3184 C CA . LEU A 1 412 ? -5.242 7.222 26.773 1.00 83.50 412 LEU A CA 1
ATOM 3185 C C . LEU A 1 412 ? -6.043 8.134 27.703 1.00 83.50 412 LEU A C 1
ATOM 3187 O O . LEU A 1 412 ? -6.028 8.030 28.936 1.00 83.50 412 LEU A O 1
ATOM 3191 N N . VAL A 1 413 ? -6.837 8.993 27.074 1.00 85.62 413 VAL A N 1
ATOM 3192 C CA . VAL A 1 413 ? -7.805 9.871 27.729 1.00 85.62 413 VAL A CA 1
ATOM 3193 C C . VAL A 1 413 ? -9.170 9.758 27.052 1.00 85.62 413 VAL A C 1
ATOM 3195 O O . VAL A 1 413 ? -9.295 9.279 25.929 1.00 85.62 413 VAL A O 1
ATOM 3198 N N . GLU A 1 414 ? -10.227 10.207 27.734 1.00 84.31 414 GLU A N 1
ATOM 3199 C CA . GLU A 1 414 ? -11.595 10.122 27.201 1.00 84.31 414 GLU A CA 1
ATOM 3200 C C . GLU A 1 414 ? -11.773 10.921 25.900 1.00 84.31 414 GLU A C 1
ATOM 3202 O O . GLU A 1 414 ? -12.398 10.438 24.967 1.00 84.31 414 GLU A O 1
ATOM 3207 N N . VAL A 1 415 ? -11.235 12.140 25.838 1.00 84.56 415 VAL A N 1
ATOM 3208 C CA . VAL A 1 415 ? -11.274 13.022 24.663 1.00 84.56 415 VAL A CA 1
ATOM 3209 C C . VAL A 1 415 ? -9.938 13.752 24.590 1.00 84.56 415 VAL A C 1
ATOM 3211 O O . VAL A 1 415 ? -9.579 14.434 25.553 1.00 84.56 415 VAL A O 1
ATOM 3214 N N . ASP A 1 416 ? -9.246 13.663 23.455 1.00 84.81 416 ASP A N 1
ATOM 3215 C CA . ASP A 1 416 ? -7.976 14.356 23.212 1.00 84.81 416 ASP A CA 1
ATOM 3216 C C . ASP A 1 416 ? -8.013 15.130 21.897 1.00 84.81 416 ASP A C 1
ATOM 3218 O O . ASP A 1 416 ? -7.760 14.586 20.827 1.00 84.81 416 ASP A O 1
ATOM 3222 N N . LEU A 1 417 ? -8.357 16.414 21.965 1.00 86.00 417 LEU A N 1
ATOM 3223 C CA . LEU A 1 417 ? -8.434 17.264 20.782 1.00 86.00 417 LEU A CA 1
ATOM 3224 C C . LEU A 1 417 ? -7.091 17.933 20.496 1.00 86.00 417 LEU A C 1
ATOM 3226 O O . LEU A 1 417 ? -6.668 18.819 21.243 1.00 86.00 417 LEU A O 1
ATOM 3230 N N . VAL A 1 418 ? -6.487 17.597 19.356 1.00 81.38 418 VAL A N 1
ATOM 3231 C CA . VAL A 1 418 ? -5.209 18.164 18.909 1.00 81.38 418 VAL A CA 1
ATOM 3232 C C . VAL A 1 418 ? -5.320 18.755 17.503 1.00 81.38 418 VAL A C 1
ATOM 3234 O O . VAL A 1 418 ? -5.953 18.191 16.611 1.00 81.38 418 VAL A O 1
ATOM 3237 N N . ALA A 1 419 ? -4.705 19.925 17.305 1.00 81.88 419 ALA A N 1
ATOM 3238 C CA . ALA A 1 419 ? -4.465 20.494 15.981 1.00 81.88 419 ALA A CA 1
ATOM 3239 C C . ALA A 1 419 ? -3.089 20.026 15.492 1.00 81.88 419 ALA A C 1
ATOM 3241 O O . ALA A 1 419 ? -2.074 20.310 16.135 1.00 81.88 419 ALA A O 1
ATOM 3242 N N . VAL A 1 420 ? -3.051 19.299 14.379 1.00 75.94 420 VAL A N 1
ATOM 3243 C CA . VAL A 1 420 ? -1.845 18.601 13.916 1.00 75.94 420 VAL A CA 1
ATOM 3244 C C . VAL A 1 420 ? -1.014 19.539 13.053 1.00 75.94 420 VAL A C 1
ATOM 3246 O O . VAL A 1 420 ? -1.281 19.732 11.870 1.00 75.94 420 VAL A O 1
ATOM 3249 N N . SER A 1 421 ? 0.004 20.159 13.648 1.00 72.94 421 SER A N 1
ATOM 3250 C CA . SER A 1 421 ? 0.845 21.121 12.929 1.00 72.94 421 SER A CA 1
ATOM 3251 C C . SER A 1 421 ? 1.688 20.489 11.819 1.00 72.94 421 SER A C 1
ATOM 3253 O O . SER A 1 421 ? 1.985 21.176 10.847 1.00 72.94 421 SER A O 1
ATOM 3255 N N . SER A 1 422 ? 2.082 19.216 11.958 1.00 65.94 422 SER A N 1
ATOM 3256 C CA . SER A 1 422 ? 2.804 18.470 10.914 1.00 65.94 422 SER A CA 1
ATOM 3257 C C . SER A 1 422 ? 1.929 18.210 9.690 1.00 65.94 422 SER A C 1
ATOM 3259 O O . SER A 1 422 ? 2.417 18.255 8.573 1.00 65.94 422 SER A O 1
ATOM 3261 N N . GLY A 1 423 ? 0.619 18.045 9.877 1.00 70.31 423 GLY A N 1
ATOM 3262 C CA . GLY A 1 423 ? -0.315 17.766 8.790 1.00 70.31 423 GLY A CA 1
ATOM 3263 C C . GLY A 1 423 ? -0.851 19.005 8.077 1.00 70.31 423 GLY A C 1
ATOM 3264 O O . GLY A 1 423 ? -1.840 18.921 7.347 1.00 70.31 423 GLY A O 1
ATOM 3265 N N . VAL A 1 424 ? -0.251 20.179 8.307 1.00 77.31 424 VAL A N 1
ATOM 3266 C CA . VAL A 1 424 ? -0.671 21.398 7.617 1.00 77.31 424 VAL A CA 1
ATOM 3267 C C . VAL A 1 424 ? -0.266 21.315 6.153 1.00 77.31 424 VAL A C 1
ATOM 3269 O O . VAL A 1 424 ? 0.899 21.478 5.801 1.00 77.31 424 VAL A O 1
ATOM 3272 N N . SER A 1 425 ? -1.256 21.120 5.290 1.00 78.38 425 SER A N 1
ATOM 3273 C CA . SER A 1 425 ? -1.054 21.034 3.850 1.00 78.38 425 SER A CA 1
ATOM 3274 C C . SER A 1 425 ? -1.337 22.394 3.196 1.00 78.38 425 SER A C 1
ATOM 3276 O O . SER A 1 425 ? -2.226 23.134 3.628 1.00 78.38 425 SER A O 1
ATOM 3278 N N . VAL A 1 426 ? -0.569 22.758 2.165 1.00 80.62 426 VAL A N 1
ATOM 3279 C CA . VAL A 1 426 ? -0.719 24.036 1.453 1.00 80.62 426 VAL A CA 1
ATOM 3280 C C . VAL A 1 426 ? -0.996 23.766 -0.014 1.00 80.62 426 VAL A C 1
ATOM 3282 O O . VAL A 1 426 ? -0.151 23.203 -0.698 1.00 80.62 426 VAL A O 1
ATOM 3285 N N . SER A 1 427 ? -2.132 24.217 -0.533 1.00 83.31 427 SER A N 1
ATOM 3286 C CA . SER A 1 427 ? -2.399 24.213 -1.972 1.00 83.31 427 SER A CA 1
ATOM 3287 C C . SER A 1 427 ? -2.415 25.632 -2.523 1.00 83.31 427 SER A C 1
ATOM 3289 O O . SER A 1 427 ? -2.815 26.585 -1.854 1.00 83.31 427 SER A O 1
ATOM 3291 N N . ARG A 1 428 ? -1.931 25.788 -3.753 1.00 87.69 428 ARG A N 1
ATOM 3292 C CA . ARG A 1 428 ? -1.895 27.051 -4.485 1.00 87.69 428 ARG A CA 1
ATOM 3293 C C . ARG A 1 428 ? -2.757 26.950 -5.724 1.00 87.69 428 ARG A C 1
ATOM 3295 O O . ARG A 1 428 ? -2.486 26.122 -6.588 1.00 87.69 428 ARG A O 1
ATOM 3302 N N . LEU A 1 429 ? -3.693 27.874 -5.868 1.00 86.19 429 LEU A N 1
ATOM 3303 C CA . LEU A 1 429 ? -4.427 28.102 -7.101 1.00 86.19 429 LEU A CA 1
ATOM 3304 C C . LEU A 1 429 ? -3.799 29.281 -7.859 1.00 86.19 429 LEU A C 1
ATOM 3306 O O . LEU A 1 429 ? -3.783 30.410 -7.367 1.00 86.19 429 LEU A O 1
ATOM 3310 N N . ARG A 1 430 ? -3.286 29.018 -9.067 1.00 88.12 430 ARG A N 1
ATOM 3311 C CA . ARG A 1 430 ? -2.772 30.038 -9.997 1.00 88.12 430 AR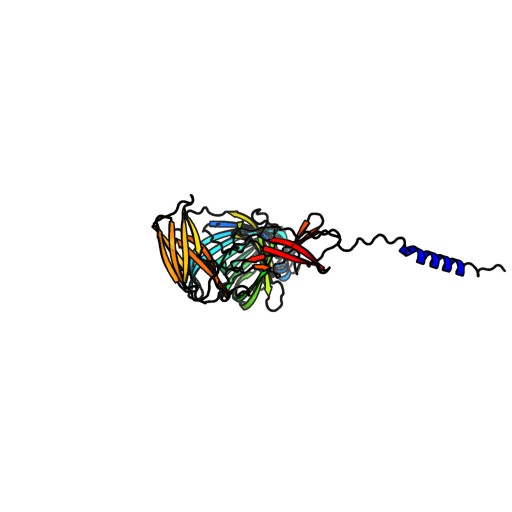G A CA 1
ATOM 3312 C C . ARG A 1 430 ? -3.424 29.855 -11.356 1.00 88.12 430 ARG A C 1
ATOM 3314 O O . ARG A 1 430 ? -3.335 28.778 -11.936 1.00 88.12 430 ARG A O 1
ATOM 3321 N N . ASP A 1 431 ? -4.070 30.901 -11.865 1.00 88.88 431 ASP A N 1
ATOM 3322 C CA . ASP A 1 431 ? -4.708 30.896 -13.191 1.00 88.88 431 ASP A CA 1
ATOM 3323 C C . ASP A 1 431 ? -5.666 29.702 -13.420 1.00 88.88 431 ASP A C 1
ATOM 3325 O O . ASP A 1 431 ? -5.797 29.189 -14.529 1.00 88.88 431 ASP A O 1
ATOM 3329 N N . GLY A 1 432 ? -6.346 29.249 -12.358 1.00 83.62 432 GLY A N 1
ATOM 3330 C CA . GLY A 1 432 ? -7.269 28.107 -12.399 1.00 83.62 432 GLY A CA 1
ATOM 3331 C C . GLY A 1 432 ? -6.618 26.731 -12.223 1.00 83.62 432 GLY A C 1
ATOM 3332 O O . GLY A 1 432 ? -7.329 25.731 -12.240 1.00 83.62 432 GLY A O 1
ATOM 3333 N N . VAL A 1 433 ? -5.299 26.665 -12.030 1.00 78.38 433 VAL A N 1
ATOM 3334 C CA . VAL A 1 433 ? -4.556 25.425 -11.776 1.00 78.38 433 VAL A CA 1
ATOM 3335 C C . VAL A 1 433 ? -4.240 25.318 -10.288 1.00 78.38 433 VAL A C 1
ATOM 3337 O O . VAL A 1 433 ? -3.531 26.169 -9.747 1.00 78.38 433 VAL A O 1
ATOM 3340 N N . SER A 1 434 ? -4.780 24.288 -9.633 1.00 81.75 434 SER A N 1
ATOM 3341 C CA . SER A 1 434 ? -4.446 23.948 -8.247 1.00 81.75 434 SER A CA 1
ATOM 3342 C C . SER A 1 434 ? -3.185 23.086 -8.213 1.00 81.75 434 SER A C 1
ATOM 3344 O O . SER A 1 434 ? -3.058 22.150 -8.997 1.00 81.75 434 SER A O 1
ATOM 3346 N N . GLN A 1 435 ? -2.254 23.400 -7.317 1.00 78.19 435 GLN A N 1
ATOM 3347 C CA . GLN A 1 435 ? -1.046 22.617 -7.076 1.00 78.19 435 GLN A CA 1
ATOM 3348 C C . GLN A 1 435 ? -0.772 22.539 -5.574 1.00 78.19 435 GLN A C 1
ATOM 3350 O O . GLN A 1 435 ? -0.701 23.572 -4.908 1.00 78.19 435 GLN A O 1
ATOM 3355 N N . GLN A 1 436 ? -0.560 21.332 -5.051 1.00 76.38 436 GLN A N 1
ATOM 3356 C CA . GLN A 1 436 ? -0.070 21.142 -3.689 1.00 76.38 436 GLN A CA 1
ATOM 3357 C C . GLN A 1 436 ? 1.386 21.623 -3.590 1.00 76.38 436 GLN A C 1
ATOM 3359 O O . GLN A 1 436 ? 2.222 21.266 -4.420 1.00 76.38 436 GLN A O 1
ATOM 3364 N N . LEU A 1 437 ? 1.680 22.455 -2.595 1.00 74.62 437 LEU A N 1
ATOM 3365 C CA . LEU A 1 437 ? 3.020 22.924 -2.271 1.00 74.62 437 LEU A CA 1
ATOM 3366 C C . LEU A 1 437 ? 3.596 22.071 -1.137 1.00 74.62 437 LEU A C 1
ATOM 3368 O O . LEU A 1 437 ? 2.933 21.842 -0.127 1.00 74.62 437 LEU A O 1
ATOM 3372 N N . ASN A 1 438 ? 4.842 21.640 -1.294 1.00 66.25 438 ASN A N 1
ATOM 3373 C CA . ASN A 1 438 ? 5.611 20.922 -0.282 1.00 66.25 438 ASN A CA 1
ATOM 3374 C C . ASN A 1 438 ? 7.087 21.374 -0.303 1.00 66.25 438 ASN A C 1
ATOM 3376 O O . ASN A 1 438 ? 7.451 22.340 -0.982 1.00 66.25 438 ASN A O 1
ATOM 3380 N N . SER A 1 439 ? 7.948 20.697 0.459 1.00 59.97 439 SER A N 1
ATOM 3381 C CA . SER A 1 439 ? 9.392 20.974 0.504 1.00 59.97 439 SER A CA 1
ATOM 3382 C C . SER A 1 439 ? 10.088 20.794 -0.855 1.00 59.97 439 SER A C 1
ATOM 3384 O O . SER A 1 439 ? 11.027 21.536 -1.144 1.00 59.97 439 SER A O 1
ATOM 3386 N N . LEU A 1 440 ? 9.601 19.877 -1.700 1.00 50.97 440 LEU A N 1
ATOM 3387 C CA . LEU A 1 440 ? 10.152 19.563 -3.022 1.00 50.97 440 LEU A CA 1
ATOM 3388 C C . LEU A 1 440 ? 9.743 20.592 -4.087 1.00 50.97 440 LEU A C 1
ATOM 3390 O O . LEU A 1 440 ? 10.588 21.122 -4.805 1.00 50.97 440 LEU A O 1
ATOM 3394 N N . THR A 1 441 ? 8.453 20.927 -4.176 1.00 60.75 441 THR A N 1
ATOM 3395 C CA . THR A 1 441 ? 7.950 21.954 -5.106 1.00 60.75 441 THR A CA 1
ATOM 3396 C C . THR A 1 441 ? 8.287 23.372 -4.641 1.00 60.75 441 THR A C 1
ATOM 3398 O O . THR A 1 441 ? 8.230 24.320 -5.428 1.00 60.75 441 THR A O 1
ATOM 3401 N N . GLY A 1 442 ? 8.592 23.513 -3.349 1.00 67.38 442 GLY A N 1
ATOM 3402 C CA . GLY A 1 442 ? 8.778 24.760 -2.627 1.00 67.38 442 GLY A CA 1
ATOM 3403 C C . GLY A 1 442 ? 7.472 25.520 -2.386 1.00 67.38 442 GLY A C 1
ATOM 3404 O O . GLY A 1 442 ? 6.524 25.483 -3.174 1.00 67.38 442 GLY A O 1
ATOM 3405 N N . TYR A 1 443 ? 7.439 26.279 -1.293 1.00 79.12 443 TYR A N 1
ATOM 3406 C CA . TYR A 1 443 ? 6.299 27.115 -0.912 1.00 79.12 443 TYR A CA 1
ATOM 3407 C C . TYR A 1 443 ? 6.329 28.477 -1.630 1.00 79.12 443 TYR A C 1
ATOM 3409 O O . TYR A 1 443 ? 6.392 29.534 -1.002 1.00 79.12 443 TYR A O 1
ATOM 3417 N N . TYR A 1 444 ? 6.353 28.466 -2.967 1.00 79.50 444 TYR A N 1
ATOM 3418 C CA . TYR A 1 444 ? 6.455 29.684 -3.779 1.00 79.50 444 TYR A CA 1
ATOM 3419 C C . TYR A 1 444 ? 5.080 30.250 -4.153 1.00 79.50 444 TYR A C 1
ATOM 3421 O O . TYR A 1 444 ? 4.304 29.605 -4.869 1.00 79.50 444 TYR A O 1
ATOM 3429 N N . ALA A 1 445 ? 4.839 31.504 -3.769 1.00 83.12 445 ALA A N 1
ATOM 3430 C CA . ALA A 1 445 ? 3.662 32.279 -4.150 1.00 83.12 445 ALA A CA 1
ATOM 3431 C C . ALA A 1 445 ? 4.053 33.645 -4.745 1.00 83.12 445 ALA A C 1
ATOM 3433 O O . ALA A 1 445 ? 5.063 34.239 -4.361 1.00 83.12 445 ALA A O 1
ATOM 3434 N N . ILE A 1 446 ? 3.255 34.140 -5.689 1.00 84.31 446 ILE A N 1
ATOM 3435 C CA . ILE A 1 446 ? 3.354 35.474 -6.297 1.00 84.31 446 ILE A CA 1
ATOM 3436 C C . ILE A 1 446 ? 2.025 36.229 -6.122 1.00 84.31 446 ILE A C 1
ATOM 3438 O O . ILE A 1 446 ? 1.001 35.605 -5.844 1.00 84.31 446 ILE A O 1
ATOM 3442 N N . PRO A 1 447 ? 1.997 37.566 -6.295 1.00 85.44 447 PRO A N 1
ATOM 3443 C CA . PRO A 1 447 ? 0.746 38.317 -6.232 1.00 85.44 447 PRO A CA 1
ATOM 3444 C C . PRO A 1 447 ? -0.299 37.775 -7.217 1.00 85.44 447 PRO A C 1
ATOM 3446 O O . PRO A 1 447 ? -0.016 37.657 -8.409 1.00 85.44 447 PRO A O 1
ATOM 3449 N N . GLY A 1 448 ? -1.502 37.490 -6.714 1.00 82.31 448 GLY A N 1
ATOM 3450 C CA . GLY A 1 448 ? -2.606 36.904 -7.483 1.00 82.31 448 GLY A CA 1
ATOM 3451 C C . GLY A 1 448 ? -2.820 35.405 -7.254 1.00 82.31 448 GLY A C 1
ATOM 3452 O O . GLY A 1 448 ? -3.865 34.900 -7.650 1.00 82.31 448 GLY A O 1
ATOM 3453 N N . ASP A 1 449 ? -1.885 34.716 -6.594 1.00 85.50 449 ASP A N 1
ATOM 3454 C CA . ASP A 1 449 ? -2.092 33.337 -6.146 1.00 85.50 449 ASP A CA 1
ATOM 3455 C C . ASP A 1 449 ? -3.078 33.281 -4.970 1.00 85.50 449 ASP A C 1
ATOM 3457 O O . ASP A 1 449 ? -3.022 34.117 -4.065 1.00 85.50 449 ASP A O 1
ATOM 3461 N N . GLU A 1 450 ? -3.927 32.256 -4.946 1.00 85.75 450 GLU A N 1
ATOM 3462 C CA . GLU A 1 450 ? -4.741 31.905 -3.779 1.00 85.75 450 GLU A CA 1
ATOM 3463 C C . GLU A 1 450 ? -4.101 30.705 -3.074 1.00 85.75 450 GLU A C 1
ATOM 3465 O O . GLU A 1 450 ? -3.881 29.660 -3.689 1.00 85.75 450 GLU A O 1
ATOM 3470 N N . LEU A 1 451 ? -3.758 30.868 -1.794 1.00 83.88 451 LEU A N 1
ATOM 3471 C CA . LEU A 1 451 ? -3.197 29.802 -0.965 1.00 83.88 451 LEU A CA 1
ATOM 3472 C C . LEU A 1 451 ? -4.272 29.267 -0.023 1.00 83.88 451 LEU A C 1
ATOM 3474 O O . LEU A 1 451 ? -4.831 30.022 0.770 1.00 83.88 451 LEU A O 1
ATOM 3478 N N . THR A 1 452 ? -4.515 27.963 -0.074 1.00 81.25 452 THR A N 1
ATOM 3479 C CA . THR A 1 452 ? -5.368 27.263 0.886 1.00 81.25 452 THR A CA 1
ATOM 3480 C C . THR A 1 452 ? -4.487 26.479 1.844 1.00 81.25 452 THR A C 1
ATOM 3482 O O . THR A 1 452 ? -3.740 25.596 1.429 1.00 81.25 452 THR A O 1
ATOM 3485 N N . PHE A 1 453 ? -4.586 26.803 3.130 1.00 79.06 453 PHE A N 1
ATOM 3486 C CA . PHE A 1 453 ? -3.950 26.052 4.207 1.00 79.06 453 PHE A CA 1
ATOM 3487 C C . PHE A 1 453 ? -4.988 25.117 4.820 1.00 79.06 453 PHE A C 1
ATOM 3489 O O . PHE A 1 453 ? -6.027 25.573 5.299 1.00 79.06 453 PHE A O 1
ATOM 3496 N N . SER A 1 454 ? -4.699 23.824 4.826 1.00 77.75 454 SER A N 1
ATOM 3497 C CA . SER A 1 454 ? -5.536 22.816 5.471 1.00 77.75 454 SER A CA 1
ATOM 3498 C C . SER A 1 454 ? -4.903 22.449 6.802 1.00 77.75 454 SER A C 1
ATOM 3500 O O . SER A 1 454 ? -3.806 21.908 6.816 1.00 77.75 454 SER A O 1
ATOM 3502 N N . VAL A 1 455 ? -5.570 22.763 7.915 1.00 80.00 455 VAL A N 1
ATOM 3503 C CA . VAL A 1 455 ? -5.099 22.427 9.269 1.00 80.00 455 VAL A CA 1
ATOM 3504 C C . VAL A 1 455 ? -5.919 21.246 9.793 1.00 80.00 455 VAL A C 1
ATOM 3506 O O . VAL A 1 455 ? -7.122 21.421 10.014 1.00 80.00 455 VAL A O 1
ATOM 3509 N N . PRO A 1 456 ? -5.318 20.063 10.001 1.00 79.00 456 PRO A N 1
ATOM 3510 C CA . PRO A 1 456 ? -6.025 18.925 10.566 1.00 79.00 456 PRO A CA 1
ATOM 3511 C C . PRO A 1 456 ? -6.330 19.160 12.046 1.00 79.00 456 PRO A C 1
ATOM 3513 O O . PRO A 1 456 ? -5.494 19.658 12.805 1.00 79.00 456 PRO A O 1
ATOM 3516 N N . VAL A 1 457 ? -7.532 18.764 12.459 1.00 81.69 457 VAL A N 1
ATOM 3517 C CA . VAL A 1 457 ? -7.931 18.669 13.865 1.00 81.69 457 VAL A CA 1
ATOM 3518 C C . VAL A 1 457 ? -8.461 17.266 14.085 1.00 81.69 457 VAL A C 1
ATOM 3520 O O . VAL A 1 457 ? -9.334 16.826 13.337 1.00 81.69 457 VAL A O 1
ATOM 3523 N N . GLN A 1 458 ? -7.956 16.593 15.109 1.00 81.50 458 GLN A N 1
ATOM 3524 C CA . GLN A 1 458 ? -8.310 15.212 15.408 1.00 81.50 458 GLN A CA 1
ATOM 3525 C C . GLN A 1 458 ? -8.627 15.018 16.883 1.00 81.50 458 GLN A C 1
ATOM 3527 O O . GLN A 1 458 ? -8.251 15.837 17.726 1.00 81.50 458 GLN A O 1
ATOM 3532 N N . ASN A 1 459 ? -9.347 13.938 17.163 1.00 84.06 459 ASN A N 1
ATOM 3533 C CA . ASN A 1 459 ? -9.594 13.439 18.502 1.00 84.06 459 ASN A CA 1
ATOM 3534 C C . ASN A 1 459 ? -8.825 12.124 18.663 1.00 84.06 459 ASN A C 1
ATOM 3536 O O . ASN A 1 459 ? -9.131 11.192 17.939 1.00 84.06 459 ASN A O 1
ATOM 3540 N N . ARG A 1 460 ? -7.846 12.063 19.569 1.00 79.62 460 ARG A N 1
ATOM 3541 C CA . ARG A 1 460 ? -7.117 10.827 19.922 1.00 79.62 460 ARG A CA 1
ATOM 3542 C C . ARG A 1 460 ? -7.687 10.132 21.160 1.00 79.62 460 ARG A C 1
ATOM 3544 O O . ARG A 1 460 ? -7.089 9.215 21.704 1.00 79.62 460 ARG A O 1
ATOM 3551 N N . GLY A 1 461 ? -8.801 10.641 21.682 1.00 81.44 461 GLY A N 1
ATOM 3552 C CA . GLY A 1 461 ? -9.450 10.053 22.844 1.00 81.44 461 GLY A CA 1
ATOM 3553 C C . GLY A 1 461 ? -10.394 8.925 22.453 1.00 81.44 461 GLY A C 1
ATOM 3554 O O . GLY A 1 461 ? -10.941 8.908 21.359 1.00 81.44 461 GLY A O 1
ATOM 3555 N N . ILE A 1 462 ? -10.675 8.038 23.401 1.00 82.56 462 ILE A N 1
ATOM 3556 C CA . ILE A 1 462 ? -11.511 6.845 23.182 1.00 82.56 462 ILE A CA 1
ATOM 3557 C C . ILE A 1 462 ? -13.018 7.131 23.058 1.00 82.56 462 ILE A C 1
ATOM 3559 O O . ILE A 1 462 ? -13.807 6.223 22.795 1.00 82.56 462 ILE A O 1
ATOM 3563 N N . LEU A 1 463 ? -13.458 8.372 23.289 1.00 84.25 463 LEU A N 1
ATOM 3564 C CA . LEU A 1 463 ? -14.842 8.816 23.125 1.00 84.25 463 LEU A CA 1
ATOM 3565 C C . LEU A 1 463 ? -14.919 9.971 22.134 1.00 84.25 463 LEU A C 1
ATOM 3567 O O . LEU A 1 463 ? -14.025 10.809 22.060 1.00 84.25 463 LEU A O 1
ATOM 3571 N N . SER A 1 464 ? -16.052 10.085 21.437 1.00 85.81 464 SER A N 1
ATOM 3572 C CA . SER A 1 464 ? -16.297 11.218 20.546 1.00 85.81 464 SER A CA 1
ATOM 3573 C C . SER A 1 464 ? -16.230 12.552 21.291 1.00 85.81 464 SER A C 1
ATOM 3575 O O . SER A 1 464 ? -16.831 12.735 22.356 1.00 85.81 464 SER A O 1
ATOM 3577 N N . SER A 1 465 ? -15.554 13.521 20.688 1.00 89.19 465 SER A N 1
ATOM 3578 C CA . SER A 1 465 ? -15.392 14.849 21.259 1.00 89.19 465 SER A CA 1
ATOM 3579 C C . SER A 1 465 ? -16.685 15.673 21.176 1.00 89.19 465 SER A C 1
ATOM 3581 O O . SER A 1 465 ? -17.492 15.499 20.257 1.00 89.19 465 SER A O 1
ATOM 3583 N N . PRO A 1 466 ? -16.928 16.618 22.100 1.00 89.31 466 PRO A N 1
ATOM 3584 C CA . PRO A 1 466 ? -17.956 17.631 21.901 1.00 89.31 466 PRO A CA 1
ATOM 3585 C C . PRO A 1 466 ? -17.532 18.628 20.809 1.00 89.31 466 PRO A C 1
ATOM 3587 O O . PRO A 1 466 ? -16.350 18.821 20.543 1.00 89.31 466 PRO A O 1
ATOM 3590 N N . THR A 1 467 ? -18.499 19.333 20.216 1.00 89.44 467 THR A N 1
ATOM 3591 C CA . THR A 1 467 ? -18.217 20.469 19.319 1.00 89.44 467 THR A CA 1
ATOM 3592 C C . THR A 1 467 ? -17.311 21.495 20.009 1.00 89.44 467 THR A C 1
ATOM 3594 O O . THR A 1 467 ? -17.585 21.898 21.142 1.00 89.44 467 THR A O 1
ATOM 3597 N N . THR A 1 468 ? -16.268 21.947 19.312 1.00 89.62 468 THR A N 1
ATOM 3598 C CA . THR A 1 468 ? -15.273 22.905 19.816 1.00 89.62 468 THR A CA 1
ATOM 3599 C C . THR A 1 468 ? -15.039 24.060 18.828 1.00 89.62 468 THR A C 1
ATOM 3601 O O . THR A 1 468 ? -15.781 24.235 17.859 1.00 89.62 468 THR A O 1
ATOM 3604 N N . ILE A 1 469 ? -14.036 24.899 19.090 1.00 87.75 469 ILE A N 1
ATOM 3605 C CA . ILE A 1 469 ? -13.612 26.009 18.232 1.00 87.75 469 ILE A CA 1
ATOM 3606 C C . ILE A 1 469 ? -12.107 25.891 17.984 1.00 87.75 469 ILE A C 1
ATOM 3608 O O . ILE A 1 469 ? -11.340 25.761 18.936 1.00 87.75 469 ILE A O 1
ATOM 3612 N N . LEU A 1 470 ? -11.692 25.984 16.720 1.00 86.56 470 LEU A N 1
ATOM 3613 C CA . LEU A 1 470 ? -10.298 26.198 16.337 1.00 86.56 470 LEU A CA 1
ATOM 3614 C C . LEU A 1 470 ? -10.071 27.704 16.161 1.00 86.56 470 LEU A C 1
ATOM 3616 O O . LEU A 1 470 ? -10.793 28.354 15.403 1.00 86.56 470 LEU A O 1
ATOM 3620 N N . GLU A 1 471 ? -9.077 28.251 16.858 1.00 86.19 471 GLU A N 1
ATOM 3621 C CA . GLU A 1 471 ? -8.631 29.639 16.715 1.00 86.19 471 GLU A CA 1
ATOM 3622 C C . GLU A 1 471 ? -7.245 29.675 16.066 1.00 86.19 471 GLU A C 1
ATOM 3624 O O . GLU A 1 471 ? -6.316 29.026 16.543 1.00 86.19 471 GLU A O 1
ATOM 3629 N N . ILE A 1 472 ? -7.102 30.457 14.996 1.00 81.38 472 ILE A N 1
ATOM 3630 C CA . ILE A 1 472 ? -5.818 30.724 14.346 1.00 81.38 472 ILE A CA 1
ATOM 3631 C C . ILE A 1 472 ? -5.470 32.191 14.557 1.00 81.38 472 ILE A C 1
ATOM 3633 O O . ILE A 1 472 ? -6.262 33.075 14.223 1.00 81.38 472 ILE A O 1
ATOM 3637 N N . GLN A 1 473 ? -4.277 32.445 15.092 1.00 82.44 473 GLN A N 1
ATOM 3638 C CA . GLN A 1 473 ? -3.731 33.787 15.251 1.00 82.44 473 GLN A CA 1
ATOM 3639 C C . GLN A 1 473 ? -2.697 34.064 14.157 1.00 82.44 473 GLN A C 1
ATOM 3641 O O . GLN A 1 473 ? -1.704 33.348 14.034 1.00 82.44 473 GLN A O 1
ATOM 3646 N N . ALA A 1 474 ? -2.925 35.111 13.369 1.00 76.38 474 ALA A N 1
ATOM 3647 C CA . ALA A 1 474 ? -2.004 35.535 12.327 1.00 76.38 474 ALA A CA 1
ATOM 3648 C C . ALA A 1 474 ? -0.826 36.349 12.909 1.00 76.38 474 ALA A C 1
ATOM 3650 O O . ALA A 1 474 ? -0.940 36.924 13.998 1.00 76.38 474 ALA A O 1
ATOM 3651 N N . PRO A 1 475 ? 0.317 36.444 12.195 1.00 73.62 475 PRO A N 1
ATOM 3652 C CA . PRO A 1 475 ? 1.494 37.188 12.661 1.00 73.62 475 PRO A CA 1
ATOM 3653 C C . PRO A 1 475 ? 1.253 38.684 12.913 1.00 73.62 475 PRO A C 1
ATOM 3655 O O . PRO A 1 475 ? 1.994 39.309 13.671 1.00 73.62 475 PRO A O 1
ATOM 3658 N N . ASP A 1 476 ? 0.223 39.263 12.292 1.00 79.19 476 ASP A N 1
ATOM 3659 C CA . ASP A 1 476 ? -0.214 40.647 12.508 1.00 79.19 476 ASP A CA 1
ATOM 3660 C C . ASP A 1 476 ? -1.016 40.837 13.815 1.00 79.19 476 ASP A C 1
ATOM 3662 O O . ASP A 1 476 ? -1.370 41.960 14.180 1.00 79.19 476 ASP A O 1
ATOM 3666 N N . GLY A 1 477 ? -1.266 39.745 14.546 1.00 79.25 477 GLY A N 1
ATOM 3667 C CA . GLY A 1 477 ? -1.995 39.710 15.807 1.00 79.25 477 GLY A CA 1
ATOM 3668 C C . GLY A 1 477 ? -3.510 39.569 15.662 1.00 79.25 477 GLY A C 1
ATOM 3669 O O . GLY A 1 477 ? -4.191 39.516 16.690 1.00 79.25 477 GLY A O 1
ATOM 3670 N N . SER A 1 478 ? -4.046 39.498 14.440 1.00 80.25 478 SER A N 1
ATOM 3671 C CA . SER A 1 478 ? -5.458 39.186 14.205 1.00 80.25 478 SER A CA 1
ATOM 3672 C C . SER A 1 478 ? -5.757 37.716 14.526 1.00 80.25 478 SER A C 1
ATOM 3674 O O . SER A 1 478 ? -4.866 36.867 14.461 1.00 80.25 478 SER A O 1
ATOM 3676 N N . SER A 1 479 ? -6.999 37.400 14.906 1.00 82.31 479 SER A N 1
ATOM 3677 C CA . SER A 1 479 ? -7.436 36.012 15.079 1.00 82.31 479 SER A CA 1
ATOM 3678 C C . SER A 1 479 ? -8.709 35.715 14.298 1.00 82.31 479 SER A C 1
ATOM 3680 O O . SER A 1 479 ? -9.580 36.571 14.134 1.00 82.31 479 SER A O 1
ATOM 3682 N N . SER A 1 480 ? -8.788 34.487 13.795 1.00 83.12 480 SER A N 1
ATOM 3683 C CA . SER A 1 480 ? -9.962 33.922 13.136 1.00 83.12 480 SER A CA 1
ATOM 3684 C C . SER A 1 480 ? -10.364 32.637 13.839 1.00 83.12 480 SER A C 1
ATOM 3686 O O . SER A 1 480 ? -9.511 31.880 14.299 1.00 83.12 480 SER A O 1
ATOM 3688 N N . GLN A 1 481 ? -11.668 32.396 13.932 1.00 86.00 481 GLN A N 1
ATOM 3689 C CA . GLN A 1 481 ? -12.228 31.246 14.633 1.00 86.00 481 GLN A CA 1
ATOM 3690 C C . GLN A 1 481 ? -13.173 30.479 13.719 1.00 86.00 481 GLN A C 1
ATOM 3692 O O . GLN A 1 481 ? -13.959 31.082 12.988 1.00 86.00 481 GLN A O 1
ATOM 3697 N N . VAL A 1 482 ? -13.128 29.153 13.801 1.00 86.12 482 VAL A N 1
ATOM 3698 C CA . VAL A 1 482 ? -14.046 28.258 13.094 1.00 86.12 482 VAL A CA 1
ATOM 3699 C C . VAL A 1 482 ? -14.585 27.212 14.060 1.00 86.12 482 VAL A C 1
ATOM 3701 O O . VAL A 1 482 ? -13.869 26.714 14.928 1.00 86.12 482 VAL A O 1
ATOM 3704 N N . SER A 1 483 ? -15.874 26.893 13.945 1.00 86.75 483 SER A N 1
ATOM 3705 C CA . SER A 1 483 ? -16.475 25.810 14.724 1.00 86.75 483 SER A CA 1
ATOM 3706 C C . SER A 1 483 ? -15.998 24.462 14.194 1.00 86.75 483 SER A C 1
ATOM 3708 O O . SER A 1 483 ? -16.128 24.188 13.003 1.00 86.75 483 SER A O 1
ATOM 3710 N N . VAL A 1 484 ? -15.494 23.617 15.086 1.00 85.38 484 VAL A N 1
ATOM 3711 C CA . VAL A 1 484 ? -15.148 22.223 14.801 1.00 85.38 484 VAL A CA 1
ATOM 3712 C C . VAL A 1 484 ? -16.293 21.359 15.334 1.00 85.38 484 VAL A C 1
ATOM 3714 O O . VAL A 1 484 ? -16.662 21.513 16.502 1.00 85.38 484 VAL A O 1
ATOM 3717 N N . PRO A 1 485 ? -16.916 20.495 14.512 1.00 87.00 485 PRO A N 1
ATOM 3718 C CA . PRO A 1 485 ? -17.999 19.622 14.959 1.00 87.00 485 PRO A CA 1
ATOM 3719 C C . PRO A 1 485 ? -17.507 18.610 16.003 1.00 87.00 485 PRO A C 1
ATOM 3721 O O . PRO A 1 485 ? -16.328 18.551 16.332 1.00 87.00 485 PRO A O 1
ATOM 3724 N N . SER A 1 486 ? -18.432 17.804 16.527 1.00 86.75 486 SER A N 1
ATOM 3725 C CA . SER A 1 486 ? -18.039 16.592 17.254 1.00 86.75 486 SER A CA 1
ATOM 3726 C C . SER A 1 486 ? -17.181 15.716 16.339 1.00 86.75 486 SER A C 1
ATOM 3728 O O . SER A 1 486 ? -17.563 15.489 15.187 1.00 86.75 486 SER A O 1
ATOM 3730 N N . LEU A 1 487 ? -16.030 15.275 16.839 1.00 84.00 487 LEU A N 1
ATOM 3731 C CA . LEU A 1 487 ? -15.137 14.351 16.146 1.00 84.00 487 LEU A CA 1
ATOM 3732 C C . LEU A 1 487 ? -15.325 12.948 16.738 1.00 84.00 487 LEU A C 1
ATOM 3734 O O . LEU A 1 487 ? -15.508 12.848 17.954 1.00 84.00 487 LEU A O 1
ATOM 3738 N N . PRO A 1 488 ? -15.323 11.884 15.916 1.00 79.56 488 PRO A N 1
ATOM 3739 C CA . PRO A 1 488 ? -15.355 10.512 16.418 1.00 79.56 488 PRO A CA 1
ATOM 3740 C C . PRO A 1 488 ? -14.132 10.209 17.299 1.00 79.56 488 PRO A C 1
ATOM 3742 O O . PRO A 1 488 ? -13.210 11.022 17.371 1.00 79.56 488 PRO A O 1
ATOM 3745 N N . ALA A 1 489 ? -14.207 9.102 18.039 1.00 69.25 489 ALA A N 1
ATOM 3746 C CA . ALA A 1 489 ? -13.030 8.519 18.682 1.00 69.25 489 ALA A CA 1
ATOM 3747 C C . ALA A 1 489 ? -12.099 7.939 17.617 1.00 69.25 489 ALA A C 1
ATOM 3749 O O . ALA A 1 489 ? -12.654 7.541 16.560 1.00 69.25 489 ALA A O 1
#

Secondary structure (DSSP, 8-state):
----SSSHHHHHHHHHHHHHHGGG-------TT-------------S--BPPPPP-TT-EEEEEEEEE-HHHHHHHSTT-B---EEEEEEEEEEEEEEEEETTEEEEEEEEEEEEEEEEEEEEEEETTEEEEEEEEEEEEEEEEEETTT--EEEEEEEEEEEEE-PPTTTHHHH-S-EEEEEEEEEEEEEEEE-SS-SSB-TT-EEEEEEEEEEEEEEEEGGGSSPPPPPEEEEEEEEEEEEEEE----S-GGGTTEEEEEEEETTT--EEEEEEEEGGGTEEEEEEEEETTTEEEEEEEEEEEPPPPSEEEEEEES-SEE-TT-EEEEEEEEEETTS-B-TT-EEEEEEGGGTEEEEEE--TTSEEEEEEE------SS-BSS-SEEEEEEEEETTTTEEEEEEEEE-TT--S--EEE-STT-EEEEEETTEEEEE-TTT-----TTPEEEEE--EEE-SSSPPPPEEEEEE-TTS-EEEEEE-PPP-